Protein AF-A0A0Q5YNZ1-F1 (afdb_monomer)

Secondary structure (DSSP, 8-state):
-EEEEESSHHHHHHHHHHHHHHHHTT--EEEEE--S-HHHHHHHHHHHHHTT-EEEEHHHHHHHPPPPHHHHHHHHHTTTS---HHHHHHHHHHHHHHHHHHHHHHHTT--EEEES--STTS-HHHHHHHHHTT--EEE--SS---HHHHHHHHHHHHHTT--EEPPSSHHHHHHHHH-GGG-EEETTEEEESS-HHHHHHHHHTT---S-TTSTT-S--SEEEE--HHHHHHHHHTT--GGGEEE---HHHHHHHHHHHT-HHHHHHHHH---S-SSSEEEEE-PPPP-HHHHTTTSSSSSHHHHHHHHHHHHTGGGTEEEEE---TT--HHHHHHHHTSSSEE--S-HHHHGGGSSEEEESS-TTHHHHHHTT--EEEE-TT-----TTTT-TTEEEE-SHHHHHHHHHHHHH-HHHHHHHHHHHHHHHHHH---SS-HHHHHHHHHHHHHHHS--TTS----HHHHHS---SS--HHHHHHHHHHHHH-TT--EEEEET-TTSHHHHHHHHH-TTSEEEEEES-HHHHHHHHHTT--EEE-BTTB-TTPPTT-EEEEEEES-GGG-S--HHHHHHHHHHEEEEEEEEEEEEEESSS--B--EE--GGGTTSPPEE---BEEHHHHHHHHHT-TTEEEEEEEEP--SS-----SSTTS-EEEE-TTS-EEEE-SS-B--EEEEEEEEPP--

Sequence (693 aa):
MIVLAAYSLSQVKILEAAAKAMEKRGDETMIVSFNDQAVVNVAIRERAEADGLKFADFSAVVNDFILPTLELTNLHALTSWIPTEEELSYRAMLFRQLGAAGKLLDDVLARMLIVCEDGPGGCGPLIAAAKQRQLPVLDMPFGIGESRDYDNFVRDKAREGNLNIVPVSSVGTNLRRHAGHWIRTVDQGDITMMPAEFILARVAVGLDIDQPWVVHGGAADALLVESEAMKRIYLREGVPLTKLVMTGSLYADTVAAVLASDVALANSAATGGRVDAERFKVLIAPPPSYHNSHSHVAEFATYQESVERLVAAAKCDGRADVTVSLHPATTPQDREVWLKQEAVFSDQWVLELIPRHDVLVTAFSSTTRWAIACSKPVVNYDMYKFNLSTYEGVSGVVELRDMSAVERVLMAMASDDETYARLSARQRLRSREWGVLDGRSLERILSEVDRRLSRFPSKTASYKRTSIYTNRQPAQPKHMFIWLGDLVAGRHPRLASLLDVGAAAGEFLAYAGRRFPQAKMLGVELDASLVALANEHGVPVVQGDANHLTGIATSQFEAVLMTGTHSIFEDFRPSIAECLRVARAGGTVLVTGLFNPYPLDARIHWRYPAHWDAQWNPGYNMASMDSVRLFLSSQPRVESVEFLPFELPFDLLPQADPVRSWTELDDHGVRRLRNGIMHLPLHCLVIGLRDDN

Structure (mmCIF, N/CA/C/O backbone):
data_AF-A0A0Q5YNZ1-F1
#
_entry.id   AF-A0A0Q5YNZ1-F1
#
loop_
_atom_site.group_PDB
_atom_site.id
_atom_site.type_symbol
_atom_site.label_atom_id
_atom_site.label_alt_id
_atom_site.label_comp_id
_atom_site.label_asym_id
_atom_site.label_entity_id
_atom_site.label_seq_id
_atom_site.pdbx_PDB_ins_code
_atom_site.Cartn_x
_atom_site.Cartn_y
_atom_site.Cartn_z
_atom_site.occupancy
_atom_site.B_iso_or_equiv
_atom_site.auth_seq_id
_atom_site.auth_comp_id
_atom_site.auth_asym_id
_atom_site.auth_atom_id
_atom_site.pdbx_PDB_model_num
ATOM 1 N N . MET A 1 1 ? -10.172 11.557 2.641 1.00 93.94 1 MET A N 1
ATOM 2 C CA . MET A 1 1 ? -8.954 11.632 1.805 1.00 93.94 1 MET A CA 1
ATOM 3 C C . MET A 1 1 ? -8.409 10.235 1.508 1.00 93.94 1 MET A C 1
ATOM 5 O O . MET A 1 1 ? -8.534 9.370 2.370 1.00 93.94 1 MET A O 1
ATOM 9 N N . ILE A 1 2 ? -7.847 9.986 0.323 1.00 96.81 2 ILE A N 1
ATOM 10 C CA . ILE A 1 2 ? -7.032 8.798 0.012 1.00 96.81 2 ILE A CA 1
ATOM 11 C C . ILE A 1 2 ? -5.571 9.174 0.259 1.00 96.81 2 ILE A C 1
ATOM 13 O O . ILE A 1 2 ? -5.075 10.142 -0.314 1.00 96.81 2 ILE A O 1
ATOM 17 N N . VAL A 1 3 ? -4.895 8.434 1.132 1.00 98.06 3 VAL A N 1
ATOM 18 C CA . VAL A 1 3 ? -3.500 8.696 1.500 1.00 98.06 3 VAL A CA 1
ATOM 19 C C . VAL A 1 3 ? -2.597 7.772 0.690 1.00 98.06 3 VAL A C 1
ATOM 21 O O . VAL A 1 3 ? -2.800 6.562 0.725 1.00 98.06 3 VAL A O 1
ATOM 24 N N . LEU A 1 4 ? -1.611 8.314 -0.025 1.00 97.75 4 LEU A N 1
ATOM 25 C CA . LEU A 1 4 ? -0.616 7.535 -0.765 1.00 97.75 4 LEU A CA 1
ATOM 26 C C . LEU A 1 4 ? 0.764 7.714 -0.122 1.00 97.75 4 LEU A C 1
ATOM 28 O O . LEU A 1 4 ? 1.302 8.820 -0.092 1.00 97.75 4 LEU A O 1
ATOM 32 N N . ALA A 1 5 ? 1.334 6.636 0.410 1.00 97.12 5 ALA A N 1
ATOM 33 C CA . ALA A 1 5 ? 2.605 6.668 1.124 1.00 97.12 5 ALA A CA 1
ATOM 34 C C . ALA A 1 5 ? 3.783 6.352 0.194 1.00 97.12 5 ALA A C 1
ATOM 36 O O . ALA A 1 5 ? 3.785 5.329 -0.494 1.00 97.12 5 ALA A O 1
ATOM 37 N N . ALA A 1 6 ? 4.811 7.200 0.226 1.00 95.12 6 ALA A N 1
ATOM 38 C CA . ALA A 1 6 ? 6.022 7.066 -0.574 1.00 95.12 6 ALA A CA 1
ATOM 39 C C . ALA A 1 6 ? 7.286 7.152 0.293 1.00 95.12 6 ALA A C 1
ATOM 41 O O . ALA A 1 6 ? 7.391 7.981 1.191 1.00 95.12 6 ALA A O 1
ATOM 42 N N . TYR A 1 7 ? 8.274 6.318 -0.011 1.00 93.00 7 TYR A N 1
ATOM 43 C CA . TYR A 1 7 ? 9.617 6.361 0.564 1.00 93.00 7 TYR A CA 1
ATOM 44 C C . TYR A 1 7 ? 10.622 7.063 -0.353 1.00 93.00 7 TYR A C 1
ATOM 46 O O . TYR A 1 7 ? 11.608 7.613 0.120 1.00 93.00 7 TYR A O 1
ATOM 54 N N . SER A 1 8 ? 10.425 7.028 -1.675 1.00 88.94 8 SER A N 1
ATOM 55 C CA . SER A 1 8 ? 11.403 7.552 -2.639 1.00 88.94 8 SER A CA 1
ATOM 56 C C . SER A 1 8 ? 10.754 8.288 -3.805 1.00 88.94 8 SER A C 1
ATOM 58 O O . SER A 1 8 ? 9.601 8.039 -4.157 1.00 88.94 8 SER A O 1
ATOM 60 N N . LEU A 1 9 ? 11.533 9.145 -4.470 1.00 83.19 9 LEU A N 1
ATOM 61 C CA . LEU A 1 9 ? 11.088 9.907 -5.641 1.00 83.19 9 LEU A CA 1
ATOM 62 C C . LEU A 1 9 ? 10.589 9.005 -6.785 1.00 83.19 9 LEU A C 1
ATOM 64 O O . LEU A 1 9 ? 9.658 9.360 -7.506 1.00 83.19 9 LEU A O 1
ATOM 68 N N . SER A 1 10 ? 11.168 7.811 -6.932 1.00 80.19 10 SER A N 1
ATOM 69 C CA . SER A 1 10 ? 10.748 6.852 -7.956 1.00 80.19 10 SER A CA 1
ATOM 70 C C . SER A 1 10 ? 9.322 6.335 -7.725 1.00 80.19 10 SER A C 1
ATOM 72 O O . SER A 1 10 ? 8.584 6.142 -8.690 1.00 80.19 10 SER A O 1
ATOM 74 N N . GLN A 1 11 ? 8.919 6.146 -6.464 1.00 88.31 11 GLN A N 1
ATOM 75 C CA . GLN A 1 11 ? 7.558 5.736 -6.103 1.00 88.31 11 GLN A CA 1
ATOM 76 C C . GLN A 1 11 ? 6.552 6.864 -6.356 1.00 88.31 11 GLN A C 1
ATOM 78 O O . GLN A 1 11 ? 5.474 6.626 -6.900 1.00 88.31 11 GLN A O 1
ATOM 83 N N . VAL A 1 12 ? 6.932 8.103 -6.027 1.00 85.81 12 VAL A N 1
ATOM 84 C CA . VAL A 1 12 ? 6.075 9.293 -6.159 1.00 85.81 12 VAL A CA 1
ATOM 85 C C . VAL A 1 12 ? 5.559 9.460 -7.577 1.00 85.81 12 VAL A C 1
ATOM 87 O O . VAL A 1 12 ? 4.368 9.667 -7.755 1.00 85.81 12 VAL A O 1
ATOM 90 N N . LYS A 1 13 ? 6.401 9.265 -8.595 1.00 81.19 13 LYS A N 1
ATOM 91 C CA . LYS A 1 13 ? 6.001 9.453 -9.999 1.00 81.19 13 LYS A CA 1
ATOM 92 C C . LYS A 1 13 ? 4.774 8.620 -10.415 1.00 81.19 13 LYS A C 1
ATOM 94 O O . LYS A 1 13 ? 3.997 9.042 -11.267 1.00 81.19 13 LYS A O 1
ATOM 99 N N . ILE A 1 14 ? 4.588 7.435 -9.832 1.00 83.44 14 ILE A N 1
ATOM 100 C CA . ILE A 1 14 ? 3.429 6.564 -10.111 1.00 83.44 14 ILE A CA 1
ATOM 101 C C . ILE A 1 14 ? 2.237 6.982 -9.272 1.00 83.44 14 ILE A C 1
ATOM 103 O O . ILE A 1 14 ? 1.116 7.039 -9.775 1.00 83.44 14 ILE A O 1
ATOM 107 N N . LEU A 1 15 ? 2.489 7.273 -7.996 1.00 90.62 15 LEU A N 1
ATOM 108 C CA . LEU A 1 15 ? 1.459 7.716 -7.072 1.00 90.62 15 LEU A CA 1
ATOM 109 C C . LEU A 1 15 ? 0.860 9.053 -7.526 1.00 90.62 15 LEU A C 1
ATOM 111 O O . LEU A 1 15 ? -0.342 9.223 -7.403 1.00 90.62 15 LEU A O 1
ATOM 115 N N . GLU A 1 16 ? 1.636 9.940 -8.153 1.00 88.44 16 GLU A N 1
ATOM 116 C CA . GLU A 1 16 ? 1.163 11.167 -8.811 1.00 88.44 16 GLU A CA 1
ATOM 117 C C . GLU A 1 16 ? 0.174 10.868 -9.938 1.00 88.44 16 GLU A C 1
ATOM 119 O O . GLU A 1 16 ? -0.891 11.479 -10.021 1.00 88.44 16 GLU A O 1
ATOM 124 N N . ALA A 1 17 ? 0.500 9.908 -10.809 1.00 84.19 17 ALA A N 1
ATOM 125 C CA . ALA A 1 17 ? -0.387 9.514 -11.898 1.00 84.19 17 ALA A CA 1
ATOM 126 C C . ALA A 1 17 ? -1.704 8.925 -11.362 1.00 84.19 17 ALA A C 1
ATOM 128 O O . ALA A 1 17 ? -2.779 9.264 -11.865 1.00 84.19 17 ALA A O 1
ATOM 129 N N . ALA A 1 18 ? -1.628 8.098 -10.313 1.00 90.06 18 ALA A N 1
ATOM 130 C CA . ALA A 1 18 ? -2.799 7.571 -9.617 1.00 90.06 18 ALA A CA 1
ATOM 131 C C . ALA A 1 18 ? -3.621 8.694 -8.960 1.00 90.06 18 ALA A C 1
ATOM 133 O O . ALA A 1 18 ? -4.832 8.774 -9.165 1.00 90.06 18 ALA A O 1
ATOM 134 N N . ALA A 1 19 ? -2.959 9.587 -8.222 1.00 93.06 19 ALA A N 1
ATOM 135 C CA . ALA A 1 19 ? -3.570 10.682 -7.482 1.00 93.06 19 ALA A CA 1
ATOM 136 C C . ALA A 1 19 ? -4.315 11.644 -8.411 1.00 93.06 19 ALA A C 1
ATOM 138 O O . ALA A 1 19 ? -5.502 11.890 -8.219 1.00 93.06 19 ALA A O 1
ATOM 139 N N . LYS A 1 20 ? -3.681 12.084 -9.504 1.00 89.50 20 LYS A N 1
ATOM 140 C CA . LYS A 1 20 ? -4.323 12.940 -10.517 1.00 89.50 20 LYS A CA 1
ATOM 141 C C . LYS A 1 20 ? -5.562 12.294 -11.131 1.00 89.50 20 LYS A C 1
ATOM 143 O O . LYS A 1 20 ? -6.534 12.980 -11.442 1.00 89.50 20 LYS A O 1
ATOM 148 N N . ALA A 1 21 ? -5.531 10.983 -11.360 1.00 87.88 21 ALA A N 1
ATOM 149 C CA . ALA A 1 21 ? -6.685 10.268 -11.887 1.00 87.88 21 ALA A CA 1
ATOM 150 C C . ALA A 1 21 ? -7.834 10.180 -10.871 1.00 87.88 21 ALA A C 1
ATOM 152 O O . ALA A 1 21 ? -8.994 10.313 -11.257 1.00 87.88 21 ALA A O 1
ATOM 153 N N . MET A 1 22 ? -7.515 9.996 -9.589 1.00 91.31 22 MET A N 1
ATOM 154 C CA . MET A 1 22 ? -8.480 10.027 -8.486 1.00 91.31 22 MET A CA 1
ATOM 155 C C . MET A 1 22 ? -9.086 11.433 -8.316 1.00 91.31 22 MET A C 1
ATOM 157 O O . MET A 1 22 ? -10.305 11.579 -8.289 1.00 91.31 22 MET A O 1
ATOM 161 N N . GLU A 1 23 ? -8.273 12.490 -8.334 1.00 90.00 23 GLU A N 1
ATOM 162 C CA . GLU A 1 23 ? -8.753 13.876 -8.202 1.00 90.00 23 GLU A CA 1
ATOM 163 C C . GLU A 1 23 ? -9.660 14.310 -9.354 1.00 90.00 23 GLU A C 1
ATOM 165 O O . GLU A 1 23 ? -10.671 14.978 -9.133 1.00 90.00 23 GLU A O 1
ATOM 170 N N . LYS A 1 24 ? -9.392 13.850 -10.583 1.00 87.88 24 LYS A N 1
ATOM 171 C CA . LYS A 1 24 ? -10.301 14.054 -11.727 1.00 87.88 24 LYS A CA 1
ATOM 172 C C . LYS A 1 24 ? -11.691 13.443 -11.518 1.00 87.88 24 LYS A C 1
ATOM 174 O O . LYS A 1 24 ? -12.643 13.899 -12.148 1.00 87.88 24 LYS A O 1
ATOM 179 N N . ARG A 1 25 ? -11.818 12.425 -10.661 1.00 85.62 25 ARG A N 1
ATOM 180 C CA . ARG A 1 25 ? -13.099 11.808 -10.269 1.00 85.62 25 ARG A CA 1
ATOM 181 C C . ARG A 1 25 ? -13.749 12.496 -9.065 1.00 85.62 25 ARG A C 1
ATOM 183 O O . ARG A 1 25 ? -14.873 12.146 -8.716 1.00 85.62 25 ARG A O 1
ATOM 190 N N . GLY A 1 26 ? -13.073 13.474 -8.460 1.00 86.31 26 GLY A N 1
ATOM 191 C CA . GLY A 1 26 ? -13.522 14.188 -7.266 1.00 86.31 26 GLY A CA 1
ATOM 192 C C . GLY A 1 26 ? -13.037 13.587 -5.944 1.00 86.31 26 GLY A C 1
ATOM 193 O O . GLY A 1 26 ? -13.499 14.024 -4.891 1.00 86.31 26 GLY A O 1
ATOM 194 N N . ASP A 1 27 ? -12.130 12.605 -5.965 1.00 89.50 27 ASP A N 1
ATOM 195 C CA . ASP A 1 27 ? -11.503 12.096 -4.744 1.00 89.50 27 ASP A CA 1
ATOM 196 C C . ASP A 1 27 ? -10.439 13.079 -4.240 1.00 89.50 27 ASP A C 1
ATOM 198 O O . ASP A 1 27 ? -9.626 13.576 -5.009 1.00 89.50 27 ASP A O 1
ATOM 202 N N . GLU A 1 28 ? -10.384 13.331 -2.933 1.00 94.25 28 GLU A N 1
ATOM 203 C CA . GLU A 1 28 ? -9.266 14.079 -2.348 1.00 94.25 28 GLU A CA 1
ATOM 204 C C . GLU A 1 28 ? -8.084 13.158 -2.057 1.00 94.25 28 GLU A C 1
ATOM 206 O O . GLU A 1 28 ? -8.260 12.147 -1.365 1.00 94.25 28 GLU A O 1
ATOM 211 N N . THR A 1 29 ? -6.881 13.550 -2.480 1.00 96.31 29 THR A N 1
ATOM 212 C CA . THR A 1 29 ? -5.657 12.763 -2.281 1.00 96.31 29 THR A CA 1
ATOM 213 C C . THR A 1 29 ? -4.591 13.508 -1.477 1.00 96.31 29 THR A C 1
ATOM 215 O O . THR A 1 29 ? -4.614 14.735 -1.373 1.00 96.31 29 THR A O 1
ATOM 218 N N . MET A 1 30 ? -3.673 12.759 -0.861 1.00 96.75 30 MET A N 1
ATOM 219 C CA . MET A 1 30 ? -2.475 13.299 -0.214 1.00 96.75 30 MET A CA 1
ATOM 220 C C . MET A 1 30 ? -1.305 12.330 -0.344 1.00 96.75 30 MET A C 1
ATOM 222 O O . MET A 1 30 ? -1.442 11.147 -0.031 1.00 96.75 30 MET A O 1
ATOM 226 N N . ILE A 1 31 ? -0.149 12.856 -0.740 1.00 97.44 31 ILE A N 1
ATOM 227 C CA . ILE A 1 31 ? 1.131 12.151 -0.704 1.00 97.44 31 ILE A CA 1
ATOM 228 C C . ILE A 1 31 ? 1.733 12.290 0.697 1.00 97.44 31 ILE A C 1
ATOM 230 O O . ILE A 1 31 ? 1.879 13.398 1.212 1.00 97.44 31 ILE A O 1
ATOM 234 N N . VAL A 1 32 ? 2.121 11.175 1.308 1.00 97.62 32 VAL A N 1
ATOM 235 C CA . VAL A 1 32 ? 2.839 11.157 2.588 1.00 97.62 32 VAL A CA 1
ATOM 236 C C . VAL A 1 32 ? 4.225 10.577 2.362 1.00 97.62 32 VAL A C 1
ATOM 238 O O . VAL A 1 32 ? 4.350 9.405 2.005 1.00 97.62 32 VAL A O 1
ATOM 241 N N . SER A 1 33 ? 5.267 11.379 2.580 1.00 96.94 33 SER A N 1
ATOM 242 C CA . SER A 1 33 ? 6.633 10.855 2.593 1.00 96.94 33 SER A CA 1
ATOM 243 C C . SER A 1 33 ? 6.954 10.252 3.954 1.00 96.94 33 SER A C 1
ATOM 245 O O . SER A 1 33 ? 6.741 10.909 4.971 1.00 96.94 33 SER A O 1
ATOM 247 N N . PHE A 1 34 ? 7.497 9.037 3.980 1.00 95.50 34 PHE A N 1
ATOM 248 C CA . PHE A 1 34 ? 7.993 8.387 5.200 1.00 95.50 34 PHE A CA 1
ATOM 249 C C . PHE A 1 34 ? 9.505 8.129 5.175 1.00 95.50 34 PHE A C 1
ATOM 251 O O . PHE A 1 34 ? 10.002 7.263 5.893 1.00 95.50 34 PHE A O 1
ATOM 258 N N . ASN A 1 35 ? 10.241 8.876 4.347 1.00 93.81 35 ASN A N 1
ATOM 259 C CA . ASN A 1 35 ? 11.698 8.834 4.336 1.00 93.81 35 ASN A CA 1
ATOM 260 C C . ASN A 1 35 ? 12.282 9.546 5.573 1.00 93.81 35 ASN A C 1
ATOM 262 O O . ASN A 1 35 ? 11.738 10.536 6.079 1.00 93.81 35 ASN A O 1
ATOM 266 N N . ASP A 1 36 ? 13.406 9.034 6.059 1.00 87.50 36 ASP A N 1
ATOM 267 C CA . ASP A 1 36 ? 14.163 9.569 7.190 1.00 87.50 36 ASP A CA 1
ATOM 268 C C . ASP A 1 36 ? 15.121 10.702 6.780 1.00 87.50 36 ASP A C 1
ATOM 270 O O . ASP A 1 36 ? 15.535 11.511 7.612 1.00 87.50 36 ASP A O 1
ATOM 274 N N . GLN A 1 37 ? 15.441 10.819 5.490 1.00 89.38 37 GLN A N 1
ATOM 275 C CA . GLN A 1 37 ? 16.313 11.853 4.948 1.00 89.38 37 GLN A CA 1
ATOM 276 C C . GLN A 1 37 ? 15.523 13.090 4.509 1.00 89.38 37 GLN A C 1
ATOM 278 O O . GLN A 1 37 ? 14.776 13.073 3.527 1.00 89.38 37 GLN A O 1
ATOM 283 N N . ALA A 1 38 ? 15.785 14.220 5.171 1.00 88.81 38 ALA A N 1
ATOM 284 C CA . ALA A 1 38 ? 15.132 15.498 4.877 1.00 88.81 38 ALA A CA 1
ATOM 285 C C . ALA A 1 38 ? 15.265 15.931 3.403 1.00 88.81 38 ALA A C 1
ATOM 287 O O . ALA A 1 38 ? 14.313 16.449 2.826 1.00 88.81 38 ALA A O 1
ATOM 288 N N . VAL A 1 39 ? 16.417 15.677 2.768 1.00 88.88 39 VAL A N 1
ATOM 289 C CA . VAL A 1 39 ? 16.642 16.014 1.349 1.00 88.88 39 VAL A CA 1
ATOM 290 C C . VAL A 1 39 ? 15.690 15.261 0.414 1.00 88.88 39 VAL A C 1
ATOM 292 O O . VAL A 1 39 ? 15.195 15.836 -0.553 1.00 88.88 39 VAL A O 1
ATOM 295 N N . VAL A 1 40 ? 15.375 13.999 0.727 1.00 89.06 40 VAL A N 1
ATOM 296 C CA . VAL A 1 40 ? 14.422 13.199 -0.050 1.00 89.06 40 VAL A CA 1
ATOM 297 C C . VAL A 1 40 ? 13.008 13.728 0.170 1.00 89.06 40 VAL A C 1
ATOM 299 O O . VAL A 1 40 ? 12.283 13.928 -0.800 1.00 89.06 40 VAL A O 1
ATOM 302 N N . ASN A 1 41 ? 12.631 14.036 1.416 1.00 92.69 41 ASN A N 1
ATOM 303 C CA . ASN A 1 41 ? 11.311 14.594 1.732 1.00 92.69 41 ASN A CA 1
ATOM 304 C C . ASN A 1 41 ? 11.054 15.931 1.025 1.00 92.69 41 ASN A C 1
ATOM 306 O O . ASN A 1 41 ? 9.948 16.148 0.533 1.00 92.69 41 ASN A O 1
ATOM 310 N N . VAL A 1 42 ? 12.065 16.802 0.930 1.00 93.25 42 VAL A N 1
ATOM 311 C CA . VAL A 1 42 ? 11.978 18.062 0.173 1.00 93.25 42 VAL A CA 1
ATOM 312 C C . VAL A 1 42 ? 11.746 17.792 -1.313 1.00 93.25 42 VAL A C 1
ATOM 314 O O . VAL A 1 42 ? 10.806 18.338 -1.878 1.00 93.25 42 VAL A O 1
ATOM 317 N N . ALA A 1 43 ? 12.523 16.897 -1.930 1.00 90.75 43 ALA A N 1
ATOM 318 C CA . ALA A 1 43 ? 12.351 16.574 -3.346 1.00 90.75 43 ALA A CA 1
ATOM 319 C C . ALA A 1 43 ? 10.967 15.970 -3.650 1.00 90.75 43 ALA A C 1
ATOM 321 O O . ALA A 1 43 ? 10.357 16.285 -4.670 1.00 90.75 43 ALA A O 1
ATOM 322 N N . ILE A 1 44 ? 10.447 15.116 -2.760 1.00 92.12 44 ILE A N 1
ATOM 323 C CA . ILE A 1 44 ? 9.095 14.558 -2.893 1.00 92.12 44 ILE A CA 1
ATOM 324 C C . ILE A 1 44 ? 8.034 15.656 -2.743 1.00 92.12 44 ILE A C 1
ATOM 326 O O . ILE A 1 44 ? 7.088 15.688 -3.528 1.00 92.12 44 ILE A O 1
ATOM 330 N N . ARG A 1 45 ? 8.192 16.557 -1.766 1.00 94.25 45 ARG A N 1
ATOM 331 C CA . ARG A 1 45 ? 7.292 17.696 -1.550 1.00 94.25 45 ARG A CA 1
ATOM 332 C C . ARG A 1 45 ? 7.213 18.583 -2.784 1.00 94.25 45 ARG A C 1
ATOM 334 O O . ARG A 1 45 ? 6.118 18.812 -3.277 1.00 94.25 45 ARG A O 1
ATOM 341 N N . GLU A 1 46 ? 8.356 19.054 -3.282 1.00 93.50 46 GLU A N 1
ATOM 342 C CA . GLU A 1 46 ? 8.425 19.945 -4.449 1.00 93.50 46 GLU A CA 1
ATOM 343 C C . GLU A 1 46 ? 7.720 19.328 -5.659 1.00 93.50 46 GLU A C 1
ATOM 345 O O . GLU A 1 46 ? 7.025 20.010 -6.410 1.00 93.50 46 GLU A O 1
ATOM 350 N N . ARG A 1 47 ? 7.869 18.012 -5.821 1.00 89.06 47 ARG A N 1
ATOM 351 C CA . ARG A 1 47 ? 7.275 17.245 -6.909 1.00 89.06 47 ARG A CA 1
ATOM 352 C C . ARG A 1 47 ? 5.750 17.123 -6.756 1.00 89.06 47 ARG A C 1
ATOM 354 O O . ARG A 1 47 ? 5.027 17.486 -7.681 1.00 89.06 47 ARG A O 1
ATOM 361 N N . ALA A 1 48 ? 5.269 16.758 -5.567 1.00 90.31 48 ALA A N 1
ATOM 362 C CA . ALA A 1 48 ? 3.839 16.712 -5.261 1.00 90.31 48 ALA A CA 1
ATOM 363 C C . ALA A 1 48 ? 3.165 18.095 -5.385 1.00 90.31 48 ALA A C 1
ATOM 365 O O . ALA A 1 48 ? 2.101 18.214 -5.993 1.00 90.31 48 ALA A O 1
ATOM 366 N N . GLU A 1 49 ? 3.797 19.149 -4.860 1.00 91.25 49 GLU A N 1
ATOM 367 C CA . GLU A 1 49 ? 3.285 20.525 -4.897 1.00 91.25 49 GLU A CA 1
ATOM 368 C C . GLU A 1 49 ? 3.261 21.097 -6.324 1.00 91.25 49 GLU A C 1
ATOM 370 O O . GLU A 1 49 ? 2.300 21.777 -6.687 1.00 91.25 49 GLU A O 1
ATOM 375 N N . ALA A 1 50 ? 4.255 20.777 -7.166 1.00 89.81 50 ALA A N 1
ATOM 376 C CA . ALA A 1 50 ? 4.255 21.151 -8.586 1.00 89.81 50 ALA A CA 1
ATOM 377 C C . ALA A 1 50 ? 3.052 20.574 -9.352 1.00 89.81 50 ALA A C 1
ATOM 379 O O . ALA A 1 50 ? 2.584 21.168 -10.324 1.00 89.81 50 ALA A O 1
ATOM 380 N N . ASP A 1 51 ? 2.535 19.440 -8.885 1.00 85.06 51 ASP A N 1
ATOM 381 C CA . ASP A 1 51 ? 1.362 18.765 -9.426 1.00 85.06 51 ASP A CA 1
ATOM 382 C C . ASP A 1 51 ? 0.049 19.146 -8.716 1.00 85.06 51 ASP A C 1
ATOM 384 O O . ASP A 1 51 ? -1.010 18.629 -9.076 1.00 85.06 51 ASP A O 1
ATOM 388 N N . GLY A 1 52 ? 0.098 20.073 -7.752 1.00 89.12 52 GLY A N 1
ATOM 389 C CA . GLY A 1 52 ? -1.059 20.547 -6.988 1.00 89.12 52 GLY A CA 1
ATOM 390 C C . GLY A 1 52 ? -1.564 19.572 -5.920 1.00 89.12 52 GLY A C 1
ATOM 391 O O . GLY A 1 52 ? -2.646 19.784 -5.373 1.00 89.12 52 GLY A O 1
ATOM 392 N N . LEU A 1 53 ? -0.803 18.518 -5.613 1.00 91.31 53 LEU A N 1
ATOM 393 C CA . LEU A 1 53 ? -1.189 17.486 -4.655 1.00 91.31 53 LEU A CA 1
ATOM 394 C C . LEU A 1 53 ? -0.908 17.933 -3.216 1.00 91.31 53 LEU A C 1
ATOM 396 O O . LEU A 1 53 ? 0.102 18.578 -2.925 1.00 91.31 53 LEU A O 1
ATOM 400 N N . LYS A 1 54 ? -1.777 17.534 -2.278 1.00 95.25 54 LYS A N 1
ATOM 401 C CA . LYS A 1 54 ? -1.524 17.723 -0.840 1.00 95.25 54 LYS A CA 1
ATOM 402 C C . LYS A 1 54 ? -0.335 16.855 -0.409 1.00 95.25 54 LYS A C 1
ATOM 404 O O . LYS A 1 54 ? -0.208 15.715 -0.856 1.00 95.25 54 LYS A O 1
ATOM 409 N N . PHE A 1 55 ? 0.488 17.362 0.507 1.00 96.38 55 PHE A N 1
ATOM 410 C CA . PHE A 1 55 ? 1.696 16.679 0.977 1.00 96.38 55 PHE A CA 1
ATOM 411 C C . PHE A 1 55 ? 1.824 16.692 2.508 1.00 96.38 55 PHE A C 1
ATOM 413 O O . PHE A 1 55 ? 1.512 17.698 3.148 1.00 96.38 55 PHE A O 1
ATOM 420 N N . ALA A 1 56 ? 2.350 15.607 3.083 1.00 96.44 56 ALA A N 1
ATOM 421 C CA . ALA A 1 56 ? 2.825 15.565 4.465 1.00 96.44 56 ALA A CA 1
ATOM 422 C C . ALA A 1 56 ? 4.184 14.851 4.587 1.00 96.44 56 ALA A C 1
ATOM 424 O O . ALA A 1 56 ? 4.427 13.820 3.959 1.00 96.44 56 ALA A O 1
ATOM 425 N N . ASP A 1 57 ? 5.053 15.389 5.444 1.00 96.00 57 ASP A N 1
ATOM 426 C CA . ASP A 1 57 ? 6.302 14.750 5.867 1.00 96.00 57 ASP A CA 1
ATOM 427 C C . ASP A 1 57 ? 6.040 13.987 7.169 1.00 96.00 57 ASP A C 1
ATOM 429 O O . ASP A 1 57 ? 5.834 14.594 8.222 1.00 96.00 57 ASP A O 1
ATOM 433 N N . PHE A 1 58 ? 6.026 12.657 7.105 1.00 96.25 58 PHE A N 1
ATOM 434 C CA . PHE A 1 58 ? 5.725 11.828 8.264 1.00 96.25 58 PHE A CA 1
ATOM 435 C C . PHE A 1 58 ? 6.769 11.974 9.374 1.00 96.25 58 PHE A C 1
ATOM 437 O O . PHE A 1 58 ? 6.403 11.997 10.545 1.00 96.25 58 PHE A O 1
ATOM 444 N N . SER A 1 59 ? 8.047 12.148 9.035 1.00 92.44 59 SER A N 1
ATOM 445 C CA . SER A 1 59 ? 9.114 12.347 10.020 1.00 92.44 59 SER A CA 1
ATOM 446 C C . SER A 1 59 ? 8.903 13.645 10.807 1.00 92.44 59 SER A C 1
ATOM 448 O O . SER A 1 59 ? 9.078 13.664 12.026 1.00 92.44 59 SER A O 1
ATOM 450 N N . ALA A 1 60 ? 8.437 14.710 10.146 1.00 92.31 60 ALA A N 1
ATOM 451 C CA . ALA A 1 60 ? 8.040 15.946 10.825 1.00 92.31 60 ALA A CA 1
ATOM 452 C C . ALA A 1 60 ? 6.829 15.731 11.752 1.00 92.31 60 ALA A C 1
ATOM 454 O O . ALA A 1 60 ? 6.874 16.121 12.916 1.00 92.31 60 ALA A O 1
ATOM 455 N N . VAL A 1 61 ? 5.792 15.028 11.280 1.00 92.81 61 VAL A N 1
ATOM 456 C CA . VAL A 1 61 ? 4.603 14.708 12.095 1.00 92.81 61 VAL A CA 1
ATOM 457 C C . VAL A 1 61 ? 4.979 13.896 13.339 1.00 92.81 61 VAL A C 1
ATOM 459 O O . VAL A 1 61 ? 4.454 14.146 14.421 1.00 92.81 61 VAL A O 1
ATOM 462 N N . VAL A 1 62 ? 5.905 12.943 13.211 1.00 92.12 62 VAL A N 1
ATOM 463 C CA . VAL A 1 62 ? 6.419 12.155 14.340 1.00 92.12 62 VAL A CA 1
ATOM 464 C C . VAL A 1 62 ? 7.170 13.038 15.333 1.00 92.12 62 VAL A C 1
ATOM 466 O O . VAL A 1 62 ? 6.976 12.884 16.538 1.00 92.12 62 VAL A O 1
ATOM 469 N N . ASN A 1 63 ? 8.004 13.966 14.862 1.00 90.12 63 ASN A N 1
ATOM 470 C CA . ASN A 1 63 ? 8.757 14.870 15.734 1.00 90.12 63 ASN A CA 1
ATOM 471 C C . ASN A 1 63 ? 7.839 15.797 16.545 1.00 90.12 63 ASN A C 1
ATOM 473 O O . ASN A 1 63 ? 8.089 15.999 17.735 1.00 90.12 63 ASN A O 1
ATOM 477 N N . ASP A 1 64 ? 6.758 16.277 15.930 1.00 89.12 64 ASP A N 1
ATOM 478 C CA . ASP A 1 64 ? 5.769 17.155 16.565 1.00 89.12 64 ASP A CA 1
ATOM 479 C C . ASP A 1 64 ? 4.775 16.396 17.465 1.00 89.12 64 ASP A C 1
ATOM 481 O O . ASP A 1 64 ? 4.053 17.002 18.264 1.00 89.12 64 ASP A O 1
ATOM 485 N N . PHE A 1 65 ? 4.721 15.063 17.369 1.00 87.19 65 PHE A N 1
ATOM 486 C CA . PHE A 1 65 ? 3.798 14.252 18.155 1.00 87.19 65 PHE A CA 1
ATOM 487 C C . PHE A 1 65 ? 4.275 14.077 19.602 1.00 87.19 65 PHE A C 1
ATOM 489 O O . PHE A 1 65 ? 5.317 13.475 19.887 1.00 87.19 65 PHE A O 1
ATOM 496 N N . ILE A 1 66 ? 3.453 14.552 20.539 1.00 82.81 66 ILE A N 1
ATOM 497 C CA . ILE A 1 66 ? 3.675 14.404 21.977 1.00 82.81 66 ILE A CA 1
ATOM 498 C C . ILE A 1 66 ? 2.933 13.160 22.469 1.00 82.81 66 ILE A C 1
ATOM 500 O O . ILE A 1 66 ? 1.705 13.099 22.421 1.00 82.81 66 ILE A O 1
ATOM 504 N N . LEU A 1 67 ? 3.685 12.183 22.983 1.00 71.12 67 LEU A N 1
ATOM 505 C CA . LEU A 1 67 ? 3.123 10.983 23.605 1.00 71.12 67 LEU A CA 1
ATOM 506 C C . LEU A 1 67 ? 2.327 11.346 24.874 1.00 71.12 67 LEU A C 1
ATOM 508 O O . LEU A 1 67 ? 2.888 11.978 25.776 1.00 71.12 67 LEU A O 1
ATOM 512 N N . PRO A 1 68 ? 1.057 10.922 25.002 1.00 68.19 68 PRO A N 1
ATOM 513 C CA . PRO A 1 68 ? 0.299 11.086 26.237 1.00 68.19 68 PRO A CA 1
ATOM 514 C C . PRO A 1 68 ? 0.959 10.346 27.411 1.00 68.19 68 PRO A C 1
ATOM 516 O O . PRO A 1 68 ? 1.363 9.190 27.293 1.00 68.19 68 PRO A O 1
ATOM 519 N N . THR A 1 69 ? 1.009 10.975 28.590 1.00 55.44 69 THR A N 1
ATOM 520 C CA . THR A 1 69 ? 1.657 10.414 29.794 1.00 55.44 69 THR A CA 1
ATOM 521 C C . THR A 1 69 ? 1.076 9.059 30.227 1.00 55.44 69 THR A C 1
ATOM 523 O O . THR A 1 69 ? 1.807 8.215 30.738 1.00 55.44 69 THR A O 1
ATOM 526 N N . LEU A 1 70 ? -0.219 8.818 29.986 1.00 47.50 70 LEU A N 1
ATOM 527 C CA . LEU A 1 70 ? -0.897 7.560 30.328 1.00 47.50 70 LEU A CA 1
ATOM 528 C C . LEU A 1 70 ? -0.469 6.376 29.433 1.00 47.50 70 LEU A C 1
ATOM 530 O O . LEU A 1 70 ? -0.517 5.220 29.857 1.00 47.50 70 LEU A O 1
ATOM 534 N N . GLU A 1 71 ? -0.023 6.637 28.200 1.00 55.56 71 GLU A N 1
ATOM 535 C CA . GLU A 1 71 ? 0.449 5.580 27.292 1.00 55.56 71 GLU A CA 1
ATOM 536 C C . GLU A 1 71 ? 1.830 5.057 27.712 1.00 55.56 71 GLU A C 1
ATOM 538 O O . GLU A 1 71 ? 2.101 3.859 27.604 1.00 55.56 71 GLU A O 1
ATOM 543 N N . LEU A 1 72 ? 2.661 5.918 28.313 1.00 52.53 72 LEU A N 1
ATOM 544 C CA . LEU A 1 72 ? 3.960 5.550 28.887 1.00 52.53 72 LEU A CA 1
ATOM 545 C C . LEU A 1 72 ? 3.840 4.572 30.069 1.00 52.53 72 LEU A C 1
ATOM 547 O O . LEU A 1 72 ? 4.729 3.746 30.274 1.00 52.53 72 LEU A O 1
ATOM 551 N N . THR A 1 73 ? 2.747 4.598 30.836 1.00 48.34 73 THR A N 1
ATOM 552 C CA . THR A 1 73 ? 2.515 3.609 31.906 1.00 48.34 73 THR A CA 1
ATOM 553 C C . THR A 1 73 ? 2.082 2.241 31.370 1.00 48.34 73 THR A C 1
ATOM 555 O O . THR A 1 73 ? 2.514 1.222 31.905 1.00 48.34 73 THR A O 1
ATOM 558 N N . ASN A 1 74 ? 1.326 2.185 30.266 1.00 50.62 74 ASN A N 1
ATOM 559 C CA . ASN A 1 74 ? 0.984 0.919 29.595 1.00 50.62 74 ASN A CA 1
ATOM 560 C C . ASN A 1 74 ? 2.202 0.291 28.898 1.00 50.62 74 ASN A C 1
ATOM 562 O O . ASN A 1 74 ? 2.369 -0.928 28.893 1.00 50.62 74 ASN A O 1
ATOM 566 N N . LEU A 1 75 ? 3.105 1.134 28.398 1.00 54.44 75 LEU A N 1
ATOM 567 C CA . LEU A 1 75 ? 4.430 0.770 27.892 1.00 54.44 75 LEU A CA 1
ATOM 568 C C . LEU A 1 75 ? 5.276 -0.015 28.915 1.00 54.44 75 LEU A C 1
ATOM 570 O O . LEU A 1 75 ? 5.989 -0.950 28.540 1.00 54.44 75 LEU A O 1
ATOM 574 N N . HIS A 1 76 ? 5.157 0.310 30.208 1.00 53.19 76 HIS A N 1
ATOM 575 C CA . HIS A 1 76 ? 5.849 -0.400 31.288 1.00 53.19 76 HIS A CA 1
ATOM 576 C C . HIS A 1 76 ? 5.237 -1.775 31.607 1.00 53.19 76 HIS A C 1
ATOM 578 O O . HIS A 1 76 ? 5.955 -2.651 32.075 1.00 53.19 76 HIS A O 1
ATOM 584 N N . ALA A 1 77 ? 3.954 -2.033 31.328 1.00 47.88 77 ALA A N 1
ATOM 585 C CA . ALA A 1 77 ? 3.349 -3.354 31.561 1.00 47.88 77 ALA A CA 1
ATOM 586 C C . ALA A 1 77 ? 3.880 -4.437 30.591 1.00 47.88 77 ALA A C 1
ATOM 588 O O . ALA A 1 77 ? 3.845 -5.629 30.894 1.00 47.88 77 ALA A O 1
ATOM 589 N N . LEU A 1 78 ? 4.455 -4.023 29.454 1.00 53.97 78 LEU A N 1
ATOM 590 C CA . LEU A 1 78 ? 5.101 -4.881 28.449 1.00 53.97 78 LEU A CA 1
ATOM 591 C C . LEU A 1 78 ? 6.570 -5.233 28.793 1.00 53.97 78 LEU A C 1
ATOM 593 O O . LEU A 1 78 ? 7.290 -5.791 27.963 1.00 53.97 78 LEU A O 1
ATOM 597 N N . THR A 1 79 ? 7.069 -4.879 29.982 1.00 56.47 79 THR A N 1
ATOM 598 C CA . THR A 1 79 ? 8.480 -5.047 30.418 1.00 56.47 79 THR A CA 1
ATOM 599 C C . THR A 1 79 ? 8.917 -6.492 30.670 1.00 56.47 79 THR A C 1
ATOM 601 O O . THR A 1 79 ? 10.106 -6.750 30.829 1.00 56.47 79 THR A O 1
ATOM 604 N N . SER A 1 80 ? 8.004 -7.467 30.652 1.00 59.78 80 SER A N 1
ATOM 605 C CA . SER A 1 80 ? 8.362 -8.873 30.905 1.00 59.78 80 SER A CA 1
ATOM 606 C C . SER A 1 80 ? 9.165 -9.538 29.775 1.00 59.78 80 SER A C 1
ATOM 608 O O . SER A 1 80 ? 9.801 -10.565 30.011 1.00 59.78 80 SER A O 1
ATOM 610 N N . TRP A 1 81 ? 9.154 -8.979 28.557 1.00 61.47 81 TRP A N 1
ATOM 611 C CA . TRP A 1 81 ? 9.788 -9.594 27.377 1.00 61.47 81 TRP A CA 1
ATOM 612 C C . TRP A 1 81 ? 11.181 -9.046 27.060 1.00 61.47 81 TRP A C 1
ATOM 614 O O . TRP A 1 81 ? 11.928 -9.685 26.320 1.00 61.47 81 TRP A O 1
ATOM 624 N N . ILE A 1 82 ? 11.539 -7.863 27.564 1.00 62.94 82 ILE A N 1
ATOM 625 C CA . ILE A 1 82 ? 12.805 -7.218 27.201 1.00 62.94 82 ILE A CA 1
ATOM 626 C C . ILE A 1 82 ? 13.250 -6.260 28.330 1.00 62.94 82 ILE A C 1
ATOM 628 O O . ILE A 1 82 ? 12.495 -5.336 28.644 1.00 62.94 82 ILE A O 1
ATOM 632 N N . PRO A 1 83 ? 14.371 -6.543 29.030 1.00 58.44 83 PRO A N 1
ATOM 633 C CA . PRO A 1 83 ? 14.693 -5.921 30.316 1.00 58.44 83 PRO A CA 1
ATOM 634 C C . PRO A 1 83 ? 15.627 -4.691 30.266 1.00 58.44 83 PRO A C 1
ATOM 636 O O . PRO A 1 83 ? 16.033 -4.245 31.339 1.00 58.44 83 PRO A O 1
ATOM 639 N N . THR A 1 84 ? 16.019 -4.153 29.101 1.00 62.28 84 THR A N 1
ATOM 640 C CA . THR A 1 84 ? 17.061 -3.099 29.016 1.00 62.28 84 THR A CA 1
ATOM 641 C C . THR A 1 84 ? 16.529 -1.691 28.688 1.00 62.28 84 THR A C 1
ATOM 643 O O . THR A 1 84 ? 15.439 -1.519 28.144 1.00 62.28 84 THR A O 1
ATOM 646 N N . GLU A 1 85 ? 17.299 -0.645 29.029 1.00 63.12 85 GLU A N 1
ATOM 647 C CA . GLU A 1 85 ? 16.937 0.767 28.778 1.00 63.12 85 GLU A CA 1
ATOM 648 C C . GLU A 1 85 ? 16.925 1.145 27.284 1.00 63.12 85 GLU A C 1
ATOM 650 O O . GLU A 1 85 ? 16.108 1.961 26.856 1.00 63.12 85 GLU A O 1
ATOM 655 N N . GLU A 1 86 ? 17.786 0.532 26.468 1.00 60.41 86 GLU A N 1
ATOM 656 C CA . GLU A 1 86 ? 17.862 0.781 25.021 1.00 60.41 86 GLU A CA 1
ATOM 657 C C . GLU A 1 86 ? 16.568 0.334 24.308 1.00 60.41 86 GLU A C 1
ATOM 659 O O . GLU A 1 86 ? 16.062 1.008 23.410 1.00 60.41 86 GLU A O 1
ATOM 664 N N . GLU A 1 87 ? 15.926 -0.726 24.801 1.00 60.72 87 GLU A N 1
ATOM 665 C CA . GLU A 1 87 ? 14.641 -1.236 24.302 1.00 60.72 87 GLU A CA 1
ATOM 666 C C . GLU A 1 87 ? 13.450 -0.335 24.655 1.00 60.72 87 GLU A C 1
ATOM 668 O O . GLU A 1 87 ? 12.497 -0.226 23.874 1.00 60.72 87 GLU A O 1
ATOM 673 N N . LEU A 1 88 ? 13.500 0.359 25.800 1.00 62.62 88 LEU A N 1
ATOM 674 C CA . LEU A 1 88 ? 12.510 1.384 26.143 1.00 62.62 88 LEU A CA 1
ATOM 675 C C . LEU A 1 88 ? 12.545 2.536 25.127 1.00 62.62 88 LEU A C 1
ATOM 677 O O . LEU A 1 88 ? 11.490 3.082 24.794 1.00 62.62 88 LEU A O 1
ATOM 681 N N . SER A 1 89 ? 13.722 2.850 24.568 1.00 75.19 89 SER A N 1
ATOM 682 C CA . SER A 1 89 ? 13.872 3.883 23.538 1.00 75.19 89 SER A CA 1
ATOM 683 C C . SER A 1 89 ? 13.221 3.485 22.205 1.00 75.19 89 SER A C 1
ATOM 685 O O . SER A 1 89 ? 12.448 4.270 21.649 1.00 75.19 89 SER A O 1
ATOM 687 N N . TYR A 1 90 ? 13.417 2.241 21.738 1.00 84.88 90 TYR A N 1
ATOM 688 C CA . TYR A 1 90 ? 12.773 1.744 20.516 1.00 84.88 90 TYR A CA 1
ATOM 689 C C . TYR A 1 90 ? 11.258 1.683 20.651 1.00 84.88 90 TYR A C 1
ATOM 691 O O . TYR A 1 90 ? 10.538 2.077 19.735 1.00 84.88 90 TYR A O 1
ATOM 699 N N . ARG A 1 91 ? 10.754 1.234 21.803 1.00 77.12 91 ARG A N 1
ATOM 700 C CA . ARG A 1 91 ? 9.312 1.197 22.062 1.00 77.12 91 ARG A CA 1
ATOM 701 C C . ARG A 1 91 ? 8.707 2.592 22.062 1.00 77.12 91 ARG A C 1
ATOM 703 O O . ARG A 1 91 ? 7.710 2.804 21.382 1.00 77.12 91 ARG A O 1
ATOM 710 N N . ALA A 1 92 ? 9.310 3.540 22.780 1.00 80.12 92 ALA A N 1
ATOM 711 C CA . ALA A 1 92 ? 8.837 4.921 22.803 1.00 80.12 92 ALA A CA 1
ATOM 712 C C . ALA A 1 92 ? 8.844 5.541 21.397 1.00 80.12 92 ALA A C 1
ATOM 714 O O . ALA A 1 92 ? 7.883 6.205 21.014 1.00 80.12 92 ALA A O 1
ATOM 715 N N . MET A 1 93 ? 9.888 5.277 20.606 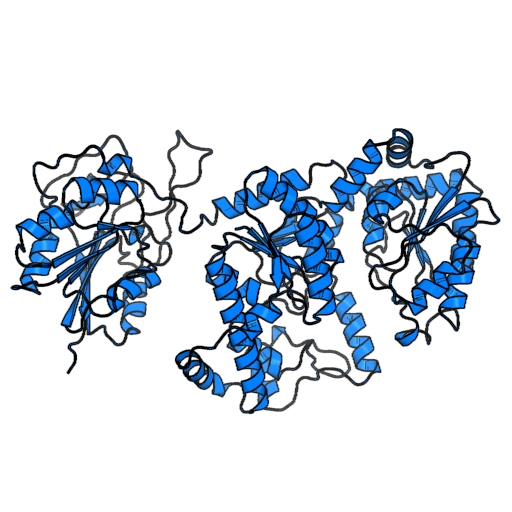1.00 88.06 93 MET A N 1
ATOM 716 C CA . MET A 1 93 ? 9.963 5.705 19.210 1.00 88.06 93 MET A CA 1
ATOM 717 C C . MET A 1 93 ? 8.832 5.100 18.365 1.00 88.06 93 MET A C 1
ATOM 719 O O . MET A 1 93 ? 8.113 5.838 17.698 1.00 88.06 93 MET A O 1
ATOM 723 N N . LEU A 1 94 ? 8.637 3.779 18.409 1.00 89.88 94 LEU A N 1
ATOM 724 C CA . LEU A 1 94 ? 7.628 3.081 17.605 1.00 89.88 94 LEU A CA 1
ATOM 725 C C . LEU A 1 94 ? 6.193 3.434 18.024 1.00 89.88 94 LEU A C 1
ATOM 727 O O . LEU A 1 94 ? 5.336 3.615 17.162 1.00 89.88 94 LEU A O 1
ATOM 731 N N . PHE A 1 95 ? 5.928 3.604 19.323 1.00 86.62 95 PHE A N 1
ATOM 732 C CA . PHE A 1 95 ? 4.644 4.119 19.810 1.00 86.62 95 PHE A CA 1
ATOM 733 C C . PHE A 1 95 ? 4.393 5.543 19.332 1.00 86.62 95 PHE A C 1
ATOM 735 O O . PHE A 1 95 ? 3.294 5.842 18.875 1.00 86.62 95 PHE A O 1
ATOM 742 N N . ARG A 1 96 ? 5.407 6.417 19.393 1.00 89.12 96 ARG A N 1
ATOM 743 C CA . ARG A 1 96 ? 5.292 7.781 18.865 1.00 89.12 96 ARG A CA 1
ATOM 744 C C . ARG A 1 96 ? 4.962 7.754 17.378 1.00 89.12 96 ARG A C 1
ATOM 746 O O . ARG A 1 96 ? 4.063 8.468 16.954 1.00 89.12 96 ARG A O 1
ATOM 753 N N . GLN A 1 97 ? 5.641 6.907 16.607 1.00 93.88 97 GLN A N 1
ATOM 754 C CA . GLN A 1 97 ? 5.359 6.722 15.184 1.00 93.88 97 GLN A CA 1
ATOM 755 C C . GLN A 1 97 ? 3.930 6.226 14.940 1.00 93.88 97 GLN A C 1
ATOM 757 O O . GLN A 1 97 ? 3.238 6.775 14.089 1.00 93.88 97 GLN A O 1
ATOM 762 N N . LEU A 1 98 ? 3.457 5.231 15.694 1.00 93.25 98 LEU A N 1
ATOM 763 C CA . LEU A 1 98 ? 2.093 4.712 15.570 1.00 93.25 98 LEU A CA 1
ATOM 764 C C . LEU A 1 98 ? 1.035 5.765 15.948 1.00 93.25 98 LEU A C 1
ATOM 766 O O . LEU A 1 98 ? 0.049 5.930 15.229 1.00 93.25 98 LEU A O 1
ATOM 770 N N . GLY A 1 99 ? 1.249 6.510 17.034 1.00 89.81 99 GLY A N 1
ATOM 771 C CA . GLY A 1 99 ? 0.369 7.599 17.464 1.00 89.81 99 GLY A CA 1
ATOM 772 C C . GLY A 1 99 ? 0.326 8.747 16.454 1.00 89.81 99 GLY A C 1
ATOM 773 O O . GLY A 1 99 ? -0.755 9.193 16.072 1.00 89.81 99 GLY A O 1
ATOM 774 N N . ALA A 1 100 ? 1.489 9.159 15.946 1.00 94.38 100 ALA A N 1
ATOM 775 C CA . ALA A 1 100 ? 1.624 10.157 14.888 1.00 94.38 100 ALA A CA 1
ATOM 776 C C . ALA A 1 100 ? 0.933 9.720 13.589 1.00 94.38 100 ALA A C 1
ATOM 778 O O . ALA A 1 100 ? 0.214 10.509 12.979 1.00 94.38 100 ALA A O 1
ATOM 779 N N . ALA A 1 101 ? 1.095 8.453 13.190 1.00 96.69 101 ALA A N 1
ATOM 780 C CA . ALA A 1 101 ? 0.401 7.871 12.045 1.00 96.69 101 ALA A CA 1
ATOM 781 C C . ALA A 1 101 ? -1.115 7.915 12.241 1.00 96.69 101 ALA A C 1
ATOM 783 O O . ALA A 1 101 ? -1.844 8.340 11.348 1.00 96.69 101 ALA A O 1
ATOM 784 N N . GLY A 1 102 ? -1.590 7.530 13.426 1.00 93.19 102 GLY A N 1
ATOM 785 C CA . GLY A 1 102 ? -3.001 7.606 13.768 1.00 93.19 102 GLY A CA 1
ATOM 786 C C . GLY A 1 102 ? -3.554 9.026 13.685 1.00 93.19 102 GLY A C 1
ATOM 787 O O . GLY A 1 102 ? -4.553 9.249 13.005 1.00 93.19 102 GLY A O 1
ATOM 788 N N . LYS A 1 103 ? -2.861 9.987 14.305 1.00 89.44 103 LYS A N 1
ATOM 789 C CA . LYS A 1 103 ? -3.225 11.405 14.258 1.00 89.44 103 LYS A CA 1
ATOM 790 C C . LYS A 1 103 ? -3.266 11.937 12.826 1.00 89.44 103 LYS A C 1
ATOM 792 O O . LYS A 1 103 ? -4.237 12.589 12.466 1.00 89.44 103 LYS A O 1
ATOM 797 N N . LEU A 1 104 ? -2.252 11.637 12.012 1.00 95.75 104 LEU A N 1
ATOM 798 C CA . LEU A 1 104 ? -2.212 12.058 10.612 1.00 95.75 104 LEU A CA 1
ATOM 799 C C . LEU A 1 104 ? -3.439 11.553 9.849 1.00 95.75 104 LEU A C 1
ATOM 801 O O . LEU A 1 104 ? -4.090 12.331 9.158 1.00 95.75 104 LEU A O 1
ATOM 805 N N . LEU A 1 105 ? -3.763 10.263 9.986 1.00 93.81 105 LEU A N 1
ATOM 806 C CA . LEU A 1 105 ? -4.914 9.658 9.315 1.00 93.81 105 LEU A CA 1
ATOM 807 C C . LEU A 1 105 ? -6.248 10.255 9.798 1.00 93.81 105 LEU A C 1
ATOM 809 O O . LEU A 1 105 ? -7.152 10.435 8.981 1.00 93.81 105 LEU A O 1
ATOM 813 N N . ASP A 1 106 ? -6.367 10.582 11.086 1.00 88.69 106 ASP A N 1
ATOM 814 C CA . ASP A 1 106 ? -7.570 11.195 11.661 1.00 88.69 106 ASP A CA 1
ATOM 815 C C . ASP A 1 106 ? -7.746 12.653 11.215 1.00 88.69 106 ASP A C 1
ATOM 817 O O . ASP A 1 106 ? -8.828 13.027 10.762 1.00 88.69 106 ASP A O 1
ATOM 821 N N . ASP A 1 107 ? -6.681 13.459 11.274 1.00 88.94 107 ASP A N 1
ATOM 822 C CA . ASP A 1 107 ? -6.700 14.884 10.916 1.00 88.94 107 ASP A CA 1
ATOM 823 C C . ASP A 1 107 ? -7.135 15.098 9.456 1.00 88.94 107 ASP A C 1
ATOM 825 O O . ASP A 1 107 ? -7.829 16.064 9.136 1.00 88.94 107 ASP A O 1
ATOM 829 N N . VAL A 1 108 ? -6.756 14.179 8.561 1.00 91.25 108 VAL A N 1
ATOM 830 C CA . VAL A 1 108 ? -7.101 14.245 7.131 1.00 91.25 108 VAL A CA 1
ATOM 831 C C . VAL A 1 108 ? -8.372 13.473 6.771 1.00 91.25 108 VAL A C 1
ATOM 833 O O . VAL A 1 108 ? -8.732 13.393 5.590 1.00 91.25 108 VAL A O 1
ATOM 836 N N . LEU A 1 109 ? -9.049 12.881 7.763 1.00 89.44 109 LEU A N 1
ATOM 837 C CA . LEU A 1 109 ? -10.218 12.019 7.577 1.00 89.44 109 LEU A CA 1
ATOM 838 C C . LEU A 1 109 ? -9.946 10.964 6.489 1.00 89.44 109 LEU A C 1
ATOM 840 O O . LEU A 1 109 ? -10.619 10.890 5.445 1.00 89.44 109 LEU A O 1
ATOM 844 N N . ALA A 1 110 ? -8.872 10.198 6.689 1.00 93.50 110 ALA A N 1
ATOM 845 C CA . ALA A 1 110 ? -8.430 9.180 5.751 1.00 93.50 110 ALA A CA 1
ATOM 846 C C . ALA A 1 110 ? -9.518 8.114 5.550 1.00 93.50 110 ALA A C 1
ATOM 848 O O . ALA A 1 110 ? -10.182 7.675 6.485 1.00 93.50 110 ALA A O 1
ATOM 849 N N . ARG A 1 111 ? -9.705 7.697 4.296 1.00 94.19 111 ARG A N 1
ATOM 850 C CA . ARG A 1 111 ? -10.668 6.658 3.890 1.00 94.19 111 ARG A CA 1
ATOM 851 C C . ARG A 1 111 ? -9.995 5.420 3.309 1.00 94.19 111 ARG A C 1
ATOM 853 O O . ARG A 1 111 ? -10.654 4.400 3.153 1.00 94.19 111 ARG A O 1
ATOM 860 N N . MET A 1 112 ? -8.721 5.528 2.949 1.00 96.12 112 MET A N 1
ATOM 861 C CA . MET A 1 112 ? -7.901 4.471 2.368 1.00 96.12 112 MET A CA 1
ATOM 862 C C . MET A 1 112 ? -6.432 4.865 2.487 1.00 96.12 112 MET A C 1
ATOM 864 O O . MET A 1 112 ? -6.108 6.054 2.403 1.00 96.12 112 MET A O 1
ATOM 868 N N . LEU A 1 113 ? -5.571 3.862 2.625 1.00 98.31 113 LEU A N 1
ATOM 869 C CA . LEU A 1 113 ? -4.127 3.987 2.482 1.00 98.31 113 LEU A CA 1
ATOM 870 C C . LEU A 1 113 ? -3.668 3.194 1.249 1.00 98.31 113 LEU A C 1
ATOM 872 O O . LEU A 1 113 ? -4.059 2.043 1.069 1.00 98.31 113 LEU A O 1
ATOM 876 N N . ILE A 1 114 ? -2.833 3.799 0.412 1.00 97.94 114 ILE A N 1
ATOM 877 C CA . ILE A 1 114 ? -2.131 3.138 -0.688 1.00 97.94 114 ILE A CA 1
ATOM 878 C C . ILE A 1 114 ? -0.637 3.187 -0.372 1.00 97.94 114 ILE A C 1
ATOM 880 O O . ILE A 1 114 ? -0.099 4.259 -0.103 1.00 97.94 114 ILE A O 1
ATOM 884 N N . VAL A 1 115 ? 0.027 2.038 -0.386 1.00 97.00 115 VAL A N 1
ATOM 885 C CA . VAL A 1 115 ? 1.473 1.890 -0.158 1.00 97.00 115 VAL A CA 1
ATOM 886 C C . VAL A 1 115 ? 2.122 1.239 -1.377 1.00 97.00 115 VAL A C 1
ATOM 888 O O . VAL A 1 115 ? 1.419 0.653 -2.192 1.00 97.00 115 VAL A O 1
ATOM 891 N N . CYS A 1 116 ? 3.445 1.330 -1.511 1.00 94.44 116 CYS A N 1
ATOM 892 C CA . CYS A 1 116 ? 4.186 0.642 -2.583 1.00 94.44 116 CYS A CA 1
ATOM 893 C C . CYS A 1 116 ? 4.822 -0.691 -2.154 1.00 94.44 116 CYS A C 1
ATOM 895 O O . CYS A 1 116 ? 5.389 -1.399 -2.989 1.00 94.44 116 CYS A O 1
ATOM 897 N N . GLU A 1 117 ? 4.810 -0.948 -0.848 1.00 93.38 117 GLU A N 1
ATOM 898 C CA . GLU A 1 117 ? 5.291 -2.150 -0.178 1.00 93.38 117 GLU A CA 1
ATOM 899 C C . GLU A 1 117 ? 4.647 -2.194 1.212 1.00 93.38 117 GLU A C 1
ATOM 901 O O . GLU A 1 117 ? 4.490 -1.147 1.856 1.00 93.38 117 GLU A O 1
ATOM 906 N N . ASP A 1 118 ? 4.296 -3.384 1.692 1.00 94.19 118 ASP A N 1
ATOM 907 C CA . ASP A 1 118 ? 3.735 -3.567 3.029 1.00 94.19 118 ASP A CA 1
ATOM 908 C C . ASP A 1 118 ? 4.519 -4.521 3.945 1.00 94.19 118 ASP A C 1
ATOM 910 O O . ASP A 1 118 ? 4.152 -4.677 5.109 1.00 94.19 118 ASP A O 1
ATOM 914 N N . GLY A 1 119 ? 5.608 -5.117 3.456 1.00 92.62 119 GLY A N 1
ATOM 915 C CA . GLY A 1 119 ? 6.559 -5.890 4.252 1.00 92.62 119 GLY A CA 1
ATOM 916 C C . GLY A 1 119 ? 7.603 -5.018 4.969 1.00 92.62 119 GLY A C 1
ATOM 917 O O . GLY A 1 119 ? 7.308 -3.887 5.368 1.00 92.62 119 GLY A O 1
ATOM 918 N N . PRO A 1 120 ? 8.830 -5.531 5.190 1.00 89.50 120 PRO A N 1
ATOM 919 C CA . PRO A 1 120 ? 9.852 -4.865 6.005 1.00 89.50 120 PRO A CA 1
ATOM 920 C C . PRO A 1 120 ? 10.267 -3.462 5.545 1.00 89.50 120 PRO A C 1
ATOM 922 O O . PRO A 1 120 ? 10.640 -2.652 6.395 1.00 89.50 120 PRO A O 1
ATOM 925 N N . GLY A 1 121 ? 10.221 -3.170 4.240 1.00 88.75 121 GLY A N 1
ATOM 926 C CA . GLY A 1 121 ? 10.518 -1.851 3.674 1.00 88.75 121 GLY A CA 1
ATOM 927 C C . GLY A 1 121 ? 9.321 -0.891 3.662 1.00 88.75 121 GLY A C 1
ATOM 928 O O . GLY A 1 121 ? 9.482 0.292 3.358 1.00 88.75 121 GLY A O 1
ATOM 929 N N . GLY A 1 122 ? 8.122 -1.369 4.009 1.00 92.25 122 GLY A N 1
ATOM 930 C CA . GLY A 1 122 ? 6.902 -0.570 4.074 1.00 92.25 122 GLY A CA 1
ATOM 931 C C . GLY A 1 122 ? 6.798 0.313 5.325 1.00 92.25 122 GLY A C 1
ATOM 932 O O . GLY A 1 122 ? 7.461 0.107 6.346 1.00 92.25 122 GLY A O 1
ATOM 933 N N . CYS A 1 123 ? 5.890 1.295 5.290 1.00 94.69 123 CYS A N 1
ATOM 934 C CA . CYS A 1 123 ? 5.606 2.144 6.449 1.00 94.69 123 CYS A CA 1
ATOM 935 C C . CYS A 1 123 ? 4.699 1.424 7.464 1.00 94.69 123 CYS A C 1
ATOM 937 O O . CYS A 1 123 ? 3.492 1.667 7.532 1.00 94.69 123 CYS A O 1
ATOM 939 N N . GLY A 1 124 ? 5.293 0.538 8.270 1.00 95.25 124 GLY A N 1
ATOM 940 C CA . GLY A 1 124 ? 4.589 -0.240 9.298 1.00 95.25 124 GLY A CA 1
ATOM 941 C C . GLY A 1 124 ? 3.634 0.582 10.185 1.00 95.25 124 GLY A C 1
ATOM 942 O O . GLY A 1 124 ? 2.478 0.182 10.320 1.00 95.25 124 GLY A O 1
ATOM 943 N N . PRO A 1 125 ? 4.048 1.742 10.742 1.00 96.25 125 PRO A N 1
ATOM 944 C CA . PRO A 1 125 ? 3.172 2.586 11.558 1.00 96.25 125 PRO A CA 1
ATOM 945 C C . PRO A 1 125 ? 1.911 3.079 10.837 1.00 96.25 125 PRO A C 1
ATOM 947 O O . PRO A 1 125 ? 0.823 2.990 11.404 1.00 96.25 125 PRO A O 1
ATOM 950 N N . LEU A 1 126 ? 2.022 3.553 9.587 1.00 97.44 126 LEU A N 1
ATOM 951 C CA . LEU A 1 126 ? 0.860 3.995 8.801 1.00 97.44 126 LEU A CA 1
ATOM 952 C C . LEU A 1 126 ? -0.071 2.831 8.470 1.00 97.44 126 LEU A C 1
ATOM 954 O O . LEU A 1 126 ? -1.286 2.962 8.619 1.00 97.44 126 LEU A O 1
ATOM 958 N N . ILE A 1 127 ? 0.492 1.689 8.067 1.00 97.75 127 ILE A N 1
ATOM 959 C CA . ILE A 1 127 ? -0.283 0.484 7.755 1.00 97.75 127 ILE A CA 1
ATOM 960 C C . ILE A 1 127 ? -1.051 0.034 8.999 1.00 97.75 127 ILE A C 1
ATOM 962 O O . ILE A 1 127 ? -2.273 -0.093 8.949 1.00 97.75 127 ILE A O 1
ATOM 966 N N . ALA A 1 128 ? -0.376 -0.131 10.136 1.00 95.06 128 ALA A N 1
ATOM 967 C CA . ALA A 1 128 ? -1.012 -0.555 11.378 1.00 95.06 128 ALA A CA 1
ATOM 968 C C . ALA A 1 128 ? -2.074 0.443 11.863 1.00 95.06 128 ALA A C 1
ATOM 970 O O . ALA A 1 128 ? -3.181 0.030 12.210 1.00 95.06 128 ALA A O 1
ATOM 971 N N . ALA A 1 129 ? -1.792 1.750 11.823 1.00 95.06 129 ALA A N 1
ATOM 972 C CA . ALA A 1 129 ? -2.760 2.785 12.185 1.00 95.06 129 ALA A CA 1
ATOM 973 C C . ALA A 1 129 ? -4.008 2.757 11.285 1.00 95.06 129 ALA A C 1
ATOM 975 O O . ALA A 1 129 ? -5.126 2.937 11.783 1.00 95.06 129 ALA A O 1
ATOM 976 N N . ALA A 1 130 ? -3.834 2.495 9.985 1.00 95.69 130 ALA A N 1
ATOM 977 C CA . ALA A 1 130 ? -4.927 2.310 9.039 1.00 95.69 130 ALA A CA 1
ATOM 978 C C . ALA A 1 130 ? -5.737 1.042 9.358 1.00 95.69 130 ALA A C 1
ATOM 980 O O . ALA A 1 130 ? -6.966 1.110 9.433 1.00 95.69 130 ALA A O 1
ATOM 981 N N . LYS A 1 131 ? -5.079 -0.092 9.645 1.00 91.44 131 LYS A N 1
ATOM 982 C CA . LYS A 1 131 ? -5.760 -1.342 10.035 1.00 91.44 131 LYS A CA 1
ATOM 983 C C . LYS A 1 131 ? -6.538 -1.203 11.345 1.00 91.44 131 LYS A C 1
ATOM 985 O O . LYS A 1 131 ? -7.677 -1.659 11.410 1.00 91.44 131 LYS A O 1
ATOM 990 N N . GLN A 1 132 ? -5.986 -0.524 12.353 1.00 85.06 132 GLN A N 1
ATOM 991 C CA . GLN A 1 132 ? -6.678 -0.230 13.619 1.00 85.06 132 GLN A CA 1
ATOM 992 C C . GLN A 1 132 ? -7.952 0.602 13.410 1.00 85.06 132 GLN A C 1
ATOM 994 O O . GLN A 1 132 ? -8.933 0.432 14.131 1.00 85.06 132 GLN A O 1
ATOM 999 N N . ARG A 1 133 ? -7.960 1.463 12.386 1.00 83.94 133 ARG A N 1
ATOM 1000 C CA . ARG A 1 133 ? -9.115 2.271 11.961 1.00 83.94 133 ARG A CA 1
ATOM 1001 C C . ARG A 1 133 ? -10.032 1.560 10.968 1.00 83.94 133 ARG A C 1
ATOM 1003 O O . ARG A 1 133 ? -10.990 2.166 10.500 1.00 83.94 133 ARG A O 1
ATOM 1010 N N . GLN A 1 134 ? -9.748 0.295 10.649 1.00 85.44 134 GLN A N 1
ATOM 1011 C CA . GLN A 1 134 ? -10.463 -0.489 9.638 1.00 85.44 134 GLN A CA 1
ATOM 1012 C C . GLN A 1 134 ? -10.476 0.188 8.258 1.00 85.44 134 GLN A C 1
ATOM 1014 O O . GLN A 1 134 ? -11.401 -0.004 7.470 1.00 85.44 134 GLN A O 1
ATOM 1019 N N . LEU A 1 135 ? -9.444 0.979 7.954 1.00 91.25 135 LEU A N 1
ATOM 1020 C CA . LEU A 1 135 ? -9.266 1.549 6.628 1.00 91.25 135 LEU A CA 1
ATOM 1021 C C . LEU A 1 135 ? -8.732 0.465 5.681 1.00 91.25 135 LEU A C 1
ATOM 1023 O O . LEU A 1 135 ? -7.862 -0.321 6.078 1.00 91.25 135 LEU A O 1
ATOM 1027 N N . PRO A 1 136 ? -9.214 0.422 4.428 1.00 95.56 136 PRO A N 1
ATOM 1028 C CA . PRO A 1 136 ? -8.619 -0.423 3.412 1.00 95.56 136 PRO A CA 1
ATOM 1029 C C . PRO A 1 136 ? -7.191 0.044 3.116 1.00 95.56 136 PRO A C 1
ATOM 1031 O O . PRO A 1 136 ? -6.934 1.241 2.953 1.00 95.56 136 PRO A O 1
ATOM 1034 N N . VAL A 1 137 ? -6.281 -0.919 3.012 1.00 97.81 137 VAL A N 1
ATOM 1035 C CA . VAL A 1 137 ? -4.885 -0.721 2.628 1.00 97.81 137 VAL A CA 1
ATOM 1036 C C . VAL A 1 137 ? -4.636 -1.455 1.313 1.00 97.81 137 VAL A C 1
ATOM 1038 O O . VAL A 1 137 ? -4.844 -2.666 1.231 1.00 97.81 137 VAL A O 1
ATOM 1041 N N . LEU A 1 138 ? -4.211 -0.728 0.283 1.00 97.69 138 LEU A N 1
ATOM 1042 C CA . LEU A 1 138 ? -3.814 -1.290 -1.007 1.00 97.69 138 LEU A CA 1
ATOM 1043 C C . LEU A 1 138 ? -2.301 -1.187 -1.177 1.00 97.69 138 LEU A C 1
ATOM 1045 O O . LEU A 1 138 ? -1.728 -0.126 -0.958 1.00 97.69 138 LEU A O 1
ATOM 1049 N N . ASP A 1 139 ? -1.677 -2.272 -1.611 1.00 96.19 139 ASP A N 1
ATOM 1050 C CA . ASP A 1 139 ? -0.278 -2.305 -2.017 1.00 96.19 139 ASP A CA 1
ATOM 1051 C C . ASP A 1 139 ? -0.200 -2.208 -3.550 1.00 96.19 139 ASP A C 1
ATOM 1053 O O . ASP A 1 139 ? -0.742 -3.056 -4.264 1.00 96.19 139 ASP A O 1
ATOM 1057 N N . MET A 1 140 ? 0.404 -1.129 -4.047 1.00 95.69 140 MET A N 1
ATOM 1058 C CA . MET A 1 140 ? 0.647 -0.823 -5.453 1.00 95.69 140 MET A CA 1
ATOM 1059 C C . MET A 1 140 ? 2.148 -0.969 -5.747 1.00 95.69 140 MET A C 1
ATOM 1061 O O . MET A 1 140 ? 2.896 -0.001 -5.584 1.00 95.69 140 MET A O 1
ATOM 1065 N N . PRO A 1 141 ? 2.607 -2.142 -6.211 1.00 92.31 141 PRO A N 1
ATOM 1066 C CA . PRO A 1 141 ? 4.029 -2.444 -6.263 1.00 92.31 141 PRO A CA 1
ATOM 1067 C C . PRO A 1 141 ? 4.823 -1.486 -7.146 1.00 92.31 141 PRO A C 1
ATOM 1069 O O . PRO A 1 141 ? 4.504 -1.231 -8.313 1.00 92.31 141 PRO A O 1
ATOM 1072 N N . PHE A 1 142 ? 5.924 -0.991 -6.590 1.00 86.00 142 PHE A N 1
ATOM 1073 C CA . PHE A 1 142 ? 6.902 -0.203 -7.335 1.00 86.00 142 PHE A CA 1
ATOM 1074 C C . PHE A 1 142 ? 7.924 -1.090 -8.068 1.00 86.00 142 PHE A C 1
ATOM 1076 O O . PHE A 1 142 ? 8.291 -0.793 -9.211 1.00 86.00 142 PHE A O 1
ATOM 1083 N N . GLY A 1 143 ? 8.369 -2.169 -7.414 1.00 85.94 143 GLY A N 1
ATOM 1084 C CA . GLY A 1 143 ? 9.396 -3.107 -7.879 1.00 85.94 143 GLY A CA 1
ATOM 1085 C C . GLY A 1 143 ? 8.904 -4.558 -7.926 1.00 85.94 143 GLY A C 1
ATOM 1086 O O . GLY A 1 143 ? 7.713 -4.816 -7.796 1.00 85.94 143 GLY A O 1
ATOM 1087 N N . ILE A 1 144 ? 9.825 -5.503 -8.152 1.00 82.81 144 ILE A N 1
ATOM 1088 C CA . ILE A 1 144 ? 9.497 -6.939 -8.250 1.00 82.81 144 ILE A CA 1
ATOM 1089 C C . ILE A 1 144 ? 9.418 -7.584 -6.862 1.00 82.81 144 ILE A C 1
ATOM 1091 O O . ILE A 1 144 ? 8.489 -8.343 -6.612 1.00 82.81 144 ILE A O 1
ATOM 1095 N N . GLY A 1 145 ? 10.356 -7.242 -5.974 1.00 76.75 145 GLY A N 1
ATOM 1096 C CA . GLY A 1 145 ? 10.340 -7.638 -4.569 1.00 76.75 145 GLY A CA 1
ATOM 1097 C C . GLY A 1 145 ? 10.493 -9.144 -4.337 1.00 76.75 145 GLY A C 1
ATOM 1098 O O . GLY A 1 145 ? 9.530 -9.796 -3.939 1.00 76.75 145 GLY A O 1
ATOM 1099 N N . GLU A 1 146 ? 11.692 -9.695 -4.559 1.00 85.88 146 GLU A N 1
ATOM 1100 C CA . GLU A 1 146 ? 11.981 -11.127 -4.361 1.00 85.88 146 GLU A CA 1
ATOM 1101 C C . GLU A 1 146 ? 12.803 -11.376 -3.088 1.00 85.88 146 GLU A C 1
ATOM 1103 O O . GLU A 1 146 ? 13.711 -10.617 -2.754 1.00 85.88 146 GLU A O 1
ATOM 1108 N N . SER A 1 147 ? 12.570 -12.500 -2.405 1.00 82.12 147 SER A N 1
ATOM 1109 C CA . SER A 1 147 ? 13.308 -12.903 -1.200 1.00 82.12 147 SER A CA 1
ATOM 1110 C C . SER A 1 147 ? 14.806 -13.081 -1.460 1.00 82.12 147 SER A C 1
ATOM 1112 O O . SER A 1 147 ? 15.621 -13.013 -0.541 1.00 82.12 147 SER A O 1
ATOM 1114 N N . ARG A 1 148 ? 15.192 -13.298 -2.720 1.00 82.75 148 ARG A N 1
ATOM 1115 C CA . ARG A 1 148 ? 16.591 -13.411 -3.137 1.00 82.75 148 ARG A CA 1
ATOM 1116 C C . ARG A 1 148 ? 17.363 -12.098 -2.982 1.00 82.75 148 ARG A C 1
ATOM 1118 O O . ARG A 1 148 ? 18.576 -12.139 -2.779 1.00 82.75 148 ARG A O 1
ATOM 1125 N N . ASP A 1 149 ? 16.678 -10.955 -3.000 1.00 80.94 149 ASP A N 1
ATOM 1126 C CA . ASP A 1 149 ? 17.286 -9.671 -2.640 1.00 80.94 149 ASP A CA 1
ATOM 1127 C C . ASP A 1 149 ? 17.719 -9.684 -1.167 1.00 80.94 149 ASP A C 1
ATOM 1129 O O . ASP A 1 149 ? 18.822 -9.242 -0.835 1.00 80.94 149 ASP A O 1
ATOM 1133 N N . TYR A 1 150 ? 16.923 -10.307 -0.290 1.00 86.69 150 TYR A N 1
ATOM 1134 C CA . TYR A 1 150 ? 17.314 -10.533 1.101 1.00 86.69 150 TYR A CA 1
ATOM 1135 C C . TYR A 1 150 ? 18.457 -11.543 1.230 1.00 86.69 150 TYR A C 1
ATOM 1137 O O . TYR A 1 150 ? 19.322 -11.353 2.078 1.00 86.69 150 TYR A O 1
ATOM 1145 N N . ASP A 1 151 ? 18.534 -12.572 0.381 1.00 86.75 151 ASP A N 1
ATOM 1146 C CA . ASP A 1 151 ? 19.683 -13.494 0.372 1.00 86.75 151 ASP A CA 1
ATOM 1147 C C . ASP A 1 151 ? 20.989 -12.776 0.014 1.00 86.75 151 ASP A C 1
ATOM 1149 O O . ASP A 1 151 ? 22.033 -13.035 0.615 1.00 86.75 151 ASP A O 1
ATOM 1153 N N . ASN A 1 152 ? 20.947 -11.868 -0.965 1.00 83.69 152 ASN A N 1
ATOM 1154 C CA . ASN A 1 152 ? 22.092 -11.032 -1.326 1.00 83.69 152 ASN A CA 1
ATOM 1155 C C . ASN A 1 152 ? 22.484 -10.119 -0.168 1.00 83.69 152 ASN A C 1
ATOM 1157 O O . ASN A 1 152 ? 23.643 -10.124 0.241 1.00 83.69 152 ASN A O 1
ATOM 1161 N N . PHE A 1 153 ? 21.506 -9.422 0.413 1.00 85.00 153 PHE A N 1
ATOM 1162 C CA . PHE A 1 153 ? 21.714 -8.576 1.584 1.00 85.00 153 PHE A CA 1
ATOM 1163 C C . PHE A 1 153 ? 22.349 -9.349 2.749 1.00 85.00 153 PHE A C 1
ATOM 1165 O O . PHE A 1 153 ? 23.330 -8.896 3.335 1.00 85.00 153 PHE A O 1
ATOM 1172 N N . VAL A 1 154 ? 21.845 -10.548 3.058 1.00 90.25 154 VAL A N 1
ATOM 1173 C CA . VAL A 1 154 ? 22.390 -11.413 4.112 1.00 90.25 154 VAL A CA 1
ATOM 1174 C C . VAL A 1 154 ? 23.824 -11.835 3.791 1.00 90.25 154 VAL A C 1
ATOM 1176 O O . VAL A 1 154 ? 24.681 -11.774 4.671 1.00 90.25 154 VAL A O 1
ATOM 1179 N N . ARG A 1 155 ? 24.128 -12.220 2.545 1.00 87.56 155 ARG A N 1
ATOM 1180 C CA . ARG A 1 155 ? 25.496 -12.590 2.140 1.00 87.56 155 ARG A CA 1
ATOM 1181 C C . ARG A 1 155 ? 26.475 -11.424 2.246 1.00 87.56 155 ARG A C 1
ATOM 1183 O O . ARG A 1 155 ? 27.582 -11.617 2.749 1.00 87.56 155 ARG A O 1
ATOM 1190 N N . ASP A 1 156 ? 26.066 -10.229 1.831 1.00 85.94 156 ASP A N 1
ATOM 1191 C CA . ASP A 1 156 ? 26.879 -9.019 1.955 1.00 85.94 156 ASP A CA 1
ATOM 1192 C C . ASP A 1 156 ? 27.154 -8.690 3.427 1.00 85.94 156 ASP A C 1
ATOM 1194 O O . ASP A 1 156 ? 28.312 -8.531 3.819 1.00 85.94 156 ASP A O 1
ATOM 1198 N N . LYS A 1 157 ? 26.119 -8.712 4.277 1.00 89.44 157 LYS A N 1
ATOM 1199 C CA . LYS A 1 157 ? 26.264 -8.519 5.727 1.00 89.44 157 LYS A CA 1
ATOM 1200 C C . LYS A 1 157 ? 27.142 -9.580 6.383 1.00 89.44 157 LYS A C 1
ATOM 1202 O O . LYS A 1 157 ? 27.928 -9.248 7.267 1.00 89.44 157 LYS A O 1
ATOM 1207 N N . ALA A 1 158 ? 27.054 -10.836 5.948 1.00 90.62 158 ALA A N 1
ATOM 1208 C CA . ALA A 1 158 ? 27.924 -11.909 6.424 1.00 90.62 158 ALA A CA 1
ATOM 1209 C C . ALA A 1 158 ? 29.395 -11.639 6.082 1.00 90.62 158 ALA A C 1
ATOM 1211 O O . ALA A 1 158 ? 30.255 -11.762 6.954 1.00 90.62 158 ALA A O 1
ATOM 1212 N N . ARG A 1 159 ? 29.685 -11.219 4.842 1.00 87.56 159 ARG A N 1
ATOM 1213 C CA . ARG A 1 159 ? 31.040 -10.856 4.391 1.00 87.56 159 ARG A CA 1
ATOM 1214 C C . ARG A 1 159 ? 31.606 -9.671 5.176 1.00 87.56 159 ARG A C 1
ATOM 1216 O O . ARG A 1 159 ? 32.794 -9.650 5.476 1.00 87.56 159 ARG A O 1
ATOM 1223 N N . GLU A 1 160 ? 30.757 -8.708 5.519 1.00 88.44 160 GLU A N 1
ATOM 1224 C CA . GLU A 1 160 ? 31.111 -7.530 6.321 1.00 88.44 160 GLU A CA 1
ATOM 1225 C C . GLU A 1 160 ? 31.213 -7.819 7.830 1.00 88.44 160 GLU A C 1
ATOM 1227 O O . GLU A 1 160 ? 31.615 -6.940 8.589 1.00 88.44 160 GLU A O 1
ATOM 1232 N N . GLY A 1 161 ? 30.843 -9.022 8.287 1.00 90.50 161 GLY A N 1
ATOM 1233 C CA . GLY A 1 161 ? 30.797 -9.360 9.713 1.00 90.50 161 GLY A CA 1
ATOM 1234 C C . GLY A 1 161 ? 29.708 -8.609 10.489 1.00 90.50 161 GLY A C 1
ATOM 1235 O O . GLY A 1 161 ? 29.852 -8.386 11.686 1.00 90.50 161 GLY A O 1
ATOM 1236 N N . ASN A 1 162 ? 28.630 -8.205 9.811 1.00 93.19 162 ASN A N 1
ATOM 1237 C CA . ASN A 1 162 ? 27.589 -7.308 10.318 1.00 93.19 162 ASN A CA 1
ATOM 1238 C C . ASN A 1 162 ? 26.181 -7.940 10.246 1.00 93.19 162 ASN A C 1
ATOM 1240 O O . ASN A 1 162 ? 25.197 -7.277 9.914 1.00 93.19 162 ASN A O 1
ATOM 1244 N N . LEU A 1 163 ? 26.082 -9.252 10.480 1.00 94.88 163 LEU A N 1
ATOM 1245 C CA . LEU A 1 163 ? 24.796 -9.945 10.600 1.00 94.88 163 LEU A CA 1
ATOM 1246 C C . LEU A 1 163 ? 24.141 -9.643 11.951 1.00 94.88 163 LEU A C 1
ATOM 1248 O O . LEU A 1 163 ? 24.807 -9.675 12.985 1.00 94.88 163 LEU A O 1
ATOM 1252 N N . ASN A 1 164 ? 22.817 -9.475 11.958 1.00 95.69 164 ASN A N 1
ATOM 1253 C CA . ASN A 1 164 ? 22.047 -9.474 13.202 1.00 95.69 164 ASN A CA 1
ATOM 1254 C C . ASN A 1 164 ? 21.857 -10.925 13.671 1.00 95.69 164 ASN A C 1
ATOM 1256 O O . ASN A 1 164 ? 20.872 -11.579 13.324 1.00 95.69 164 ASN A O 1
ATOM 1260 N N . ILE A 1 165 ? 22.835 -11.449 14.412 1.00 96.62 165 ILE A N 1
ATOM 1261 C CA . ILE A 1 165 ? 22.759 -12.781 15.022 1.00 96.62 165 ILE A CA 1
ATOM 1262 C C . ILE A 1 165 ? 21.747 -12.756 16.172 1.00 96.62 165 ILE A C 1
ATOM 1264 O O . ILE A 1 165 ? 21.793 -11.872 17.027 1.00 96.62 165 ILE A O 1
ATOM 1268 N N . VAL A 1 166 ? 20.862 -13.752 16.236 1.00 96.38 166 VAL A N 1
ATOM 1269 C CA . VAL A 1 166 ? 19.922 -13.896 17.352 1.00 96.38 166 VAL A CA 1
ATOM 1270 C C . VAL A 1 166 ? 20.704 -14.209 18.634 1.00 96.38 166 VAL A C 1
ATOM 1272 O O . VAL A 1 166 ? 21.370 -15.249 18.703 1.00 96.38 166 VAL A O 1
ATOM 1275 N N . PRO A 1 167 ? 20.608 -13.375 19.685 1.00 92.94 167 PRO A N 1
ATOM 1276 C CA . PRO A 1 167 ? 21.414 -13.561 20.883 1.00 92.94 167 PRO A CA 1
ATOM 1277 C C . PRO A 1 167 ? 20.995 -14.810 21.675 1.00 92.94 167 PRO A C 1
ATOM 1279 O O . PRO A 1 167 ? 19.860 -15.286 21.605 1.00 92.94 167 PRO A O 1
ATOM 1282 N N . VAL A 1 168 ? 21.910 -15.333 22.494 1.00 91.88 168 VAL A N 1
ATOM 1283 C CA . VAL A 1 168 ? 21.643 -16.444 23.437 1.00 91.88 168 VAL A CA 1
ATOM 1284 C C . VAL A 1 168 ? 21.071 -15.970 24.785 1.00 91.88 168 VAL A C 1
ATOM 1286 O O . VAL A 1 168 ? 20.938 -16.752 25.721 1.00 91.88 168 VAL A O 1
ATOM 1289 N N . SER A 1 169 ? 20.747 -14.680 24.901 1.00 89.75 169 SER A N 1
ATOM 1290 C CA . SER A 1 169 ? 20.206 -14.045 26.107 1.00 89.75 169 SER A CA 1
ATOM 1291 C C . SER A 1 169 ? 18.682 -14.226 26.240 1.00 89.75 169 SER A C 1
ATOM 1293 O O . SER A 1 169 ? 18.023 -14.893 25.432 1.00 89.75 169 SER A O 1
ATOM 1295 N N . SER A 1 170 ? 18.090 -13.589 27.256 1.00 85.81 170 SER A N 1
ATOM 1296 C CA . SER A 1 170 ? 16.632 -13.498 27.408 1.00 85.81 170 SER A CA 1
ATOM 1297 C C . SER A 1 170 ? 15.958 -12.837 26.201 1.00 85.81 170 SER A C 1
ATOM 1299 O O . SER A 1 170 ? 14.878 -13.276 25.816 1.00 85.81 170 SER A O 1
ATOM 1301 N N . VAL A 1 171 ? 16.612 -11.866 25.550 1.00 87.75 171 VAL A N 1
ATOM 1302 C CA . VAL A 1 171 ? 16.126 -11.218 24.317 1.00 87.75 171 VAL A CA 1
ATOM 1303 C C . VAL A 1 171 ? 15.891 -12.262 23.227 1.00 87.75 171 VAL A C 1
ATOM 1305 O O . VAL A 1 171 ? 14.785 -12.385 22.711 1.00 87.75 171 VAL A O 1
ATOM 1308 N N . GLY A 1 172 ? 16.886 -13.100 22.927 1.00 92.25 172 GLY A N 1
ATOM 1309 C CA . GLY A 1 172 ? 16.735 -14.135 21.902 1.00 92.25 172 GLY A CA 1
ATOM 1310 C C . GLY A 1 172 ? 15.791 -15.268 22.311 1.00 92.25 172 GLY A C 1
ATOM 1311 O O . GLY A 1 172 ? 15.167 -15.888 21.450 1.00 92.25 172 GLY A O 1
ATOM 1312 N N . THR A 1 173 ? 15.639 -15.528 23.613 1.00 91.62 173 THR A N 1
ATOM 1313 C CA . THR A 1 173 ? 14.613 -16.452 24.130 1.00 91.62 173 THR A CA 1
ATOM 1314 C C . THR A 1 173 ? 13.206 -15.906 23.871 1.00 91.62 173 THR A C 1
ATOM 1316 O O . THR A 1 173 ? 12.350 -16.627 23.358 1.00 91.62 173 THR A O 1
ATOM 1319 N N . ASN A 1 174 ? 12.966 -14.626 24.166 1.00 88.75 174 ASN A N 1
ATOM 1320 C CA . ASN A 1 174 ? 11.677 -13.979 23.932 1.00 88.75 174 ASN A CA 1
ATOM 1321 C C . ASN A 1 174 ? 11.393 -13.799 22.440 1.00 88.75 174 ASN A C 1
ATOM 1323 O O . ASN A 1 174 ? 10.260 -14.023 22.022 1.00 88.75 174 ASN A O 1
ATOM 1327 N N . LEU A 1 175 ? 12.409 -13.501 21.623 1.00 92.56 175 LEU A N 1
ATOM 1328 C CA . LEU A 1 175 ? 12.276 -13.452 20.167 1.00 92.56 175 LEU A CA 1
ATOM 1329 C C . LEU A 1 175 ? 11.785 -14.797 19.621 1.00 92.56 175 LEU A C 1
ATOM 1331 O O . LEU A 1 175 ? 10.769 -14.839 18.939 1.00 92.56 175 LEU A O 1
ATOM 1335 N N . ARG A 1 176 ? 12.426 -15.913 19.997 1.00 94.56 176 ARG A N 1
ATOM 1336 C CA . ARG A 1 176 ? 11.982 -17.262 19.593 1.00 94.56 176 ARG A CA 1
ATOM 1337 C C . ARG A 1 176 ? 10.557 -17.582 20.047 1.00 94.56 176 ARG A C 1
ATOM 1339 O O . ARG A 1 176 ? 9.845 -18.300 19.354 1.00 94.56 176 ARG A O 1
ATOM 1346 N N . ARG A 1 177 ? 10.142 -17.062 21.204 1.00 91.56 177 ARG A N 1
ATOM 1347 C CA . ARG A 1 177 ? 8.822 -17.323 21.789 1.00 91.56 177 ARG A CA 1
ATOM 1348 C C . ARG A 1 177 ? 7.698 -16.496 21.164 1.00 91.56 177 ARG A C 1
ATOM 1350 O O . ARG A 1 177 ? 6.598 -17.016 21.009 1.00 91.56 177 ARG A O 1
ATOM 1357 N N . HIS A 1 178 ? 7.956 -15.225 20.871 1.00 88.25 178 HIS A N 1
ATOM 1358 C CA . HIS A 1 178 ? 6.924 -14.243 20.520 1.00 88.25 178 HIS A CA 1
ATOM 1359 C C . HIS A 1 178 ? 7.001 -13.754 19.071 1.00 88.25 178 HIS A C 1
ATOM 1361 O O . HIS A 1 178 ? 6.011 -13.244 18.566 1.00 88.25 178 HIS A O 1
ATOM 1367 N N . ALA A 1 179 ? 8.149 -13.911 18.413 1.00 93.19 179 ALA A N 1
ATOM 1368 C CA . ALA A 1 179 ? 8.426 -13.391 17.076 1.00 93.19 179 ALA A CA 1
ATOM 1369 C C . ALA A 1 179 ? 9.303 -14.369 16.266 1.00 93.19 179 ALA A C 1
ATOM 1371 O O . ALA A 1 179 ? 10.182 -13.964 15.507 1.00 93.19 179 ALA A O 1
ATOM 1372 N N . GLY A 1 180 ? 9.112 -15.679 16.466 1.00 96.19 180 GLY A N 1
ATOM 1373 C CA . GLY A 1 180 ? 9.970 -16.714 15.879 1.00 96.19 180 GLY A CA 1
ATOM 1374 C C . GLY A 1 180 ? 9.965 -16.729 14.347 1.00 96.19 180 GLY A C 1
ATOM 1375 O O . GLY A 1 180 ? 10.956 -17.123 13.743 1.00 96.19 180 GLY A O 1
ATOM 1376 N N . HIS A 1 181 ? 8.898 -16.237 13.712 1.00 94.81 181 HIS A N 1
ATOM 1377 C CA . HIS A 1 181 ? 8.778 -16.090 12.256 1.00 94.81 181 HIS A CA 1
ATOM 1378 C C . HIS A 1 181 ? 9.741 -15.055 11.654 1.00 94.81 181 HIS A C 1
ATOM 1380 O O . HIS A 1 181 ? 9.994 -15.081 10.452 1.00 94.81 181 HIS A O 1
ATOM 1386 N N . TRP A 1 182 ? 10.323 -14.179 12.476 1.00 96.12 182 TRP A N 1
ATOM 1387 C CA . TRP A 1 182 ? 11.393 -13.271 12.059 1.00 96.12 182 TRP A CA 1
ATOM 1388 C C . TRP A 1 182 ? 12.755 -13.951 11.937 1.00 96.12 182 TRP A C 1
ATOM 1390 O O . TRP A 1 182 ? 13.655 -13.400 11.301 1.00 96.12 182 TRP A O 1
ATOM 1400 N N . ILE A 1 183 ? 12.923 -15.132 12.531 1.00 97.06 183 ILE A N 1
ATOM 1401 C CA . ILE A 1 183 ? 14.205 -15.827 12.586 1.00 97.06 183 ILE A CA 1
ATOM 1402 C C . ILE A 1 183 ? 14.393 -16.657 11.321 1.00 97.06 183 ILE A C 1
ATOM 1404 O O . ILE A 1 183 ? 13.536 -17.455 10.943 1.00 97.06 183 ILE A O 1
ATOM 1408 N N . ARG A 1 184 ? 15.560 -16.508 10.697 1.00 95.25 184 ARG A N 1
ATOM 1409 C CA . ARG A 1 184 ? 16.017 -17.356 9.598 1.00 95.25 184 ARG A CA 1
ATOM 1410 C C . ARG A 1 184 ? 17.351 -17.985 9.963 1.00 95.25 184 ARG A C 1
ATOM 1412 O O . ARG A 1 184 ? 18.253 -17.288 10.409 1.00 95.25 184 ARG A O 1
ATOM 1419 N N . THR A 1 185 ? 17.496 -19.286 9.754 1.00 95.19 185 THR A N 1
ATOM 1420 C CA . THR A 1 185 ? 18.763 -19.984 10.001 1.00 95.19 185 THR A CA 1
ATOM 1421 C C . THR A 1 185 ? 19.629 -19.962 8.742 1.00 95.19 185 THR A C 1
ATOM 1423 O O . THR A 1 185 ? 19.163 -20.302 7.652 1.00 95.19 185 THR A O 1
ATOM 1426 N N . VAL A 1 186 ? 20.889 -19.561 8.902 1.00 92.75 186 VAL A N 1
ATOM 1427 C CA . VAL A 1 186 ? 21.945 -19.575 7.877 1.00 92.75 186 VAL A CA 1
ATOM 1428 C C . VAL A 1 186 ? 23.208 -20.236 8.443 1.00 92.75 186 VAL A C 1
ATOM 1430 O O . VAL A 1 186 ? 23.237 -20.612 9.614 1.00 92.75 186 VAL A O 1
ATOM 1433 N N . ASP A 1 187 ? 24.270 -20.362 7.645 1.00 91.06 187 ASP A N 1
ATOM 1434 C CA . ASP A 1 187 ? 25.515 -21.038 8.055 1.00 91.06 187 ASP A CA 1
ATOM 1435 C C . ASP A 1 187 ? 26.160 -20.426 9.314 1.00 91.06 187 ASP A C 1
ATOM 1437 O O . ASP A 1 187 ? 26.768 -21.132 10.116 1.00 91.06 187 ASP A O 1
ATOM 1441 N N . GLN A 1 188 ? 26.016 -19.112 9.510 1.00 92.81 188 GLN A N 1
ATOM 1442 C CA . GLN A 1 188 ? 26.536 -18.380 10.669 1.00 92.81 188 GLN A CA 1
ATOM 1443 C C . GLN A 1 188 ? 25.649 -18.504 11.924 1.00 92.81 188 GLN A C 1
ATOM 1445 O O . GLN A 1 188 ? 26.051 -18.043 12.992 1.00 92.81 188 GLN A O 1
ATOM 1450 N N . GLY A 1 189 ? 24.463 -19.114 11.815 1.00 94.06 189 GLY A N 1
ATOM 1451 C CA . GLY A 1 189 ? 23.501 -19.298 12.903 1.00 94.06 189 GLY A CA 1
ATOM 1452 C C . GLY A 1 189 ? 22.112 -18.729 12.603 1.00 94.06 189 GLY A C 1
ATOM 1453 O O . GLY A 1 189 ? 21.753 -18.458 11.457 1.00 94.06 189 GLY A O 1
ATOM 1454 N N . ASP A 1 190 ? 21.316 -18.556 13.657 1.00 97.44 190 ASP A N 1
ATOM 1455 C CA . ASP A 1 190 ? 20.010 -17.897 13.586 1.00 97.44 190 ASP A CA 1
ATOM 1456 C C . ASP A 1 190 ? 20.194 -16.384 13.427 1.00 97.44 190 ASP A C 1
ATOM 1458 O O . ASP A 1 190 ? 20.890 -15.756 14.229 1.00 97.44 190 ASP A O 1
ATOM 1462 N N . ILE A 1 191 ? 19.545 -15.792 12.426 1.00 97.19 191 ILE A N 1
ATOM 1463 C CA . ILE A 1 191 ? 19.635 -14.364 12.109 1.00 97.19 191 ILE A CA 1
ATOM 1464 C C . ILE A 1 191 ? 18.265 -13.707 11.957 1.00 97.19 191 ILE A C 1
ATOM 1466 O O . ILE A 1 191 ? 17.250 -14.367 11.727 1.00 97.19 191 ILE A O 1
ATOM 1470 N N . THR A 1 192 ? 18.264 -12.379 12.017 1.00 95.94 192 THR A N 1
ATOM 1471 C CA . THR A 1 192 ? 17.118 -11.517 11.712 1.00 95.94 192 THR A CA 1
ATOM 1472 C C . THR A 1 192 ? 17.504 -10.397 10.743 1.00 95.94 192 THR A C 1
ATOM 1474 O O . THR A 1 192 ? 18.673 -10.048 10.583 1.00 95.94 192 THR A O 1
ATOM 1477 N N . MET A 1 193 ? 16.518 -9.791 10.077 1.00 92.00 193 MET A N 1
ATOM 1478 C CA . MET A 1 193 ? 16.764 -8.655 9.173 1.00 92.00 193 MET A CA 1
ATOM 1479 C C . MET A 1 193 ? 17.084 -7.353 9.925 1.00 92.00 193 MET A C 1
ATOM 1481 O O . MET A 1 193 ? 17.815 -6.500 9.429 1.00 92.00 193 MET A O 1
ATOM 1485 N N . MET A 1 194 ? 16.566 -7.228 11.145 1.00 93.19 194 MET A N 1
ATOM 1486 C CA . MET A 1 194 ? 16.746 -6.095 12.054 1.00 93.19 194 MET A CA 1
ATOM 1487 C C . MET A 1 194 ? 17.231 -6.607 13.421 1.00 93.19 194 MET A C 1
ATOM 1489 O O . MET A 1 194 ? 17.053 -7.796 13.696 1.00 93.19 194 MET A O 1
ATOM 1493 N N . PRO A 1 195 ? 17.802 -5.760 14.295 1.00 92.88 195 PRO A N 1
ATOM 1494 C CA . PRO A 1 195 ? 18.165 -6.160 15.656 1.00 92.88 195 PRO A CA 1
ATOM 1495 C C . PRO A 1 195 ? 16.992 -6.800 16.420 1.00 92.88 195 PRO A C 1
ATOM 1497 O O . PRO A 1 195 ? 15.836 -6.394 16.259 1.00 92.88 195 PRO A O 1
ATOM 1500 N N . ALA A 1 196 ? 17.276 -7.811 17.244 1.00 92.06 196 ALA A N 1
ATOM 1501 C CA . ALA A 1 196 ? 16.258 -8.612 17.932 1.00 92.06 196 ALA A CA 1
ATOM 1502 C C . ALA A 1 196 ? 15.403 -7.769 18.896 1.00 92.06 196 ALA A C 1
ATOM 1504 O O . ALA A 1 196 ? 14.187 -7.945 18.991 1.00 92.06 196 ALA A O 1
ATOM 1505 N N . GLU A 1 197 ? 16.045 -6.817 19.564 1.00 88.69 197 GLU A N 1
ATOM 1506 C CA . GLU A 1 197 ? 15.469 -5.828 20.471 1.00 88.69 197 GLU A CA 1
ATOM 1507 C C . GLU A 1 197 ? 14.434 -4.962 19.744 1.00 88.69 197 GLU A C 1
ATOM 1509 O O . GLU A 1 197 ? 13.319 -4.755 20.232 1.00 88.69 197 GLU A O 1
ATOM 1514 N N . PHE A 1 198 ? 14.779 -4.512 18.533 1.00 91.19 198 PHE A N 1
ATOM 1515 C CA . PHE A 1 198 ? 13.896 -3.709 17.696 1.00 91.19 198 PHE A CA 1
ATOM 1516 C C . PHE A 1 198 ? 12.677 -4.512 17.237 1.00 91.19 198 PHE A C 1
ATOM 1518 O O . PHE A 1 198 ? 11.555 -4.016 17.311 1.00 91.19 198 PHE A O 1
ATOM 1525 N N . ILE A 1 199 ? 12.863 -5.769 16.823 1.00 93.19 199 ILE A N 1
ATOM 1526 C CA . ILE A 1 199 ? 11.755 -6.648 16.417 1.00 93.19 199 ILE A CA 1
ATOM 1527 C C . ILE A 1 199 ? 10.795 -6.881 17.583 1.00 93.19 199 ILE A C 1
ATOM 1529 O O . ILE A 1 199 ? 9.592 -6.677 17.438 1.00 93.19 199 ILE A O 1
ATOM 1533 N N . LEU A 1 200 ? 11.306 -7.243 18.761 1.00 89.06 200 LEU A N 1
ATOM 1534 C CA . LEU A 1 200 ? 10.465 -7.435 19.942 1.00 89.06 200 LEU A CA 1
ATOM 1535 C C . LEU A 1 200 ? 9.719 -6.156 20.337 1.00 89.06 200 LEU A C 1
ATOM 1537 O O . LEU A 1 200 ? 8.553 -6.230 20.728 1.00 89.06 200 LEU A O 1
ATOM 1541 N N . ALA A 1 201 ? 10.355 -4.987 20.212 1.00 87.88 201 ALA A N 1
ATOM 1542 C CA . ALA A 1 201 ? 9.682 -3.708 20.403 1.00 87.88 201 ALA A CA 1
ATOM 1543 C C . ALA A 1 201 ? 8.542 -3.520 19.389 1.00 87.88 201 ALA A C 1
ATOM 1545 O O . ALA A 1 201 ? 7.433 -3.193 19.801 1.00 87.88 201 ALA A O 1
ATOM 1546 N N . ARG A 1 202 ? 8.762 -3.797 18.096 1.00 91.06 202 ARG A N 1
ATOM 1547 C CA . ARG A 1 202 ? 7.715 -3.735 17.058 1.00 91.06 202 ARG A CA 1
ATOM 1548 C C . ARG A 1 202 ? 6.528 -4.636 17.373 1.00 91.06 202 ARG A C 1
ATOM 1550 O O . ARG A 1 202 ? 5.394 -4.165 17.339 1.00 91.06 202 ARG A O 1
ATOM 1557 N N . VAL A 1 203 ? 6.776 -5.897 17.724 1.00 88.38 203 VAL A N 1
ATOM 1558 C CA . VAL A 1 203 ? 5.708 -6.844 18.079 1.00 88.38 203 VAL A CA 1
ATOM 1559 C C . VAL A 1 203 ? 4.930 -6.349 19.298 1.00 88.38 203 VAL A C 1
ATOM 1561 O O . VAL A 1 203 ? 3.701 -6.325 19.278 1.00 88.38 203 VAL A O 1
ATOM 1564 N N . ALA A 1 204 ? 5.626 -5.869 20.333 1.00 82.44 204 ALA A N 1
ATOM 1565 C CA . ALA A 1 204 ? 4.999 -5.377 21.558 1.00 82.44 204 ALA A CA 1
ATOM 1566 C C . ALA A 1 204 ? 4.076 -4.164 21.335 1.00 82.44 204 ALA A C 1
ATOM 1568 O O . ALA A 1 204 ? 3.114 -3.993 22.082 1.00 82.44 204 ALA A O 1
ATOM 1569 N N . VAL A 1 205 ? 4.346 -3.335 20.320 1.00 81.31 205 VAL A N 1
ATOM 1570 C CA . VAL A 1 205 ? 3.516 -2.166 19.982 1.00 81.31 205 VAL A CA 1
ATOM 1571 C C . VAL A 1 205 ? 2.446 -2.454 18.916 1.00 81.31 205 VAL A C 1
ATOM 1573 O O . VAL A 1 205 ? 1.750 -1.539 18.482 1.00 81.31 205 VAL A O 1
ATOM 1576 N N . GLY A 1 206 ? 2.309 -3.709 18.472 1.00 85.94 206 GLY A N 1
ATOM 1577 C CA . GLY A 1 206 ? 1.345 -4.105 17.439 1.00 85.94 206 GLY A CA 1
ATOM 1578 C C . GLY A 1 206 ? 1.772 -3.771 16.004 1.00 85.94 206 GLY A C 1
ATOM 1579 O O . GLY A 1 206 ? 0.914 -3.607 15.140 1.00 85.94 206 GLY A O 1
ATOM 1580 N N . LEU A 1 207 ? 3.080 -3.659 15.748 1.00 91.19 207 LEU A N 1
ATOM 1581 C CA . LEU A 1 207 ? 3.690 -3.427 14.427 1.00 91.19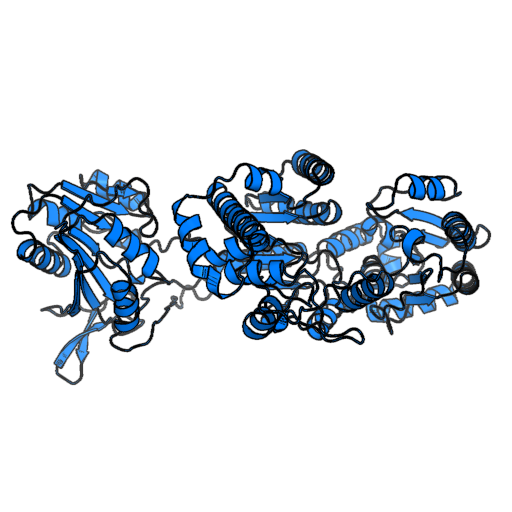 207 LEU A CA 1
ATOM 1582 C C . LEU A 1 207 ? 4.372 -4.688 13.862 1.00 91.19 207 LEU A C 1
ATOM 1584 O O . LEU A 1 207 ? 5.358 -4.590 13.118 1.00 91.19 207 LEU A O 1
ATOM 1588 N N . ASP A 1 208 ? 3.892 -5.866 14.264 1.00 91.81 208 ASP A N 1
ATOM 1589 C CA . ASP A 1 208 ? 4.370 -7.143 13.736 1.00 91.81 208 ASP A CA 1
ATOM 1590 C C . ASP A 1 208 ? 4.046 -7.283 12.237 1.00 91.81 208 ASP A C 1
ATOM 1592 O O . ASP A 1 208 ? 3.115 -6.659 11.722 1.00 91.81 208 ASP A O 1
ATOM 1596 N N . ILE A 1 209 ? 4.840 -8.088 11.537 1.00 92.62 209 ILE A N 1
ATOM 1597 C CA . ILE A 1 209 ? 4.662 -8.437 10.126 1.00 92.62 209 ILE A CA 1
ATOM 1598 C C . ILE A 1 209 ? 4.590 -9.958 10.052 1.00 92.62 209 ILE A C 1
ATOM 1600 O O . ILE A 1 209 ? 5.507 -10.633 10.512 1.00 92.62 209 ILE A O 1
ATOM 1604 N N . ASP A 1 210 ? 3.528 -10.489 9.448 1.00 87.88 210 ASP A N 1
ATOM 1605 C CA . ASP A 1 210 ? 3.279 -11.934 9.387 1.00 87.88 210 ASP A CA 1
ATOM 1606 C C . ASP A 1 210 ? 4.382 -12.683 8.623 1.00 87.88 210 ASP A C 1
ATOM 1608 O O . ASP A 1 210 ? 4.810 -13.764 9.030 1.00 87.88 210 ASP A O 1
ATOM 1612 N N . GLN A 1 211 ? 4.855 -12.109 7.511 1.00 91.81 211 GLN A N 1
ATOM 1613 C CA . GLN A 1 211 ? 5.898 -12.697 6.667 1.00 91.81 211 GLN A CA 1
ATOM 1614 C C . GLN A 1 211 ? 7.075 -11.725 6.473 1.00 91.81 211 GLN A C 1
ATOM 1616 O O . GLN A 1 211 ? 7.202 -11.094 5.425 1.00 91.81 211 GLN A O 1
ATOM 1621 N N . PRO A 1 212 ? 7.976 -11.595 7.463 1.00 92.75 212 PRO A N 1
ATOM 1622 C CA . PRO A 1 212 ? 9.026 -10.577 7.475 1.00 92.75 212 PRO A CA 1
ATOM 1623 C C . PRO A 1 212 ? 10.169 -10.846 6.492 1.00 92.75 212 PRO A C 1
ATOM 1625 O O . PRO A 1 212 ? 11.048 -10.011 6.347 1.00 92.75 212 PRO A O 1
ATOM 1628 N N . TRP A 1 213 ? 10.178 -11.993 5.813 1.00 93.19 213 TRP A N 1
ATOM 1629 C CA . TRP A 1 213 ? 11.133 -12.317 4.745 1.00 93.19 213 TRP A CA 1
ATOM 1630 C C . TRP A 1 213 ? 10.503 -12.234 3.349 1.00 93.19 213 TRP A C 1
ATOM 1632 O O . TRP A 1 213 ? 11.095 -12.697 2.375 1.00 93.19 213 TRP A O 1
ATOM 1642 N N . VAL A 1 214 ? 9.312 -11.636 3.252 1.00 92.31 214 VAL A N 1
ATOM 1643 C CA . VAL A 1 214 ? 8.564 -11.432 2.010 1.00 92.31 214 VAL A CA 1
ATOM 1644 C C . VAL A 1 214 ? 8.301 -9.939 1.847 1.00 92.31 214 VAL A C 1
ATOM 1646 O O . VAL A 1 214 ? 7.727 -9.305 2.731 1.00 92.31 214 VAL A O 1
ATOM 1649 N N . VAL A 1 215 ? 8.697 -9.377 0.702 1.00 92.25 215 VAL A N 1
ATOM 1650 C CA . VAL A 1 215 ? 8.601 -7.931 0.417 1.00 92.25 215 VAL A CA 1
ATOM 1651 C C . VAL A 1 215 ? 7.162 -7.425 0.551 1.00 92.25 215 VAL A C 1
ATOM 1653 O O . VAL A 1 215 ? 6.911 -6.410 1.185 1.00 92.25 215 VAL A O 1
ATOM 1656 N N . HIS A 1 216 ? 6.193 -8.189 0.046 1.00 94.50 216 HIS A N 1
ATOM 1657 C CA . HIS A 1 216 ? 4.759 -7.898 0.173 1.00 94.50 216 HIS A CA 1
ATOM 1658 C C . HIS A 1 216 ? 4.084 -8.783 1.238 1.00 94.50 216 HIS A C 1
ATOM 1660 O O . HIS A 1 216 ? 2.963 -9.274 1.060 1.00 94.50 216 HIS A O 1
ATOM 1666 N N . GLY A 1 217 ? 4.811 -9.071 2.322 1.00 92.31 217 GLY A N 1
ATOM 1667 C CA . GLY A 1 217 ? 4.419 -9.983 3.399 1.00 92.31 217 GLY A CA 1
ATOM 1668 C C . GLY A 1 217 ? 3.555 -9.371 4.505 1.00 92.31 217 GLY A C 1
ATOM 1669 O O . GLY A 1 217 ? 3.306 -10.040 5.508 1.00 92.31 217 GLY A O 1
ATOM 1670 N N . GLY A 1 218 ? 3.133 -8.112 4.357 1.00 93.69 218 GLY A N 1
ATOM 1671 C CA . GLY A 1 218 ? 2.381 -7.386 5.378 1.00 93.69 218 GLY A CA 1
ATOM 1672 C C . GLY A 1 218 ? 0.862 -7.514 5.299 1.00 93.69 218 GLY A C 1
ATOM 1673 O O . GLY A 1 218 ? 0.300 -8.367 4.604 1.00 93.69 218 GLY A O 1
ATOM 1674 N N . ALA A 1 219 ? 0.203 -6.606 6.024 1.00 93.44 219 ALA A N 1
ATOM 1675 C CA . ALA A 1 219 ? -1.230 -6.623 6.317 1.00 93.44 219 ALA A CA 1
ATOM 1676 C C . ALA A 1 219 ? -2.121 -5.846 5.320 1.00 93.44 219 ALA A C 1
ATOM 1678 O O . ALA A 1 219 ? -3.273 -5.534 5.650 1.00 93.44 219 ALA A O 1
ATOM 1679 N N . ALA A 1 220 ? -1.629 -5.496 4.126 1.00 95.94 220 ALA A N 1
ATOM 1680 C CA . ALA A 1 220 ? -2.457 -4.871 3.096 1.00 95.94 220 ALA A CA 1
ATOM 1681 C C . ALA A 1 220 ? -3.586 -5.810 2.632 1.00 95.94 220 ALA A C 1
ATOM 1683 O O . ALA A 1 220 ? -3.408 -7.020 2.488 1.00 95.94 220 ALA A O 1
ATOM 1684 N N . ASP A 1 221 ? -4.763 -5.240 2.358 1.00 95.19 221 ASP A N 1
ATOM 1685 C CA . ASP A 1 221 ? -5.976 -5.975 1.974 1.00 95.19 221 ASP A CA 1
ATOM 1686 C C . ASP A 1 221 ? -5.953 -6.468 0.521 1.00 95.19 221 ASP A C 1
ATOM 1688 O O . ASP A 1 221 ? -6.753 -7.332 0.134 1.00 95.19 221 ASP A O 1
ATOM 1692 N N . ALA A 1 222 ? -5.102 -5.859 -0.305 1.00 96.56 222 ALA A N 1
ATOM 1693 C CA . ALA A 1 222 ? -4.856 -6.269 -1.676 1.00 96.56 222 ALA A CA 1
ATOM 1694 C C . ALA A 1 222 ? -3.460 -5.849 -2.142 1.00 96.56 222 ALA A C 1
ATOM 1696 O O . ALA A 1 222 ? -3.002 -4.761 -1.806 1.00 96.56 222 ALA A O 1
ATOM 1697 N N . LEU A 1 223 ? -2.859 -6.683 -2.983 1.00 97.44 223 LEU A N 1
ATOM 1698 C CA . LEU A 1 223 ? -1.708 -6.390 -3.823 1.00 97.44 223 LEU A CA 1
ATOM 1699 C C . LEU A 1 223 ? -2.204 -6.223 -5.263 1.00 97.44 223 LEU A C 1
ATOM 1701 O O . LEU A 1 223 ? -2.831 -7.137 -5.811 1.00 97.44 223 LEU A O 1
ATOM 1705 N N . LEU A 1 224 ? -1.953 -5.060 -5.858 1.00 97.38 224 LEU A N 1
ATOM 1706 C CA . LEU A 1 224 ? -2.365 -4.708 -7.217 1.00 97.38 224 LEU A CA 1
ATOM 1707 C C . LEU A 1 224 ? -1.380 -5.310 -8.226 1.00 97.38 224 LEU A C 1
ATOM 1709 O O . LEU A 1 224 ? -0.355 -4.721 -8.555 1.00 97.38 224 LEU A O 1
ATOM 1713 N N . VAL A 1 225 ? -1.681 -6.525 -8.681 1.00 96.75 225 VAL A N 1
ATOM 1714 C CA . VAL A 1 225 ? -0.781 -7.344 -9.494 1.00 96.75 225 VAL A CA 1
ATOM 1715 C C . VAL A 1 225 ? -0.743 -6.859 -10.940 1.00 96.75 225 VAL A C 1
ATOM 1717 O O . VAL A 1 225 ? -1.773 -6.709 -11.607 1.00 96.75 225 VAL A O 1
ATOM 1720 N N . GLU A 1 226 ? 0.472 -6.670 -11.444 1.00 95.44 226 GLU A N 1
ATOM 1721 C CA . GLU A 1 226 ? 0.737 -6.009 -12.718 1.00 95.44 226 GLU A CA 1
ATOM 1722 C C . GLU A 1 226 ? 0.641 -6.945 -13.925 1.00 95.44 226 GLU A C 1
ATOM 1724 O O . GLU A 1 226 ? 0.376 -6.490 -15.041 1.00 95.44 226 GLU A O 1
ATOM 1729 N N . SER A 1 227 ? 0.902 -8.240 -13.733 1.00 95.31 227 SER A N 1
ATOM 1730 C CA . SER A 1 227 ? 0.889 -9.242 -14.801 1.00 95.31 227 SER A CA 1
ATOM 1731 C C . SER A 1 227 ? 0.866 -10.677 -14.263 1.00 95.31 227 SER A C 1
ATOM 1733 O O . SER A 1 227 ? 1.107 -10.925 -13.080 1.00 95.31 227 SER A O 1
ATOM 1735 N N . GLU A 1 228 ? 0.597 -11.654 -15.133 1.00 95.31 228 GLU A N 1
ATOM 1736 C CA . GLU A 1 228 ? 0.614 -13.077 -14.760 1.00 95.31 228 GLU A CA 1
ATOM 1737 C C . GLU A 1 228 ? 2.013 -13.561 -14.344 1.00 95.31 228 GLU A C 1
ATOM 1739 O O . GLU A 1 228 ? 2.131 -14.415 -13.463 1.00 95.31 228 GLU A O 1
ATOM 1744 N N . ALA A 1 229 ? 3.081 -12.998 -14.920 1.00 94.62 229 ALA A N 1
ATOM 1745 C CA . ALA A 1 229 ? 4.446 -13.252 -14.464 1.00 94.62 229 ALA A CA 1
ATOM 1746 C C . ALA A 1 229 ? 4.639 -12.797 -13.014 1.00 94.62 229 ALA A C 1
ATOM 1748 O O . ALA A 1 229 ? 5.076 -13.595 -12.182 1.00 94.62 229 ALA A O 1
ATOM 1749 N N . MET A 1 230 ? 4.235 -11.561 -12.703 1.00 94.88 230 MET A N 1
ATOM 1750 C CA . MET A 1 230 ? 4.322 -11.013 -11.348 1.00 94.88 230 MET A CA 1
ATOM 1751 C C . MET A 1 230 ? 3.472 -11.811 -10.361 1.00 94.88 230 MET A C 1
ATOM 1753 O O . MET A 1 230 ? 3.949 -12.165 -9.289 1.00 94.88 230 MET A O 1
ATOM 1757 N N . LYS A 1 231 ? 2.259 -12.218 -10.752 1.00 95.69 231 LYS A N 1
ATOM 1758 C CA . LYS A 1 231 ? 1.404 -13.090 -9.934 1.00 95.69 231 LYS A CA 1
ATOM 1759 C C . LYS A 1 231 ? 2.117 -14.373 -9.509 1.00 95.69 231 LYS A C 1
ATOM 1761 O O . LYS A 1 231 ? 2.025 -14.770 -8.351 1.00 95.69 231 LYS A O 1
ATOM 1766 N N . ARG A 1 232 ? 2.811 -15.041 -10.436 1.00 94.38 232 ARG A N 1
ATOM 1767 C CA . ARG A 1 232 ? 3.548 -16.274 -10.123 1.00 94.38 232 ARG A CA 1
ATOM 1768 C C . ARG A 1 232 ? 4.760 -16.022 -9.243 1.00 94.38 232 ARG A C 1
ATOM 1770 O O . ARG A 1 232 ? 5.029 -16.857 -8.387 1.00 94.38 232 ARG A O 1
ATOM 1777 N N . ILE A 1 233 ? 5.459 -14.906 -9.452 1.00 93.38 233 ILE A N 1
ATOM 1778 C CA . ILE A 1 233 ? 6.548 -14.477 -8.570 1.00 93.38 233 ILE A CA 1
ATOM 1779 C C . ILE A 1 233 ? 5.987 -14.295 -7.159 1.00 93.38 233 ILE A C 1
ATOM 1781 O O . ILE A 1 233 ? 6.391 -15.028 -6.270 1.00 93.38 233 ILE A O 1
ATOM 1785 N N . TYR A 1 234 ? 4.959 -13.468 -6.967 1.00 94.88 234 TYR A N 1
ATOM 1786 C CA . TYR A 1 234 ? 4.365 -13.235 -5.647 1.00 94.88 234 TYR A CA 1
ATOM 1787 C C . TYR A 1 234 ? 3.878 -14.516 -4.955 1.00 94.88 234 TYR A C 1
ATOM 1789 O O . TYR A 1 234 ? 4.116 -14.691 -3.763 1.00 94.88 234 TYR A O 1
ATOM 1797 N N . LEU A 1 235 ? 3.256 -15.445 -5.690 1.00 94.00 235 LEU A N 1
ATOM 1798 C CA . LEU A 1 235 ? 2.865 -16.748 -5.135 1.00 94.00 235 LEU A CA 1
ATOM 1799 C C . LEU A 1 235 ? 4.070 -17.597 -4.711 1.00 94.00 235 LEU A C 1
ATOM 1801 O O . LEU A 1 235 ? 4.010 -18.258 -3.677 1.00 94.00 235 LEU A O 1
ATOM 1805 N N . ARG A 1 236 ? 5.153 -17.589 -5.495 1.00 93.38 236 ARG A N 1
ATOM 1806 C CA . ARG A 1 236 ? 6.404 -18.284 -5.161 1.00 93.38 236 ARG A CA 1
ATOM 1807 C C . ARG A 1 236 ? 7.077 -17.665 -3.934 1.00 93.38 236 ARG A C 1
ATOM 1809 O O . ARG A 1 236 ? 7.595 -18.411 -3.113 1.00 93.38 236 ARG A O 1
ATOM 1816 N N . GLU A 1 237 ? 7.018 -16.342 -3.797 1.00 91.75 237 GLU A N 1
ATOM 1817 C CA . GLU A 1 237 ? 7.537 -15.610 -2.635 1.00 91.75 237 GLU A CA 1
ATOM 1818 C C . GLU A 1 237 ? 6.674 -15.787 -1.370 1.00 91.75 237 GLU A C 1
ATOM 1820 O O . GLU A 1 237 ? 7.067 -15.331 -0.306 1.00 91.75 237 GLU A O 1
ATOM 1825 N N . GLY A 1 238 ? 5.509 -16.444 -1.447 1.00 91.62 238 GLY A N 1
ATOM 1826 C CA . GLY A 1 238 ? 4.654 -16.718 -0.283 1.00 91.62 238 GLY A CA 1
ATOM 1827 C C . GLY A 1 238 ? 3.535 -15.699 -0.042 1.00 91.62 238 GLY A C 1
ATOM 1828 O O . GLY A 1 238 ? 2.813 -15.797 0.955 1.00 91.62 238 GLY A O 1
ATOM 1829 N N . VAL A 1 239 ? 3.317 -14.750 -0.959 1.00 93.69 239 VAL A N 1
ATOM 1830 C CA . VAL A 1 239 ? 2.184 -13.819 -0.865 1.00 93.69 239 VAL A CA 1
ATOM 1831 C C . VAL A 1 239 ? 0.866 -14.598 -1.029 1.00 93.69 239 VAL A C 1
ATOM 1833 O O . VAL A 1 239 ? 0.688 -15.302 -2.029 1.00 93.69 239 VAL A O 1
ATOM 1836 N N . PRO A 1 240 ? -0.098 -14.480 -0.093 1.00 90.25 240 PRO A N 1
ATOM 1837 C CA . PRO A 1 240 ? -1.343 -15.240 -0.156 1.00 90.25 240 PRO A CA 1
ATOM 1838 C C . PRO A 1 240 ? -2.161 -14.931 -1.413 1.00 90.25 240 PRO A C 1
ATOM 1840 O O . PRO A 1 240 ? -2.397 -13.769 -1.740 1.00 90.25 240 PRO A O 1
ATOM 1843 N N . LEU A 1 241 ? -2.701 -15.967 -2.068 1.00 90.25 241 LEU A N 1
ATOM 1844 C CA . LEU A 1 241 ? -3.546 -15.808 -3.262 1.00 90.25 241 LEU A CA 1
ATOM 1845 C C . LEU A 1 241 ? -4.738 -14.865 -3.026 1.00 90.25 241 LEU A C 1
ATOM 1847 O O . LEU A 1 241 ? -5.133 -14.136 -3.930 1.00 90.25 241 LEU A O 1
ATOM 1851 N N . THR A 1 242 ? -5.295 -14.856 -1.813 1.00 89.31 242 THR A N 1
ATOM 1852 C CA . THR A 1 242 ? -6.417 -13.992 -1.410 1.00 89.31 242 THR A CA 1
ATOM 1853 C C . THR A 1 242 ? -6.076 -12.501 -1.408 1.00 89.31 242 THR A C 1
ATOM 1855 O O . THR A 1 242 ? -6.988 -11.679 -1.502 1.00 89.31 242 THR A O 1
ATOM 1858 N N . LYS A 1 243 ? -4.788 -12.150 -1.324 1.00 94.50 243 LYS A N 1
ATOM 1859 C CA . LYS A 1 243 ? -4.287 -10.774 -1.392 1.00 94.50 243 LYS A CA 1
ATOM 1860 C C . LYS A 1 243 ? -4.091 -10.312 -2.839 1.00 94.50 243 LYS A C 1
ATOM 1862 O O . LYS A 1 243 ? -4.155 -9.121 -3.107 1.00 94.50 243 LYS A O 1
ATOM 1867 N N . LEU A 1 244 ? -3.891 -11.224 -3.790 1.00 96.81 244 LEU A N 1
ATOM 1868 C CA . LEU A 1 244 ? -3.533 -10.889 -5.171 1.00 96.81 244 LEU A CA 1
ATOM 1869 C C . LEU A 1 244 ? -4.753 -10.463 -6.004 1.00 96.81 244 LEU A C 1
ATOM 1871 O O . LEU A 1 244 ? -5.665 -11.258 -6.234 1.00 96.81 244 LEU A O 1
ATOM 1875 N N . VAL A 1 245 ? -4.740 -9.236 -6.535 1.00 97.25 245 VAL A N 1
ATOM 1876 C CA . VAL A 1 245 ? -5.777 -8.716 -7.440 1.00 97.25 245 VAL A CA 1
ATOM 1877 C C . VAL A 1 245 ? -5.140 -8.289 -8.755 1.00 97.25 245 VAL A C 1
ATOM 1879 O O . VAL A 1 245 ? -4.323 -7.380 -8.781 1.00 97.25 245 VAL A O 1
ATOM 1882 N N . MET A 1 246 ? -5.516 -8.931 -9.862 1.00 96.88 246 MET A N 1
ATOM 1883 C CA . MET A 1 246 ? -4.975 -8.593 -11.182 1.00 96.88 246 MET A CA 1
ATOM 1884 C C . MET A 1 246 ? -5.535 -7.256 -11.674 1.00 96.88 246 MET A C 1
ATOM 1886 O O . MET A 1 246 ? -6.722 -7.162 -11.989 1.00 96.88 246 MET A O 1
ATOM 1890 N N . THR A 1 247 ? -4.681 -6.240 -11.781 1.00 96.56 247 THR A N 1
ATOM 1891 C CA . THR A 1 247 ? -5.073 -4.894 -12.227 1.00 96.56 247 THR A CA 1
ATOM 1892 C C . THR A 1 247 ? -4.271 -4.380 -13.412 1.00 96.56 247 THR A C 1
ATOM 1894 O O . THR A 1 247 ? -4.710 -3.441 -14.071 1.00 96.56 247 THR A O 1
ATOM 1897 N N . GLY A 1 248 ? -3.119 -4.969 -13.727 1.00 95.06 248 GLY A N 1
ATOM 1898 C CA . GLY A 1 248 ? -2.142 -4.277 -14.568 1.00 95.06 248 GLY A CA 1
ATOM 1899 C C . GLY A 1 248 ? -1.419 -3.183 -13.775 1.00 95.06 248 GLY A C 1
ATOM 1900 O O . GLY A 1 248 ? -1.576 -3.086 -12.558 1.00 95.06 248 GLY A O 1
ATOM 1901 N N . SER A 1 249 ? -0.628 -2.352 -14.456 1.00 93.12 249 SER A N 1
ATOM 1902 C CA . SER A 1 249 ? 0.124 -1.263 -13.816 1.00 93.12 249 SER A CA 1
ATOM 1903 C C . SER A 1 249 ? 0.017 0.043 -14.589 1.00 93.12 249 SER A C 1
ATOM 1905 O O . SER A 1 249 ? -0.057 0.042 -15.816 1.00 93.12 249 SER A O 1
ATOM 1907 N N . LEU A 1 250 ? 0.102 1.170 -13.883 1.00 91.00 250 LEU A N 1
ATOM 1908 C CA . LEU A 1 250 ? 0.169 2.493 -14.519 1.00 91.00 250 LEU A CA 1
ATOM 1909 C C . LEU A 1 250 ? 1.405 2.639 -15.417 1.00 91.00 250 LEU A C 1
ATOM 1911 O O . LEU A 1 250 ? 1.377 3.346 -16.417 1.00 91.00 250 LEU A O 1
ATOM 1915 N N . TYR A 1 251 ? 2.473 1.906 -15.108 1.00 91.56 251 TYR A N 1
ATOM 1916 C CA . TYR A 1 251 ? 3.638 1.799 -15.974 1.00 91.56 251 TYR A CA 1
ATOM 1917 C C . TYR A 1 251 ? 3.305 1.196 -17.345 1.00 91.56 251 TYR A C 1
ATOM 1919 O O . TYR A 1 251 ? 3.785 1.678 -18.369 1.00 91.56 251 TYR A O 1
ATOM 1927 N N . ALA A 1 252 ? 2.476 0.149 -17.370 1.00 92.69 252 ALA A N 1
ATOM 1928 C CA . ALA A 1 252 ? 2.029 -0.491 -18.601 1.00 92.69 252 ALA A CA 1
ATOM 1929 C C . ALA A 1 252 ? 1.129 0.438 -19.430 1.00 92.69 252 ALA A C 1
ATOM 1931 O O . ALA A 1 252 ? 1.249 0.457 -20.653 1.00 92.69 252 ALA A O 1
ATOM 1932 N N . ASP A 1 253 ? 0.298 1.254 -18.777 1.00 93.75 253 ASP A N 1
ATOM 1933 C CA . ASP A 1 253 ? -0.520 2.263 -19.457 1.00 93.75 253 ASP A CA 1
ATOM 1934 C C . ASP A 1 253 ? 0.353 3.353 -20.107 1.00 93.75 253 ASP A C 1
ATOM 1936 O O . ASP A 1 253 ? 0.121 3.701 -21.265 1.00 93.75 253 ASP A O 1
ATOM 1940 N N . THR A 1 254 ? 1.412 3.825 -19.432 1.00 92.06 254 THR A N 1
ATOM 1941 C CA . THR A 1 254 ? 2.399 4.755 -20.023 1.00 92.06 254 THR A CA 1
ATOM 1942 C C . THR A 1 254 ? 3.035 4.170 -21.281 1.00 92.06 254 THR A C 1
ATOM 1944 O O . THR A 1 254 ? 3.093 4.822 -22.323 1.00 92.06 254 THR A O 1
ATOM 1947 N N . VAL A 1 255 ? 3.491 2.919 -21.208 1.00 94.50 255 VAL A N 1
ATOM 1948 C CA . VAL A 1 255 ? 4.104 2.227 -22.347 1.00 94.50 255 VAL A CA 1
ATOM 1949 C C . VAL A 1 255 ? 3.105 2.064 -23.497 1.00 94.50 255 VAL A C 1
ATOM 1951 O O . VAL A 1 255 ? 3.441 2.346 -24.649 1.00 94.50 255 VAL A O 1
ATOM 1954 N N . ALA A 1 256 ? 1.869 1.656 -23.196 1.00 95.06 256 ALA A N 1
ATOM 1955 C CA . ALA A 1 256 ? 0.805 1.510 -24.186 1.00 95.06 256 ALA A CA 1
ATOM 1956 C C . ALA A 1 256 ? 0.488 2.841 -24.885 1.00 95.06 256 ALA A C 1
ATOM 1958 O O . ALA A 1 256 ? 0.342 2.869 -26.107 1.00 95.06 256 ALA A O 1
ATOM 1959 N N . ALA A 1 257 ? 0.454 3.950 -24.140 1.00 94.94 257 ALA A N 1
ATOM 1960 C CA . ALA A 1 257 ? 0.236 5.282 -24.697 1.00 94.94 257 ALA A CA 1
ATOM 1961 C C . ALA A 1 257 ? 1.353 5.693 -25.670 1.00 94.94 257 ALA A C 1
ATOM 1963 O O . ALA A 1 257 ? 1.070 6.233 -26.740 1.00 94.94 257 ALA A O 1
ATOM 1964 N N . VAL A 1 258 ? 2.617 5.393 -25.350 1.00 95.94 258 VAL A N 1
ATOM 1965 C CA . VAL A 1 258 ? 3.739 5.694 -26.253 1.00 95.94 258 VAL A CA 1
ATOM 1966 C C . VAL A 1 258 ? 3.698 4.827 -27.507 1.00 95.94 258 VAL A C 1
ATOM 1968 O O . VAL A 1 258 ? 3.869 5.355 -28.603 1.00 95.94 258 VAL A O 1
ATOM 1971 N N . LEU A 1 259 ? 3.407 3.530 -27.384 1.00 94.81 259 LEU A N 1
ATOM 1972 C CA . LEU A 1 259 ? 3.222 2.661 -28.551 1.00 94.81 259 LEU A CA 1
ATOM 1973 C C . LEU A 1 259 ? 2.076 3.143 -29.449 1.00 94.81 259 LEU A C 1
ATOM 1975 O O . LEU A 1 259 ? 2.208 3.111 -30.666 1.00 94.81 259 LEU A O 1
ATOM 1979 N N . ALA A 1 260 ? 0.977 3.625 -28.865 1.00 95.06 260 ALA A N 1
ATOM 1980 C CA . ALA A 1 260 ? -0.164 4.153 -29.611 1.00 95.06 260 ALA A CA 1
ATOM 1981 C C . ALA A 1 260 ? 0.107 5.519 -30.271 1.00 95.06 260 ALA A C 1
ATOM 1983 O O . ALA A 1 260 ? -0.626 5.907 -31.180 1.00 95.06 260 ALA A O 1
ATOM 1984 N N . SER A 1 261 ? 1.138 6.250 -29.830 1.00 95.88 261 SER A N 1
ATOM 1985 C CA . SER A 1 261 ? 1.457 7.589 -30.347 1.00 95.88 261 SER A CA 1
ATOM 1986 C C . SER A 1 261 ? 2.076 7.587 -31.749 1.00 95.88 261 SER A C 1
ATOM 1988 O O . SER A 1 261 ? 2.074 8.621 -32.412 1.00 95.88 261 SER A O 1
ATOM 1990 N N . ASP A 1 262 ? 2.595 6.444 -32.207 1.00 94.44 262 ASP A N 1
ATOM 1991 C CA . ASP A 1 262 ? 3.304 6.318 -33.478 1.00 94.44 262 ASP A CA 1
ATOM 1992 C C . ASP A 1 262 ? 3.089 4.920 -34.080 1.00 94.44 262 ASP A C 1
ATOM 1994 O O . ASP A 1 262 ? 3.369 3.890 -33.460 1.00 94.44 262 ASP A O 1
ATOM 1998 N N . VAL A 1 263 ? 2.605 4.886 -35.324 1.00 92.00 263 VAL A N 1
ATOM 1999 C CA . VAL A 1 263 ? 2.311 3.654 -36.069 1.00 92.00 263 VAL A CA 1
ATOM 2000 C C . VAL A 1 263 ? 3.557 2.779 -36.236 1.00 92.00 263 VAL A C 1
ATOM 2002 O O . VAL A 1 263 ? 3.438 1.555 -36.194 1.00 92.00 263 VAL A O 1
ATOM 2005 N N . ALA A 1 264 ? 4.751 3.362 -36.381 1.00 91.06 264 ALA A N 1
ATOM 2006 C CA . ALA A 1 264 ? 5.995 2.599 -36.472 1.00 91.06 264 ALA A CA 1
ATOM 2007 C C . ALA A 1 264 ? 6.302 1.862 -35.158 1.00 91.06 264 ALA A C 1
ATOM 2009 O O . ALA A 1 264 ? 6.671 0.686 -35.178 1.00 91.06 264 ALA A O 1
ATOM 2010 N N . LEU A 1 265 ? 6.063 2.508 -34.010 1.00 93.88 265 LEU A N 1
ATOM 2011 C CA . LEU A 1 265 ? 6.251 1.901 -32.688 1.00 93.88 265 LEU A CA 1
ATOM 2012 C C . LEU A 1 265 ? 5.247 0.773 -32.443 1.00 93.88 265 LEU A C 1
ATOM 2014 O O . LEU A 1 265 ? 5.638 -0.329 -32.045 1.00 93.88 265 LEU A O 1
ATOM 2018 N N . ALA A 1 266 ? 3.969 1.019 -32.742 1.00 91.44 266 ALA A N 1
ATOM 2019 C CA . ALA A 1 266 ? 2.926 0.002 -32.669 1.00 91.44 266 ALA A CA 1
ATOM 2020 C C . ALA A 1 266 ? 3.255 -1.209 -33.563 1.00 91.44 266 ALA A C 1
ATOM 2022 O O . ALA A 1 266 ? 3.159 -2.355 -33.118 1.00 91.44 266 ALA A O 1
ATOM 2023 N N . ASN A 1 267 ? 3.702 -0.968 -34.800 1.00 89.38 267 ASN A N 1
ATOM 2024 C CA . ASN A 1 267 ? 4.079 -2.019 -35.744 1.00 89.38 267 ASN A CA 1
ATOM 2025 C C . ASN A 1 267 ? 5.311 -2.803 -35.285 1.00 89.38 267 ASN A C 1
ATOM 2027 O O . ASN A 1 267 ? 5.310 -4.031 -35.386 1.00 89.38 267 ASN A O 1
ATOM 2031 N N . SER A 1 268 ? 6.333 -2.134 -34.748 1.00 89.25 268 SER A N 1
ATOM 2032 C CA . SER A 1 268 ? 7.517 -2.787 -34.181 1.00 89.25 268 SER A CA 1
ATOM 2033 C C . SER A 1 268 ? 7.127 -3.733 -33.042 1.00 89.25 268 SER A C 1
ATOM 2035 O O . SER A 1 268 ? 7.481 -4.909 -33.075 1.00 89.25 268 SER A O 1
ATOM 2037 N N . ALA A 1 269 ? 6.305 -3.280 -32.089 1.00 86.44 269 ALA A N 1
ATOM 2038 C CA . ALA A 1 269 ? 5.843 -4.126 -30.987 1.00 86.44 269 ALA A CA 1
ATOM 2039 C C . ALA A 1 269 ? 4.932 -5.280 -31.457 1.00 86.44 269 ALA A C 1
ATOM 2041 O O . ALA A 1 269 ? 4.981 -6.385 -30.910 1.00 86.44 269 ALA A O 1
ATOM 2042 N N . ALA A 1 270 ? 4.101 -5.047 -32.479 1.00 85.88 270 ALA A N 1
ATOM 2043 C CA . ALA A 1 270 ? 3.166 -6.043 -32.995 1.00 85.88 270 ALA A CA 1
ATOM 2044 C C . ALA A 1 270 ? 3.838 -7.119 -33.858 1.00 85.88 270 ALA A C 1
ATOM 2046 O O . ALA A 1 270 ? 3.423 -8.280 -33.794 1.00 85.88 270 ALA A O 1
ATOM 2047 N N . THR A 1 271 ? 4.839 -6.748 -34.660 1.00 83.06 271 THR A N 1
ATOM 2048 C CA . THR A 1 271 ? 5.515 -7.639 -35.622 1.00 83.06 271 THR A CA 1
ATOM 2049 C C . THR A 1 271 ? 6.851 -8.179 -35.115 1.00 83.06 271 THR A C 1
ATOM 2051 O O . THR A 1 271 ? 7.307 -9.205 -35.610 1.00 83.06 271 THR A O 1
ATOM 2054 N N . GLY A 1 272 ? 7.451 -7.538 -34.108 1.00 76.31 272 GLY A N 1
ATOM 2055 C CA . GLY A 1 272 ? 8.818 -7.811 -33.662 1.00 76.31 272 GLY A CA 1
ATOM 2056 C C . GLY A 1 272 ? 9.895 -7.242 -34.595 1.00 76.31 272 GLY A C 1
ATOM 2057 O O . GLY A 1 272 ? 11.037 -7.695 -34.577 1.00 76.31 272 GLY A O 1
ATOM 2058 N N . GLY A 1 273 ? 9.522 -6.291 -35.457 1.00 84.69 273 GLY A N 1
ATOM 2059 C CA . GLY A 1 273 ? 10.450 -5.552 -36.311 1.00 84.69 273 GLY A CA 1
ATOM 2060 C C . GLY A 1 273 ? 11.156 -4.419 -35.567 1.00 84.69 273 GLY A C 1
ATOM 2061 O O . GLY A 1 273 ? 10.751 -4.037 -34.466 1.00 84.69 273 GLY A O 1
ATOM 2062 N N . ARG A 1 274 ? 12.201 -3.857 -36.182 1.00 91.38 274 ARG A N 1
ATOM 2063 C CA . ARG A 1 274 ? 12.879 -2.662 -35.661 1.00 91.38 274 ARG A CA 1
ATOM 2064 C C . ARG A 1 274 ? 11.927 -1.464 -35.635 1.00 91.38 274 ARG A C 1
ATOM 2066 O O . ARG A 1 274 ? 10.973 -1.395 -36.410 1.00 91.38 274 ARG A O 1
ATOM 2073 N N . VAL A 1 275 ? 12.191 -0.524 -34.738 1.00 90.00 275 VAL A N 1
ATOM 2074 C CA . VAL A 1 275 ? 11.537 0.790 -34.681 1.00 90.00 275 VAL A CA 1
ATOM 2075 C C . VAL A 1 275 ? 11.873 1.604 -35.924 1.00 90.00 275 VAL A C 1
ATOM 2077 O O . VAL A 1 275 ? 11.028 2.326 -36.445 1.00 90.00 275 VAL A O 1
ATOM 2080 N N . ASP A 1 276 ? 13.111 1.476 -36.385 1.00 86.94 276 ASP A N 1
ATOM 2081 C CA . ASP A 1 276 ? 13.667 2.188 -37.520 1.00 86.94 276 ASP A CA 1
ATOM 2082 C C . ASP A 1 276 ? 14.406 1.181 -38.405 1.00 86.94 276 ASP A C 1
ATOM 2084 O O . ASP A 1 276 ? 15.243 0.411 -37.932 1.00 86.94 276 ASP A O 1
ATOM 2088 N N . ALA A 1 277 ? 14.043 1.132 -39.684 1.00 81.56 277 ALA A N 1
ATOM 2089 C CA . ALA A 1 277 ? 14.617 0.169 -40.616 1.00 81.56 277 ALA A CA 1
ATOM 2090 C C . ALA A 1 277 ? 16.076 0.502 -40.975 1.00 81.56 277 ALA A C 1
ATOM 2092 O O . ALA A 1 277 ? 16.820 -0.391 -41.371 1.00 81.56 277 ALA A O 1
ATOM 2093 N N . GLU A 1 278 ? 16.493 1.765 -40.839 1.00 84.69 278 GLU A N 1
ATOM 2094 C CA . GLU A 1 278 ? 17.809 2.236 -41.286 1.00 84.69 278 GLU A CA 1
ATOM 2095 C C . GLU A 1 278 ? 18.837 2.296 -40.152 1.00 84.69 278 GLU A C 1
ATOM 2097 O O . GLU A 1 278 ? 20.040 2.154 -40.390 1.00 84.69 278 GLU A O 1
ATOM 2102 N N . ARG A 1 279 ? 18.383 2.503 -38.910 1.00 91.06 279 ARG A N 1
ATOM 2103 C CA . ARG A 1 279 ? 19.250 2.699 -37.740 1.00 91.06 279 ARG A CA 1
ATOM 2104 C C . ARG A 1 279 ? 18.845 1.795 -36.587 1.00 91.06 279 ARG A C 1
ATOM 2106 O O . ARG A 1 279 ? 17.699 1.816 -36.155 1.00 91.06 279 ARG A O 1
ATOM 2113 N N . PHE A 1 280 ? 19.805 1.042 -36.048 1.00 96.19 280 PHE A N 1
ATOM 2114 C CA . PHE A 1 280 ? 19.581 0.234 -34.849 1.00 96.19 280 PHE A CA 1
ATOM 2115 C C . PHE A 1 280 ? 19.610 1.125 -33.601 1.00 96.19 280 PHE A C 1
ATOM 2117 O O . PHE A 1 280 ? 20.542 1.902 -33.421 1.00 96.19 280 PHE A O 1
ATOM 2124 N N . LYS A 1 281 ? 18.608 1.038 -32.727 1.00 97.25 281 LYS A N 1
ATOM 2125 C CA . LYS A 1 281 ? 18.478 1.921 -31.555 1.00 97.25 281 LYS A CA 1
ATOM 2126 C C . LYS A 1 281 ? 18.688 1.145 -30.263 1.00 97.25 281 LYS A C 1
ATOM 2128 O O . LYS A 1 281 ? 17.895 0.268 -29.919 1.00 97.25 281 LYS A O 1
ATOM 2133 N N . VAL A 1 282 ? 19.727 1.503 -29.515 1.00 98.31 282 VAL A N 1
ATOM 2134 C CA . VAL A 1 282 ? 20.107 0.853 -28.255 1.00 98.31 282 VAL A CA 1
ATOM 2135 C C . VAL A 1 282 ? 19.784 1.772 -27.084 1.00 98.31 282 VAL A C 1
ATOM 2137 O O . VAL A 1 282 ? 20.260 2.905 -27.029 1.00 98.31 282 VAL A O 1
ATOM 2140 N N . LEU A 1 283 ? 18.997 1.276 -26.128 1.00 98.44 283 LEU A N 1
ATOM 2141 C CA . LEU A 1 283 ? 18.776 1.947 -24.849 1.00 98.44 283 LEU A CA 1
ATOM 2142 C C . LEU A 1 283 ? 19.627 1.288 -23.768 1.00 98.44 283 LEU A C 1
ATOM 2144 O O . LEU A 1 283 ? 19.432 0.112 -23.474 1.00 98.44 283 LEU A O 1
ATOM 2148 N N . ILE A 1 284 ? 20.514 2.046 -23.131 1.00 98.19 284 ILE A N 1
ATOM 2149 C CA . ILE A 1 284 ? 21.245 1.611 -21.939 1.00 98.19 284 ILE A CA 1
ATOM 2150 C C . ILE A 1 284 ? 20.559 2.209 -20.707 1.00 98.19 284 ILE A C 1
ATOM 2152 O O . ILE A 1 284 ? 20.496 3.430 -20.558 1.00 98.19 284 ILE A O 1
ATOM 2156 N N . ALA A 1 285 ? 20.056 1.353 -19.818 1.00 96.56 285 ALA A N 1
ATOM 2157 C CA . ALA A 1 285 ? 19.436 1.759 -18.556 1.00 96.56 285 ALA A CA 1
ATOM 2158 C C . ALA A 1 285 ? 20.030 0.954 -17.386 1.00 96.56 285 ALA A C 1
ATOM 2160 O O . ALA A 1 285 ? 19.453 -0.056 -16.970 1.00 96.56 285 ALA A O 1
ATOM 2161 N N . PRO A 1 286 ? 21.214 1.337 -16.883 1.00 93.00 286 PRO A N 1
ATOM 2162 C CA . PRO A 1 286 ? 21.916 0.595 -15.846 1.00 93.00 286 PRO A CA 1
ATOM 2163 C C . PRO A 1 286 ? 21.372 0.943 -14.446 1.00 93.00 286 PRO A C 1
ATOM 2165 O O . PRO A 1 286 ? 20.866 2.052 -14.236 1.00 93.00 286 PRO A O 1
ATOM 2168 N N . PRO A 1 287 ? 21.503 0.040 -13.460 1.00 90.62 287 PRO A N 1
ATOM 2169 C CA . PRO A 1 287 ? 21.314 0.399 -12.057 1.00 90.62 287 PRO A CA 1
ATOM 2170 C C . PRO A 1 287 ? 22.450 1.334 -11.574 1.00 90.62 287 PRO A C 1
ATOM 2172 O O . PRO A 1 287 ? 23.412 1.573 -12.316 1.00 90.62 287 PRO A O 1
ATOM 2175 N N . PRO A 1 288 ? 22.380 1.874 -10.339 1.00 90.69 288 PRO A N 1
ATOM 2176 C CA . PRO A 1 288 ? 23.513 2.563 -9.721 1.00 90.69 288 PRO A CA 1
ATOM 2177 C C . PRO A 1 288 ? 24.773 1.686 -9.677 1.00 90.69 288 PRO A C 1
ATOM 2179 O O . PRO A 1 288 ? 24.698 0.459 -9.753 1.00 90.69 288 PRO A O 1
ATOM 2182 N N . SER A 1 289 ? 25.942 2.315 -9.545 1.00 92.75 289 SER A N 1
ATOM 2183 C CA . SER A 1 289 ? 27.208 1.587 -9.449 1.00 92.75 289 SER A CA 1
ATOM 2184 C C . SER A 1 289 ? 27.280 0.775 -8.156 1.00 92.75 289 SER A C 1
ATOM 2186 O O . SER A 1 289 ? 27.097 1.310 -7.064 1.00 92.75 289 SER A O 1
ATOM 2188 N N . TYR A 1 290 ? 27.631 -0.505 -8.277 1.00 90.50 290 TYR A N 1
ATOM 2189 C CA . TYR A 1 290 ? 27.977 -1.373 -7.147 1.00 90.50 290 TYR A CA 1
ATOM 2190 C C . TYR A 1 290 ? 29.489 -1.618 -7.058 1.00 90.50 290 TYR A C 1
ATOM 2192 O O . TYR A 1 290 ? 29.927 -2.472 -6.293 1.00 90.50 290 TYR A O 1
ATOM 2200 N N . HIS A 1 291 ? 30.322 -0.871 -7.799 1.00 92.56 291 HIS A N 1
ATOM 2201 C CA . HIS A 1 291 ? 31.778 -1.091 -7.805 1.00 92.56 291 HIS A CA 1
ATOM 2202 C C . HIS A 1 291 ? 32.409 -0.980 -6.412 1.00 92.56 291 HIS A C 1
ATOM 2204 O O . HIS A 1 291 ? 33.335 -1.726 -6.104 1.00 92.56 291 HIS A O 1
ATOM 2210 N N . ASN A 1 292 ? 31.887 -0.107 -5.548 1.00 87.94 292 ASN A N 1
ATOM 2211 C CA . ASN A 1 292 ? 32.416 0.053 -4.192 1.00 87.94 292 ASN A CA 1
ATOM 2212 C C . ASN A 1 292 ? 32.303 -1.231 -3.356 1.00 87.94 292 ASN A C 1
ATOM 2214 O O . ASN A 1 292 ? 33.201 -1.521 -2.573 1.00 87.94 292 ASN A O 1
ATOM 2218 N N . SER A 1 293 ? 31.236 -2.014 -3.536 1.00 84.69 293 SER A N 1
ATOM 2219 C CA . SER A 1 293 ? 31.012 -3.264 -2.798 1.00 84.69 293 SER A CA 1
ATOM 2220 C C . SER A 1 293 ? 31.380 -4.520 -3.597 1.00 84.69 293 SER A C 1
ATOM 2222 O O . SER A 1 293 ? 31.703 -5.548 -3.007 1.00 84.69 293 SER A O 1
ATOM 2224 N N . HIS A 1 294 ? 31.386 -4.447 -4.931 1.00 88.94 294 HIS A N 1
ATOM 2225 C CA . HIS A 1 294 ? 31.470 -5.608 -5.827 1.00 88.94 294 HIS A CA 1
ATOM 2226 C C . HIS A 1 294 ? 32.608 -5.540 -6.860 1.00 88.94 294 HIS A C 1
ATOM 2228 O O . HIS A 1 294 ? 32.671 -6.382 -7.752 1.00 88.94 294 HIS A O 1
ATOM 2234 N N . SER A 1 295 ? 33.560 -4.608 -6.734 1.00 90.81 295 SER A N 1
ATOM 2235 C CA . SER A 1 295 ? 34.748 -4.556 -7.614 1.00 90.81 295 SER A CA 1
ATOM 2236 C C . SER A 1 295 ? 35.550 -5.863 -7.642 1.00 90.81 295 SER A C 1
ATOM 2238 O O . SER A 1 295 ? 36.117 -6.210 -8.668 1.00 90.81 295 SER A O 1
ATOM 2240 N N . HIS A 1 296 ? 35.551 -6.628 -6.547 1.00 88.50 296 HIS A N 1
ATOM 2241 C CA . HIS A 1 296 ? 36.250 -7.914 -6.431 1.00 88.50 296 HIS A CA 1
ATOM 2242 C C . HIS A 1 296 ? 35.705 -9.032 -7.343 1.00 88.50 296 HIS A C 1
ATOM 2244 O O . HIS A 1 296 ? 36.392 -10.032 -7.542 1.00 88.50 296 HIS A O 1
ATOM 2250 N N . VAL A 1 297 ? 34.487 -8.885 -7.875 1.00 89.81 297 VAL A N 1
ATOM 2251 C CA . VAL A 1 297 ? 33.857 -9.828 -8.823 1.00 89.81 297 VAL A CA 1
ATOM 2252 C C . VAL A 1 297 ? 33.543 -9.196 -10.181 1.00 89.81 297 VAL A C 1
ATOM 2254 O O . VAL A 1 297 ? 33.107 -9.902 -11.093 1.00 89.81 297 VAL A O 1
ATOM 2257 N N . ALA A 1 298 ? 33.751 -7.885 -10.322 1.00 92.19 298 ALA A N 1
ATOM 2258 C CA . ALA A 1 298 ? 33.531 -7.169 -11.569 1.00 92.19 298 ALA A CA 1
ATOM 2259 C C . ALA A 1 298 ? 34.564 -7.577 -12.633 1.00 92.19 298 ALA A C 1
ATOM 2261 O O . ALA A 1 298 ? 35.709 -7.897 -12.317 1.00 92.19 298 ALA A O 1
ATOM 2262 N N . GLU A 1 299 ? 34.163 -7.562 -13.908 1.00 93.25 299 GLU A N 1
ATOM 2263 C CA . GLU A 1 299 ? 35.067 -7.882 -15.028 1.00 93.25 299 GLU A CA 1
ATOM 2264 C C . GLU A 1 299 ? 36.188 -6.845 -15.189 1.00 93.25 299 GLU A C 1
ATOM 2266 O O . GLU A 1 299 ? 37.309 -7.191 -15.559 1.00 93.25 299 GLU A O 1
ATOM 2271 N N . PHE A 1 300 ? 35.892 -5.581 -14.880 1.00 95.25 300 PHE A N 1
ATOM 2272 C CA . PHE A 1 300 ? 36.818 -4.463 -15.023 1.00 95.25 300 PHE A CA 1
ATOM 2273 C C . PHE A 1 300 ? 37.186 -3.879 -13.663 1.00 95.25 300 PHE A C 1
ATOM 2275 O O . PHE A 1 300 ? 36.398 -3.904 -12.720 1.00 95.25 300 PHE A O 1
ATOM 2282 N N . ALA A 1 301 ? 38.390 -3.311 -13.571 1.00 93.75 301 ALA A N 1
ATOM 2283 C CA . ALA A 1 301 ? 38.910 -2.792 -12.308 1.00 93.75 301 ALA A CA 1
ATOM 2284 C C . ALA A 1 301 ? 38.175 -1.527 -11.839 1.00 93.75 301 ALA A C 1
ATOM 2286 O O . ALA A 1 301 ? 38.163 -1.216 -10.647 1.00 93.75 301 ALA A O 1
ATOM 2287 N N . THR A 1 302 ? 37.586 -0.774 -12.772 1.00 95.38 302 THR A N 1
ATOM 2288 C CA . THR A 1 302 ? 36.906 0.488 -12.475 1.00 95.38 302 THR A CA 1
ATOM 2289 C C . THR A 1 302 ? 35.526 0.558 -13.116 1.00 95.38 302 THR A C 1
ATOM 2291 O O . THR A 1 302 ? 35.270 0.006 -14.192 1.00 95.38 302 THR A O 1
ATOM 2294 N N . TYR A 1 303 ? 34.640 1.328 -12.477 1.00 95.56 303 TYR A N 1
ATOM 2295 C CA . TYR A 1 303 ? 33.330 1.624 -13.048 1.00 95.56 303 TYR A CA 1
ATOM 2296 C C . TYR A 1 303 ? 33.447 2.388 -14.367 1.00 95.56 303 TYR A C 1
ATOM 2298 O O . TYR A 1 303 ? 32.714 2.096 -15.305 1.00 95.56 303 TYR A O 1
ATOM 2306 N N . GLN A 1 304 ? 34.416 3.301 -14.466 1.00 96.31 304 GLN A N 1
ATOM 2307 C CA . GLN A 1 304 ? 34.688 4.040 -15.694 1.00 96.31 304 GLN A CA 1
ATOM 2308 C C . GLN A 1 304 ? 35.013 3.117 -16.868 1.00 96.31 304 GLN A C 1
ATOM 2310 O O . GLN A 1 304 ? 34.371 3.231 -17.908 1.00 96.31 304 GLN A O 1
ATOM 2315 N N . GLU A 1 305 ? 35.926 2.164 -16.685 1.00 96.38 305 GLU A N 1
ATOM 2316 C CA . GLU A 1 305 ? 36.254 1.197 -17.734 1.00 96.38 305 GLU A CA 1
ATOM 2317 C C . GLU A 1 305 ? 35.024 0.366 -18.135 1.00 96.38 305 GLU A C 1
ATOM 2319 O O . GLU A 1 305 ? 34.763 0.176 -19.320 1.00 96.38 305 GLU A O 1
ATOM 2324 N N . SER A 1 306 ? 34.212 -0.061 -17.162 1.00 95.69 306 SER A N 1
ATOM 2325 C CA . SER A 1 306 ? 32.971 -0.800 -17.439 1.00 95.69 306 SER A CA 1
ATOM 2326 C C . SER A 1 306 ? 32.003 -0.006 -18.322 1.00 95.69 306 SER A C 1
ATOM 2328 O O . SER A 1 306 ? 31.428 -0.549 -19.266 1.00 95.69 306 SER A O 1
ATOM 2330 N N . VAL A 1 307 ? 31.832 1.286 -18.028 1.00 96.62 307 VAL A N 1
ATOM 2331 C CA . VAL A 1 307 ? 30.962 2.197 -18.783 1.00 96.62 307 VAL A CA 1
ATOM 2332 C C . VAL A 1 307 ? 31.508 2.445 -20.191 1.00 96.62 307 VAL A C 1
ATOM 2334 O O . VAL A 1 307 ? 30.757 2.334 -21.160 1.00 96.62 307 VAL A O 1
ATOM 2337 N N . GLU A 1 308 ? 32.806 2.722 -20.319 1.00 97.06 308 GLU A N 1
ATOM 2338 C CA . GLU A 1 308 ? 33.476 2.948 -21.607 1.00 97.06 308 GLU A CA 1
ATOM 2339 C C . GLU A 1 308 ? 33.324 1.738 -22.538 1.00 97.06 308 GLU A C 1
ATOM 2341 O O . GLU A 1 308 ? 32.930 1.881 -23.699 1.00 97.06 308 GLU A O 1
ATOM 2346 N N . ARG A 1 309 ? 33.567 0.527 -22.020 1.00 97.12 309 ARG A N 1
ATOM 2347 C CA . ARG A 1 309 ? 33.431 -0.723 -22.782 1.00 97.12 309 ARG A CA 1
ATOM 2348 C C . ARG A 1 309 ? 31.990 -0.991 -23.199 1.00 97.12 309 ARG A C 1
ATOM 2350 O O . ARG A 1 309 ? 31.751 -1.381 -24.341 1.00 97.12 309 ARG A O 1
ATOM 2357 N N . LEU A 1 310 ? 31.034 -0.743 -22.306 1.00 97.62 310 LEU A N 1
ATOM 2358 C CA . LEU A 1 310 ? 29.619 -0.958 -22.587 1.00 97.62 310 LEU A CA 1
ATOM 2359 C C . LEU A 1 310 ? 29.094 -0.002 -23.665 1.00 97.62 310 LEU A C 1
ATOM 2361 O O . LEU A 1 310 ? 28.412 -0.445 -24.588 1.00 97.62 310 LEU A O 1
ATOM 2365 N N . VAL A 1 311 ? 29.424 1.292 -23.583 1.00 97.69 311 VAL A N 1
ATOM 2366 C CA . VAL A 1 311 ? 29.007 2.273 -24.598 1.00 97.69 311 VAL A CA 1
ATOM 2367 C C . VAL A 1 311 ? 29.675 1.984 -25.942 1.00 97.69 311 VAL A C 1
ATOM 2369 O O . VAL A 1 311 ? 29.008 2.051 -26.974 1.00 97.69 311 VAL A O 1
ATOM 2372 N N . ALA A 1 312 ? 30.959 1.611 -25.951 1.00 97.56 312 ALA A N 1
ATOM 2373 C CA . ALA A 1 312 ? 31.650 1.208 -27.174 1.00 97.56 312 ALA A CA 1
ATOM 2374 C C . ALA A 1 312 ? 30.973 -0.004 -27.841 1.00 97.56 312 ALA A C 1
ATOM 2376 O O . ALA A 1 312 ? 30.659 0.055 -29.029 1.00 97.56 312 ALA A O 1
ATOM 2377 N N . ALA A 1 313 ? 30.662 -1.053 -27.071 1.00 97.81 313 ALA A N 1
ATOM 2378 C CA . ALA A 1 313 ? 29.943 -2.226 -27.569 1.00 97.81 313 ALA A CA 1
ATOM 2379 C C . ALA A 1 313 ? 28.540 -1.868 -28.098 1.00 97.81 313 ALA A C 1
ATOM 2381 O O . ALA A 1 313 ? 28.126 -2.351 -29.151 1.00 97.81 313 ALA A O 1
ATOM 2382 N N . ALA A 1 314 ? 27.819 -0.980 -27.406 1.00 97.88 314 ALA A N 1
ATOM 2383 C CA . ALA A 1 314 ? 26.478 -0.546 -27.795 1.00 97.88 314 ALA A CA 1
ATOM 2384 C C . ALA A 1 314 ? 26.431 0.205 -29.130 1.00 97.88 314 ALA A C 1
ATOM 2386 O O . ALA A 1 314 ? 25.419 0.125 -29.823 1.00 97.88 314 ALA A O 1
ATOM 2387 N N . LYS A 1 315 ? 27.514 0.879 -29.536 1.00 97.38 315 LYS A N 1
ATOM 2388 C CA . LYS A 1 315 ? 27.586 1.573 -30.833 1.00 97.38 315 LYS A CA 1
ATOM 2389 C C . LYS A 1 315 ? 27.600 0.638 -32.036 1.00 97.38 315 LYS A C 1
ATOM 2391 O O . LYS A 1 315 ? 27.302 1.101 -33.139 1.00 97.38 315 LYS A O 1
ATOM 2396 N N . CYS A 1 316 ? 27.942 -0.639 -31.848 1.00 96.00 316 CYS A N 1
ATOM 2397 C CA . CYS A 1 316 ? 27.977 -1.648 -32.911 1.00 96.00 316 CYS A CA 1
ATOM 2398 C C . CYS A 1 316 ? 28.744 -1.154 -34.158 1.00 96.00 316 CYS A C 1
ATOM 2400 O O . CYS A 1 316 ? 28.186 -1.101 -35.255 1.00 96.00 316 CYS A O 1
ATOM 2402 N N . ASP A 1 317 ? 29.983 -0.685 -33.976 1.00 93.75 317 ASP A N 1
ATOM 2403 C CA . ASP A 1 317 ? 30.817 -0.079 -35.030 1.00 93.75 317 ASP A CA 1
ATOM 2404 C C . ASP A 1 317 ? 30.146 1.091 -35.785 1.00 93.75 317 ASP A C 1
ATOM 2406 O O . ASP A 1 317 ? 30.294 1.251 -36.997 1.00 93.75 317 ASP A O 1
ATOM 2410 N N . GLY A 1 318 ? 29.364 1.912 -35.074 1.00 94.12 318 GLY A N 1
ATOM 2411 C CA . GLY A 1 318 ? 28.669 3.085 -35.625 1.00 94.12 318 GLY A CA 1
ATOM 2412 C C . GLY A 1 318 ? 27.330 2.779 -36.311 1.00 94.12 318 GLY A C 1
ATOM 2413 O O . GLY A 1 318 ? 26.697 3.686 -36.864 1.00 94.12 318 GLY A O 1
ATOM 2414 N N . ARG A 1 319 ? 26.875 1.519 -36.267 1.00 94.12 319 ARG A N 1
ATOM 2415 C CA . ARG A 1 319 ? 25.577 1.079 -36.812 1.00 94.12 319 ARG A CA 1
ATOM 2416 C C . ARG A 1 319 ? 24.398 1.398 -35.897 1.00 94.12 319 ARG A C 1
ATOM 2418 O O . ARG A 1 319 ? 23.255 1.280 -36.340 1.00 94.12 319 ARG A O 1
ATOM 2425 N N . ALA A 1 320 ? 24.671 1.761 -34.645 1.00 96.31 320 ALA A N 1
ATOM 2426 C CA . ALA A 1 320 ? 23.648 1.990 -33.645 1.00 96.31 320 ALA A CA 1
ATOM 2427 C C . ALA A 1 320 ? 23.646 3.418 -33.092 1.00 96.31 320 ALA A C 1
ATOM 2429 O O . ALA A 1 320 ? 24.699 4.006 -32.842 1.00 96.31 320 ALA A O 1
ATOM 2430 N N . ASP A 1 321 ? 22.444 3.931 -32.842 1.00 96.31 321 ASP A N 1
ATOM 2431 C CA . ASP A 1 321 ? 22.214 5.121 -32.031 1.00 96.31 321 ASP A CA 1
ATOM 2432 C C . ASP A 1 321 ? 22.042 4.697 -30.571 1.00 96.31 321 ASP A C 1
ATOM 2434 O O . ASP A 1 321 ? 21.200 3.853 -30.252 1.00 96.31 321 ASP A O 1
ATOM 2438 N N . VAL A 1 322 ? 22.858 5.268 -29.683 1.00 98.00 322 VAL A N 1
ATOM 2439 C CA . VAL A 1 322 ? 22.903 4.891 -28.265 1.00 98.00 322 VAL A CA 1
ATOM 2440 C C . VAL A 1 322 ? 22.280 5.989 -27.414 1.00 98.00 322 VAL A C 1
ATOM 2442 O O . VAL A 1 322 ? 22.808 7.101 -27.342 1.00 98.00 322 VAL A O 1
ATOM 2445 N N . THR A 1 323 ? 21.200 5.643 -26.718 1.00 98.31 323 THR A N 1
ATOM 2446 C CA . THR A 1 323 ? 20.579 6.481 -25.688 1.00 98.31 323 THR A CA 1
ATOM 2447 C C . THR A 1 323 ? 20.879 5.906 -24.310 1.00 98.31 323 THR A C 1
ATOM 2449 O O . THR A 1 323 ? 20.742 4.703 -24.093 1.00 98.31 323 THR A O 1
ATOM 2452 N N . VAL A 1 324 ? 21.234 6.760 -23.355 1.00 97.94 324 VAL A N 1
ATOM 2453 C CA . VAL A 1 324 ? 21.461 6.385 -21.957 1.00 97.94 324 VAL A CA 1
ATOM 2454 C C . VAL A 1 324 ? 20.415 7.049 -21.065 1.00 97.94 324 VAL A C 1
ATOM 2456 O O . VAL A 1 324 ? 20.230 8.267 -21.110 1.00 97.94 324 VAL A O 1
ATOM 2459 N N . SER A 1 325 ? 19.757 6.247 -20.226 1.00 96.31 325 SER A N 1
ATOM 2460 C CA . SER A 1 325 ? 18.839 6.706 -19.178 1.00 96.31 325 SER A CA 1
ATOM 2461 C C . SER A 1 325 ? 19.344 6.212 -17.824 1.00 96.31 325 SER A C 1
ATOM 2463 O O . SER A 1 325 ? 19.322 5.016 -17.537 1.00 96.31 325 SER A O 1
ATOM 2465 N N . LEU A 1 326 ? 19.863 7.128 -17.007 1.00 92.94 326 LEU A N 1
ATOM 2466 C CA . LEU A 1 326 ? 20.485 6.786 -15.727 1.00 92.94 326 LEU A CA 1
ATOM 2467 C C . LEU A 1 326 ? 19.445 6.622 -14.620 1.00 92.94 326 LEU A C 1
ATOM 2469 O O . LEU A 1 326 ? 18.446 7.342 -14.568 1.00 92.94 326 LEU A O 1
ATOM 2473 N N . HIS A 1 327 ? 19.715 5.703 -13.693 1.00 88.94 327 HIS A N 1
ATOM 2474 C CA . HIS A 1 327 ? 18.880 5.527 -12.515 1.00 88.94 327 HIS A CA 1
ATOM 2475 C C . HIS A 1 327 ? 18.872 6.811 -11.653 1.00 88.94 327 HIS A C 1
ATOM 2477 O O . HIS A 1 327 ? 19.918 7.440 -11.480 1.00 88.94 327 HIS A O 1
ATOM 2483 N N . PRO A 1 328 ? 17.737 7.203 -11.040 1.00 82.88 328 PRO A N 1
ATOM 2484 C CA . PRO A 1 328 ? 17.675 8.403 -10.196 1.00 82.88 328 PRO A CA 1
ATOM 2485 C C . PRO A 1 328 ? 18.661 8.397 -9.019 1.00 82.88 328 PRO A C 1
ATOM 2487 O O . PRO A 1 328 ? 19.121 9.449 -8.594 1.00 82.88 328 PRO A O 1
ATOM 2490 N N . ALA A 1 329 ? 19.004 7.209 -8.514 1.00 83.88 329 ALA A N 1
ATOM 2491 C CA . ALA A 1 329 ? 19.971 7.023 -7.427 1.00 83.88 329 ALA A CA 1
ATOM 2492 C C . ALA A 1 329 ? 21.445 6.961 -7.887 1.00 83.88 329 ALA A C 1
ATOM 2494 O O . ALA A 1 329 ? 22.321 6.669 -7.077 1.00 83.88 329 ALA A O 1
ATOM 2495 N N . THR A 1 330 ? 21.744 7.190 -9.171 1.00 89.12 330 THR A N 1
ATOM 2496 C CA . THR A 1 330 ? 23.132 7.298 -9.645 1.00 89.12 330 THR A CA 1
ATOM 2497 C C . THR A 1 330 ? 23.804 8.518 -9.013 1.00 89.12 330 THR A C 1
ATOM 2499 O O . THR A 1 330 ? 23.274 9.629 -9.078 1.00 89.12 330 THR A O 1
ATOM 2502 N N . THR A 1 331 ? 24.981 8.318 -8.413 1.00 90.31 331 THR A N 1
ATOM 2503 C CA . THR A 1 331 ? 25.717 9.391 -7.730 1.00 90.31 331 THR A CA 1
ATOM 2504 C C . THR A 1 331 ? 26.185 10.472 -8.718 1.00 90.31 331 THR A C 1
ATOM 2506 O O . THR A 1 331 ? 26.373 10.177 -9.902 1.00 90.31 331 THR A O 1
ATOM 2509 N N . PRO A 1 332 ? 26.424 11.723 -8.274 1.00 92.31 332 PRO A N 1
ATOM 2510 C CA . PRO A 1 332 ? 26.982 12.762 -9.143 1.00 92.31 332 PRO A CA 1
ATOM 2511 C C . PRO A 1 332 ? 28.311 12.349 -9.795 1.00 92.31 332 PRO A C 1
ATOM 2513 O O . PRO A 1 332 ? 28.496 12.550 -10.991 1.00 92.31 332 PRO A O 1
ATOM 2516 N N . GLN A 1 333 ? 29.193 11.691 -9.034 1.00 93.19 333 GLN A N 1
ATOM 2517 C CA . GLN A 1 333 ? 30.480 11.196 -9.525 1.00 93.19 333 GLN A CA 1
ATOM 2518 C C . GLN A 1 333 ? 30.307 10.136 -10.623 1.00 93.19 333 GLN A C 1
ATOM 2520 O O . GLN A 1 333 ? 30.945 10.211 -11.671 1.00 93.19 333 GLN A O 1
ATOM 2525 N N . ASP A 1 334 ? 29.415 9.166 -10.416 1.00 94.06 334 ASP A N 1
ATOM 2526 C CA . ASP A 1 334 ? 29.120 8.147 -11.426 1.00 94.06 334 ASP A CA 1
ATOM 2527 C C . ASP A 1 334 ? 28.445 8.760 -12.658 1.00 94.06 334 ASP A C 1
ATOM 2529 O O . ASP A 1 334 ? 28.720 8.360 -13.787 1.00 94.06 334 ASP A O 1
ATOM 2533 N N . ARG A 1 335 ? 27.589 9.771 -12.478 1.00 94.31 335 ARG A N 1
ATOM 2534 C CA . ARG A 1 335 ? 26.967 10.498 -13.592 1.00 94.31 335 ARG A CA 1
ATOM 2535 C C . ARG A 1 335 ? 28.014 11.191 -14.468 1.00 94.31 335 ARG A C 1
ATOM 2537 O O . ARG A 1 335 ? 27.879 11.158 -15.687 1.00 94.31 335 ARG A O 1
ATOM 2544 N N . GLU A 1 336 ? 29.068 11.768 -13.893 1.00 94.94 336 GLU A N 1
ATOM 2545 C CA . GLU A 1 336 ? 30.168 12.359 -14.673 1.00 94.94 336 GLU A CA 1
ATOM 2546 C C . GLU A 1 336 ? 30.910 11.331 -15.537 1.00 94.94 336 GLU A C 1
ATOM 2548 O O . GLU A 1 336 ? 31.336 11.658 -16.645 1.00 94.94 336 GLU A O 1
ATOM 2553 N N . VAL A 1 337 ? 31.058 10.090 -15.059 1.00 95.44 337 VAL A N 1
ATOM 2554 C CA . VAL A 1 337 ? 31.651 8.990 -15.841 1.00 95.44 337 VAL A CA 1
ATOM 2555 C C . VAL A 1 337 ? 30.835 8.727 -17.105 1.00 95.44 337 VAL A C 1
ATOM 2557 O O . VAL A 1 337 ? 31.399 8.579 -18.192 1.00 95.44 337 VAL A O 1
ATOM 2560 N N . TRP A 1 338 ? 29.510 8.718 -16.966 1.00 95.38 338 TRP A N 1
ATOM 2561 C CA . TRP A 1 338 ? 28.589 8.568 -18.083 1.00 95.38 338 TRP A CA 1
ATOM 2562 C C . TRP A 1 338 ? 28.647 9.762 -19.035 1.00 95.38 338 TRP A C 1
ATOM 2564 O O . TRP A 1 338 ? 28.855 9.562 -20.223 1.00 95.38 338 TRP A O 1
ATOM 2574 N N . LEU A 1 339 ? 28.561 10.999 -18.538 1.00 93.50 339 LEU A N 1
ATOM 2575 C CA . LEU A 1 339 ? 28.524 12.211 -19.376 1.00 93.50 339 LEU A CA 1
ATOM 2576 C C . LEU A 1 339 ? 29.765 12.415 -20.265 1.00 93.50 339 LEU A C 1
ATOM 2578 O O . LEU A 1 339 ? 29.704 13.170 -21.232 1.00 93.50 339 LEU A O 1
ATOM 2582 N N . LYS A 1 340 ? 30.888 11.753 -19.959 1.00 94.56 340 LYS A N 1
ATOM 2583 C CA . LYS A 1 340 ? 32.103 11.756 -20.795 1.00 94.56 340 LYS A CA 1
ATOM 2584 C C . LYS A 1 340 ? 32.004 10.850 -22.023 1.00 94.56 340 LYS A C 1
ATOM 2586 O O . LYS A 1 340 ? 32.852 10.939 -22.908 1.00 94.56 340 LYS A O 1
ATOM 2591 N N . GLN A 1 341 ? 31.009 9.970 -22.073 1.00 95.25 341 GLN A N 1
ATOM 2592 C CA . GLN A 1 341 ? 30.829 9.034 -23.170 1.00 95.25 341 GLN A CA 1
ATOM 2593 C C . GLN A 1 341 ? 30.085 9.689 -24.332 1.00 95.25 341 GLN A C 1
ATOM 2595 O O . GLN A 1 341 ? 29.158 10.474 -24.148 1.00 95.25 341 GLN A O 1
ATOM 2600 N N . GLU A 1 342 ? 30.447 9.309 -25.552 1.00 92.62 342 GLU A N 1
ATOM 2601 C CA . GLU A 1 342 ? 29.731 9.734 -26.755 1.00 92.62 342 GLU A CA 1
ATOM 2602 C C . GLU A 1 342 ? 28.451 8.888 -26.912 1.00 92.62 342 GLU A C 1
ATOM 2604 O O . GLU A 1 342 ? 28.438 7.874 -27.610 1.00 92.62 342 GLU A O 1
ATOM 2609 N N . ALA A 1 343 ? 27.395 9.293 -26.203 1.00 92.62 343 ALA A N 1
ATOM 2610 C CA . ALA A 1 343 ? 26.037 8.755 -26.262 1.00 92.62 343 ALA A CA 1
ATOM 2611 C C . ALA A 1 343 ? 25.010 9.872 -25.988 1.00 92.62 343 ALA A C 1
ATOM 2613 O O . ALA A 1 343 ? 25.351 10.922 -25.441 1.00 92.62 343 ALA A O 1
ATOM 2614 N N . VAL A 1 344 ? 23.745 9.654 -26.354 1.00 96.06 344 VAL A N 1
ATOM 2615 C CA . VAL A 1 344 ? 22.664 10.611 -26.082 1.00 96.06 344 VAL A CA 1
ATOM 2616 C C . VAL A 1 344 ? 22.122 10.383 -24.674 1.00 96.06 344 VAL A C 1
ATOM 2618 O O . VAL A 1 344 ? 21.526 9.347 -24.390 1.00 96.06 344 VAL A O 1
ATOM 2621 N N . PHE A 1 345 ? 22.290 11.360 -23.787 1.00 95.31 345 PHE A N 1
ATOM 2622 C CA . PHE A 1 345 ? 21.720 11.317 -22.439 1.00 95.31 345 PHE A CA 1
ATOM 2623 C C . PHE A 1 345 ? 20.285 11.828 -22.446 1.00 95.31 345 PHE A C 1
ATOM 2625 O O . PHE A 1 345 ? 20.008 12.901 -22.981 1.00 95.31 345 PHE A O 1
ATOM 2632 N N . SER A 1 346 ? 19.377 11.061 -21.845 1.00 93.94 346 SER A N 1
ATOM 2633 C CA . SER A 1 346 ? 17.969 11.429 -21.746 1.00 93.94 346 SER A CA 1
ATOM 2634 C C . SER A 1 346 ? 17.489 11.403 -20.302 1.00 93.94 346 SER A C 1
ATOM 2636 O O . SER A 1 346 ? 17.561 10.374 -19.629 1.00 93.94 346 SER A O 1
ATOM 2638 N N . ASP A 1 347 ? 16.928 12.529 -19.866 1.00 88.19 347 ASP A N 1
ATOM 2639 C CA . ASP A 1 347 ? 16.201 12.651 -18.599 1.00 88.19 347 ASP A CA 1
ATOM 2640 C C . ASP A 1 347 ? 14.712 12.267 -18.743 1.00 88.19 347 ASP A C 1
ATOM 2642 O O . ASP A 1 347 ? 13.937 12.364 -17.786 1.00 88.19 347 ASP A O 1
ATOM 2646 N N . GLN A 1 348 ? 14.284 11.819 -19.934 1.00 90.38 348 GLN A N 1
ATOM 2647 C CA . GLN A 1 348 ? 12.941 11.267 -20.122 1.00 90.38 348 GLN A CA 1
ATOM 2648 C C . GLN A 1 348 ? 12.754 10.000 -19.291 1.00 90.38 348 GLN A C 1
ATOM 2650 O O . GLN A 1 348 ? 13.700 9.290 -18.939 1.00 90.38 348 GLN A O 1
ATOM 2655 N N . TRP A 1 349 ? 11.496 9.677 -18.998 1.00 88.44 349 TRP A N 1
ATOM 2656 C CA . TRP A 1 349 ? 11.205 8.451 -18.279 1.00 88.44 349 TRP A CA 1
ATOM 2657 C C . TRP A 1 349 ? 11.629 7.235 -19.101 1.00 88.44 349 TRP A C 1
ATOM 2659 O O . TRP A 1 349 ? 11.231 7.099 -20.254 1.00 88.44 349 TRP A O 1
ATOM 2669 N N . VAL A 1 350 ? 12.354 6.298 -18.489 1.00 92.50 350 VAL A N 1
ATOM 2670 C CA . VAL A 1 350 ? 12.772 5.056 -19.158 1.00 92.50 350 VAL A CA 1
ATOM 2671 C C . VAL A 1 350 ? 11.607 4.305 -19.824 1.00 92.50 350 VAL A C 1
ATOM 2673 O O . VAL A 1 350 ? 11.784 3.726 -20.890 1.00 92.50 350 VAL A O 1
ATOM 2676 N N . LEU A 1 351 ? 10.391 4.382 -19.272 1.00 92.00 351 LEU A N 1
ATOM 2677 C CA . LEU A 1 351 ? 9.190 3.770 -19.857 1.00 92.00 351 LEU A CA 1
ATOM 2678 C C . LEU A 1 351 ? 8.754 4.394 -21.183 1.00 92.00 351 LEU A C 1
ATOM 2680 O O . LEU A 1 351 ? 8.151 3.712 -22.005 1.00 92.00 351 LEU A O 1
ATOM 2684 N N . GLU A 1 352 ? 9.065 5.670 -21.398 1.00 94.44 352 GLU A N 1
ATOM 2685 C CA . GLU A 1 352 ? 8.818 6.360 -22.664 1.00 94.44 352 GLU A CA 1
ATOM 2686 C C . GLU A 1 352 ? 9.909 6.057 -23.694 1.00 94.44 352 GLU A C 1
ATOM 2688 O O . GLU A 1 352 ? 9.664 6.116 -24.900 1.00 94.44 352 GLU A O 1
ATOM 2693 N N . LEU A 1 353 ? 11.105 5.697 -23.221 1.00 96.38 353 LEU A N 1
ATOM 2694 C CA . LEU A 1 353 ? 12.254 5.367 -24.056 1.00 96.38 353 LEU A CA 1
ATOM 2695 C C . LEU A 1 353 ? 12.212 3.918 -24.544 1.00 96.38 353 LEU A C 1
ATOM 2697 O O . LEU A 1 353 ? 12.436 3.692 -25.727 1.00 96.38 353 LEU A O 1
ATOM 2701 N N . ILE A 1 354 ? 11.892 2.942 -23.687 1.00 96.31 354 ILE A N 1
ATOM 2702 C CA . ILE A 1 354 ? 11.845 1.508 -24.041 1.00 96.31 354 ILE A CA 1
ATOM 2703 C C . ILE A 1 354 ? 11.115 1.231 -25.373 1.00 96.31 354 ILE A C 1
ATOM 2705 O O . ILE A 1 354 ? 11.713 0.599 -26.244 1.00 96.31 354 ILE A O 1
ATOM 2709 N N . PRO A 1 355 ? 9.867 1.691 -25.598 1.00 95.69 355 PRO A N 1
ATOM 2710 C CA . PRO A 1 355 ? 9.158 1.408 -26.848 1.00 95.69 355 PRO A CA 1
ATOM 2711 C C . PRO A 1 355 ? 9.822 2.028 -28.089 1.00 95.69 355 PRO A C 1
ATOM 2713 O O . PRO A 1 355 ? 9.632 1.507 -29.186 1.00 95.69 355 PRO A O 1
ATOM 2716 N N . ARG A 1 356 ? 10.622 3.094 -27.920 1.00 96.38 356 ARG A N 1
ATOM 2717 C CA . ARG A 1 356 ? 11.316 3.843 -28.987 1.00 96.38 356 ARG A CA 1
ATOM 2718 C C . ARG A 1 356 ? 12.668 3.253 -29.393 1.00 96.38 356 ARG A C 1
ATOM 2720 O O . ARG A 1 356 ? 13.294 3.774 -30.312 1.00 96.38 356 ARG A O 1
ATOM 2727 N N . HIS A 1 357 ? 13.113 2.198 -28.719 1.00 97.00 357 HIS A N 1
ATOM 2728 C CA . HIS A 1 357 ? 14.384 1.534 -28.992 1.00 97.00 357 HIS A CA 1
ATOM 2729 C C . HIS A 1 357 ? 14.159 0.079 -29.417 1.00 97.00 357 HIS A C 1
ATOM 2731 O O . HIS A 1 357 ? 13.082 -0.497 -29.220 1.00 97.00 357 HIS A O 1
ATOM 2737 N N . ASP A 1 358 ? 15.175 -0.509 -30.039 1.00 96.75 358 ASP A N 1
ATOM 2738 C CA . ASP A 1 358 ? 15.132 -1.876 -30.554 1.00 96.75 358 ASP A CA 1
ATOM 2739 C C . ASP A 1 358 ? 15.541 -2.898 -29.502 1.00 96.75 358 ASP A C 1
ATOM 2741 O O . ASP A 1 358 ? 14.973 -3.990 -29.470 1.00 96.75 358 ASP A O 1
ATOM 2745 N N . VAL A 1 359 ? 16.499 -2.539 -28.645 1.00 97.25 359 VAL A N 1
ATOM 2746 C CA . VAL A 1 359 ? 17.037 -3.385 -27.577 1.00 97.25 359 VAL A CA 1
ATOM 2747 C C . VAL A 1 359 ? 17.245 -2.574 -26.300 1.00 97.25 359 VAL A C 1
ATOM 2749 O O . VAL A 1 359 ? 17.692 -1.424 -26.338 1.00 97.25 359 VAL A O 1
ATOM 2752 N N . LEU A 1 360 ? 16.934 -3.195 -25.162 1.00 98.06 360 LEU A N 1
ATOM 2753 C CA . LEU A 1 360 ? 17.295 -2.691 -23.840 1.00 98.06 360 LEU A CA 1
ATOM 2754 C C . LEU A 1 360 ? 18.573 -3.384 -23.360 1.00 98.06 360 LEU A C 1
ATOM 2756 O O . LEU A 1 360 ? 18.635 -4.610 -23.321 1.00 98.06 360 LEU A O 1
ATOM 2760 N N . VAL A 1 361 ? 19.560 -2.603 -22.936 1.00 98.06 361 VAL A N 1
ATOM 2761 C CA . VAL A 1 361 ? 20.768 -3.068 -22.256 1.00 98.06 361 VAL A CA 1
ATOM 2762 C C . VAL A 1 361 ? 20.701 -2.615 -20.803 1.00 98.06 361 VAL A C 1
ATOM 2764 O O . VAL A 1 361 ? 20.597 -1.422 -20.512 1.00 98.06 361 VAL A O 1
ATOM 2767 N N . THR A 1 362 ? 20.724 -3.563 -19.876 1.00 95.12 362 THR A N 1
ATOM 2768 C CA . THR A 1 362 ? 20.593 -3.284 -18.440 1.00 95.12 362 THR A CA 1
ATOM 2769 C C . THR A 1 362 ? 21.324 -4.341 -17.613 1.00 95.12 362 THR A C 1
ATOM 2771 O O . THR A 1 362 ? 21.912 -5.267 -18.166 1.00 95.12 362 THR A O 1
ATOM 2774 N N . ALA A 1 363 ? 21.297 -4.186 -16.292 1.00 89.19 363 ALA A N 1
ATOM 2775 C CA . ALA A 1 363 ? 21.743 -5.179 -15.328 1.00 89.19 363 ALA A CA 1
ATOM 2776 C C . ALA A 1 363 ? 20.678 -5.284 -14.226 1.00 89.19 363 ALA A C 1
ATOM 2778 O O . ALA A 1 363 ? 20.450 -4.313 -13.508 1.00 89.19 363 ALA A O 1
ATOM 2779 N N . PHE A 1 364 ? 20.006 -6.434 -14.121 1.00 79.38 364 PHE A N 1
ATOM 2780 C CA . PHE A 1 364 ? 19.057 -6.770 -13.042 1.00 79.38 364 PHE A CA 1
ATOM 2781 C C . PHE A 1 364 ? 18.060 -5.674 -12.689 1.00 79.38 364 PHE A C 1
ATOM 2783 O O . PHE A 1 364 ? 17.935 -5.242 -11.545 1.00 79.38 364 PHE A O 1
ATOM 2790 N N . SER A 1 365 ? 17.336 -5.208 -13.695 1.00 85.44 365 SER A N 1
ATOM 2791 C CA . SER A 1 365 ? 16.398 -4.114 -13.518 1.00 85.44 365 SER A CA 1
ATOM 2792 C C . SER A 1 365 ? 14.960 -4.598 -13.621 1.00 85.44 365 SER A C 1
ATOM 2794 O O . SER A 1 365 ? 14.620 -5.450 -14.448 1.00 85.44 365 SER A O 1
ATOM 2796 N N . SER A 1 366 ? 14.071 -3.978 -12.844 1.00 86.94 366 SER A N 1
ATOM 2797 C CA . SER A 1 366 ? 12.629 -4.079 -13.078 1.00 86.94 366 SER A CA 1
ATOM 2798 C C . SER A 1 366 ? 12.244 -3.543 -14.461 1.00 86.94 366 SER A C 1
ATOM 2800 O O . SER A 1 366 ? 11.199 -3.924 -14.980 1.00 86.94 366 SER A O 1
ATOM 2802 N N . THR A 1 367 ? 13.103 -2.736 -15.106 1.00 91.12 367 THR A N 1
ATOM 2803 C CA . THR A 1 367 ? 12.861 -2.209 -16.459 1.00 91.12 367 THR A CA 1
ATOM 2804 C C . THR A 1 367 ? 12.722 -3.283 -17.535 1.00 91.12 367 THR A C 1
ATOM 2806 O O . THR A 1 367 ? 11.949 -3.111 -18.483 1.00 91.12 367 THR A O 1
ATOM 2809 N N . THR A 1 368 ? 13.374 -4.431 -17.337 1.00 94.31 368 THR A N 1
ATOM 2810 C CA . THR A 1 368 ? 13.310 -5.594 -18.226 1.00 94.31 368 THR A CA 1
ATOM 2811 C C . THR A 1 368 ? 11.872 -6.069 -18.458 1.00 94.31 368 THR A C 1
ATOM 2813 O O . THR A 1 368 ? 11.530 -6.394 -19.593 1.00 94.31 368 THR A O 1
ATOM 2816 N N . ARG A 1 369 ? 10.974 -6.025 -17.458 1.00 93.31 369 ARG A N 1
ATOM 2817 C CA . ARG A 1 369 ? 9.575 -6.481 -17.626 1.00 93.31 369 ARG A CA 1
ATOM 2818 C C . ARG A 1 369 ? 8.795 -5.693 -18.677 1.00 93.31 369 ARG A C 1
ATOM 2820 O O . ARG A 1 369 ? 7.994 -6.272 -19.409 1.00 93.31 369 ARG A O 1
ATOM 2827 N N . TRP A 1 370 ? 9.053 -4.391 -18.798 1.00 92.94 370 TRP A N 1
ATOM 2828 C CA . TRP A 1 370 ? 8.385 -3.556 -19.798 1.00 92.94 370 TRP A CA 1
ATOM 2829 C C . TRP A 1 370 ? 9.008 -3.715 -21.182 1.00 92.94 370 TRP A C 1
ATOM 2831 O O . TRP A 1 370 ? 8.276 -3.700 -22.167 1.00 92.94 370 TRP A O 1
ATOM 2841 N N . ALA A 1 371 ? 10.318 -3.961 -21.277 1.00 95.12 371 ALA A N 1
ATOM 2842 C CA . ALA A 1 371 ? 10.937 -4.348 -22.546 1.00 95.12 371 ALA A CA 1
ATOM 2843 C C . ALA A 1 371 ? 10.379 -5.688 -23.057 1.00 95.12 371 ALA A C 1
ATOM 2845 O O . ALA A 1 371 ? 9.972 -5.776 -24.218 1.00 95.12 371 ALA A O 1
ATOM 2846 N N . ILE A 1 372 ? 10.232 -6.682 -22.168 1.00 95.06 372 ILE A N 1
ATOM 2847 C CA . ILE A 1 372 ? 9.558 -7.951 -22.477 1.00 95.06 372 ILE A CA 1
ATOM 2848 C C . ILE A 1 372 ? 8.129 -7.690 -22.972 1.00 95.06 372 ILE A C 1
ATOM 2850 O O . ILE A 1 372 ? 7.744 -8.206 -24.022 1.00 95.06 372 ILE A O 1
ATOM 2854 N N . ALA A 1 373 ? 7.348 -6.875 -22.253 1.00 93.38 373 ALA A N 1
ATOM 2855 C CA . ALA A 1 373 ? 5.975 -6.535 -22.631 1.00 93.38 373 ALA A CA 1
ATOM 2856 C C . ALA A 1 373 ? 5.890 -5.848 -24.010 1.00 93.38 373 ALA A C 1
ATOM 2858 O O . ALA A 1 373 ? 4.964 -6.112 -24.775 1.00 93.38 373 ALA A O 1
ATOM 2859 N N . CYS A 1 374 ? 6.887 -5.035 -24.369 1.00 92.38 374 CYS A N 1
ATOM 2860 C CA . CYS A 1 374 ? 7.019 -4.405 -25.687 1.00 92.38 374 CYS A CA 1
ATOM 2861 C C . CYS A 1 374 ? 7.553 -5.338 -26.787 1.00 92.38 374 CYS A C 1
ATOM 2863 O O . CYS A 1 374 ? 7.750 -4.889 -27.915 1.00 92.38 374 CYS A O 1
ATOM 2865 N N . SER A 1 375 ? 7.813 -6.615 -26.489 1.00 93.00 375 SER A N 1
ATOM 2866 C CA . SER A 1 375 ? 8.480 -7.565 -27.395 1.00 93.00 375 SER A CA 1
ATOM 2867 C C . SER A 1 375 ? 9.892 -7.127 -27.826 1.00 93.00 375 SER A C 1
ATOM 2869 O O . SER A 1 375 ? 10.376 -7.528 -28.887 1.00 93.00 375 SER A O 1
ATOM 2871 N N . LYS A 1 376 ? 10.569 -6.313 -27.008 1.00 94.00 376 LYS A N 1
ATOM 2872 C CA . LYS A 1 376 ? 11.935 -5.842 -27.262 1.00 94.00 376 LYS A CA 1
ATOM 2873 C C . LYS A 1 376 ? 12.941 -6.811 -26.649 1.00 94.00 376 LYS A C 1
ATOM 2875 O O . LYS A 1 376 ? 12.832 -7.076 -25.450 1.00 94.00 376 LYS A O 1
ATOM 2880 N N . PRO A 1 377 ? 13.906 -7.334 -27.426 1.00 96.12 377 PRO A N 1
ATOM 2881 C CA . PRO A 1 377 ? 15.020 -8.088 -26.870 1.00 96.12 377 PRO A CA 1
ATOM 2882 C C . PRO A 1 377 ? 15.714 -7.323 -25.741 1.00 96.12 377 PRO A C 1
ATOM 2884 O O . PRO A 1 377 ? 15.811 -6.091 -25.770 1.00 96.12 377 PRO A O 1
ATOM 2887 N N . VAL A 1 378 ? 16.223 -8.067 -24.764 1.00 97.25 378 VAL A N 1
ATOM 2888 C CA . VAL A 1 378 ? 16.965 -7.505 -23.635 1.00 97.25 378 VAL A CA 1
ATOM 2889 C C . VAL A 1 378 ? 18.336 -8.149 -23.572 1.00 97.25 378 VAL A C 1
ATOM 2891 O O . VAL A 1 378 ? 18.453 -9.370 -23.615 1.00 97.25 378 VAL A O 1
ATOM 2894 N N . VAL A 1 379 ? 19.372 -7.332 -23.438 1.00 97.44 379 VAL A N 1
ATOM 2895 C CA . VAL A 1 379 ? 20.710 -7.775 -23.055 1.00 97.44 379 VAL A CA 1
ATOM 2896 C C . VAL A 1 379 ? 20.879 -7.462 -21.575 1.00 97.44 379 VAL A C 1
ATOM 2898 O O . VAL A 1 379 ? 21.042 -6.301 -21.195 1.00 97.44 379 VAL A O 1
ATOM 2901 N N . ASN A 1 380 ? 20.792 -8.497 -20.741 1.00 95.56 380 ASN A N 1
ATOM 2902 C CA . ASN A 1 380 ? 21.013 -8.376 -19.306 1.00 95.56 380 ASN A CA 1
ATOM 2903 C C . ASN A 1 380 ? 22.483 -8.695 -19.016 1.00 95.56 380 ASN A C 1
ATOM 2905 O O . ASN A 1 380 ? 22.895 -9.855 -19.044 1.00 95.56 380 ASN A O 1
ATOM 2909 N N . TYR A 1 381 ? 23.287 -7.654 -18.814 1.00 95.50 381 TYR A N 1
ATOM 2910 C CA . TYR A 1 381 ? 24.715 -7.774 -18.553 1.00 95.50 381 TYR A CA 1
ATOM 2911 C C . TYR A 1 381 ? 24.981 -7.798 -17.045 1.00 95.50 381 TYR A C 1
ATOM 2913 O O . TYR A 1 381 ? 25.021 -6.763 -16.379 1.00 95.50 381 TYR A O 1
ATOM 2921 N N . ASP A 1 382 ? 25.192 -8.998 -16.509 1.00 91.69 382 ASP A N 1
ATOM 2922 C CA . ASP A 1 382 ? 25.544 -9.251 -15.115 1.00 91.69 382 ASP A CA 1
ATOM 2923 C C . ASP A 1 382 ? 27.008 -8.882 -14.828 1.00 91.69 382 ASP A C 1
ATOM 2925 O O . ASP A 1 382 ? 27.870 -9.745 -14.626 1.00 91.69 382 ASP A O 1
ATOM 2929 N N . MET A 1 383 ? 27.294 -7.578 -14.812 1.00 90.81 383 MET A N 1
ATOM 2930 C CA . MET A 1 383 ? 28.648 -7.068 -14.580 1.00 90.81 383 MET A CA 1
ATOM 2931 C C . MET A 1 383 ? 29.185 -7.388 -13.173 1.00 90.81 383 MET A C 1
ATOM 2933 O O . MET A 1 383 ? 30.395 -7.370 -12.976 1.00 90.81 383 MET A O 1
ATOM 2937 N N . TYR A 1 384 ? 28.306 -7.685 -12.205 1.00 89.38 384 TYR A N 1
ATOM 2938 C CA . TYR A 1 384 ? 28.650 -7.895 -10.788 1.00 89.38 384 TYR A CA 1
ATOM 2939 C C . TYR A 1 384 ? 28.448 -9.333 -10.293 1.00 89.38 384 TYR A C 1
ATOM 2941 O O . TYR A 1 384 ? 28.610 -9.612 -9.108 1.00 89.38 384 TYR A O 1
ATOM 2949 N N . LYS A 1 385 ? 28.114 -10.259 -11.192 1.00 87.62 385 LYS A N 1
ATOM 2950 C CA . LYS A 1 385 ? 27.858 -11.682 -10.921 1.00 87.62 385 LYS A CA 1
ATOM 2951 C C . LYS A 1 385 ? 26.777 -11.929 -9.857 1.00 87.62 385 LYS A C 1
ATOM 2953 O O . LYS A 1 385 ? 26.870 -12.895 -9.097 1.00 87.62 385 LYS A O 1
ATOM 2958 N N . PHE A 1 386 ? 25.731 -11.098 -9.811 1.00 82.94 386 PHE A N 1
ATOM 2959 C CA . PHE A 1 386 ? 24.616 -11.277 -8.869 1.00 82.94 386 PHE A CA 1
ATOM 2960 C C . PHE A 1 386 ? 23.848 -12.582 -9.117 1.00 82.94 386 PHE A C 1
ATOM 2962 O O . PHE A 1 386 ? 23.285 -13.160 -8.182 1.00 82.94 386 PHE A O 1
ATOM 2969 N N . ASN A 1 387 ? 23.862 -13.083 -10.361 1.00 82.94 387 ASN A N 1
ATOM 2970 C CA . ASN A 1 387 ? 23.252 -14.353 -10.748 1.00 82.94 387 ASN A CA 1
ATOM 2971 C C . ASN A 1 387 ? 21.757 -14.457 -10.380 1.00 82.94 387 ASN A C 1
ATOM 2973 O O . ASN A 1 387 ? 21.307 -15.506 -9.911 1.00 82.94 387 ASN A O 1
ATOM 2977 N N . LEU A 1 388 ? 20.985 -13.375 -10.536 1.00 81.88 388 LEU A N 1
ATOM 2978 C CA . LEU A 1 388 ? 19.546 -13.400 -10.251 1.00 81.88 388 LEU A CA 1
ATOM 2979 C C . LEU A 1 388 ? 18.798 -14.241 -11.291 1.00 81.88 388 LEU A C 1
ATOM 2981 O O . LEU A 1 388 ? 19.127 -14.228 -12.473 1.00 81.88 388 LEU A O 1
ATOM 2985 N N . SER A 1 389 ? 17.764 -14.949 -10.844 1.00 83.94 389 SER A N 1
ATOM 2986 C CA . SER A 1 389 ? 16.959 -15.868 -11.665 1.00 83.94 389 SER A CA 1
ATOM 2987 C C . SER A 1 389 ? 15.628 -15.270 -12.125 1.00 83.94 389 SER A C 1
ATOM 2989 O O . SER A 1 389 ? 14.820 -15.977 -12.720 1.00 83.94 389 SER A O 1
ATOM 2991 N N . THR A 1 390 ? 15.366 -13.987 -11.847 1.00 86.94 390 THR A N 1
ATOM 2992 C CA . THR A 1 390 ? 14.077 -13.320 -12.108 1.00 86.94 390 THR A CA 1
ATOM 2993 C C . THR A 1 390 ? 13.572 -13.541 -13.534 1.00 86.94 390 THR A C 1
ATOM 2995 O O . THR A 1 390 ? 12.397 -13.841 -13.741 1.00 86.94 390 THR A O 1
ATOM 2998 N N . TYR A 1 391 ? 14.470 -13.434 -14.516 1.00 89.88 391 TYR A N 1
ATOM 2999 C CA . TYR A 1 391 ? 14.162 -13.574 -15.942 1.00 89.88 391 TYR A CA 1
ATOM 3000 C C . TYR A 1 391 ? 14.694 -14.879 -16.546 1.00 89.88 391 TYR A C 1
ATOM 3002 O O . TYR A 1 391 ? 14.683 -15.054 -17.767 1.00 89.88 391 TYR A O 1
ATOM 3010 N N . GLU A 1 392 ? 15.133 -15.820 -15.707 1.00 85.38 392 GLU A N 1
ATOM 3011 C CA . GLU A 1 392 ? 15.627 -17.114 -16.163 1.00 85.38 392 GLU A CA 1
ATOM 3012 C C . GLU A 1 392 ? 14.533 -17.850 -16.954 1.00 85.38 392 GLU A C 1
ATOM 3014 O O . GLU A 1 392 ? 13.381 -17.967 -16.534 1.00 85.38 392 GLU A O 1
ATOM 3019 N N . GLY A 1 393 ? 14.880 -18.308 -18.158 1.00 84.25 393 GLY A N 1
ATOM 3020 C CA . GLY A 1 393 ? 13.940 -18.973 -19.064 1.00 84.25 393 GLY A CA 1
ATOM 3021 C C . GLY A 1 393 ? 13.014 -18.041 -19.861 1.00 84.25 393 GLY A C 1
ATOM 3022 O O . GLY A 1 393 ? 12.250 -18.529 -20.702 1.00 84.25 393 GLY A O 1
ATOM 3023 N N . VAL A 1 394 ? 13.086 -16.714 -19.687 1.00 91.94 394 VAL A N 1
ATOM 3024 C CA . VAL A 1 394 ? 12.360 -15.767 -20.548 1.00 91.94 394 VAL A CA 1
ATOM 3025 C C . VAL A 1 394 ? 13.071 -15.658 -21.895 1.00 91.94 394 VAL A C 1
ATOM 3027 O O . VAL A 1 394 ? 14.070 -14.965 -22.061 1.00 91.94 394 VAL A O 1
ATOM 3030 N N . SER A 1 395 ? 12.530 -16.350 -22.895 1.00 88.12 395 SER A N 1
ATOM 3031 C CA . SER A 1 395 ? 13.064 -16.319 -24.260 1.00 88.12 395 SER A CA 1
ATOM 3032 C C . SER A 1 395 ? 13.084 -14.883 -24.804 1.00 88.12 395 SER A C 1
ATOM 3034 O O . SER A 1 395 ? 12.040 -14.245 -24.845 1.00 88.12 395 SER A O 1
ATOM 3036 N N . GLY A 1 396 ? 14.255 -14.394 -25.227 1.00 89.62 396 GLY A N 1
ATOM 3037 C CA . GLY A 1 396 ? 14.459 -13.012 -25.700 1.00 89.62 396 GLY A CA 1
ATOM 3038 C C . GLY A 1 396 ? 15.238 -12.118 -24.724 1.00 89.62 396 GLY A C 1
ATOM 3039 O O . GLY A 1 396 ? 15.832 -11.133 -25.161 1.00 89.62 396 GLY A O 1
ATOM 3040 N N . VAL A 1 397 ? 15.321 -12.514 -23.447 1.00 95.38 397 VAL A N 1
ATOM 3041 C CA . VAL A 1 397 ? 16.269 -11.949 -22.480 1.00 95.38 397 VAL A CA 1
ATOM 3042 C C . VAL A 1 397 ? 17.569 -12.742 -22.580 1.00 95.38 397 VAL A C 1
ATOM 3044 O O . VAL A 1 397 ? 17.593 -13.955 -22.369 1.00 95.38 397 VAL A O 1
ATOM 3047 N N . VAL A 1 398 ? 18.647 -12.069 -22.970 1.00 94.94 398 VAL A N 1
ATOM 3048 C CA . VAL A 1 398 ? 19.975 -12.657 -23.132 1.00 94.94 398 VAL A CA 1
ATOM 3049 C C . VAL A 1 398 ? 20.801 -12.317 -21.899 1.00 94.94 398 VAL A C 1
ATOM 3051 O O . VAL A 1 398 ? 21.302 -11.202 -21.761 1.00 94.94 398 VAL A O 1
ATOM 3054 N N . GLU A 1 399 ? 20.910 -13.292 -21.003 1.00 93.94 399 GLU A N 1
ATOM 3055 C CA . GLU A 1 399 ? 21.711 -13.220 -19.781 1.00 93.94 399 GLU A CA 1
ATOM 3056 C C . GLU A 1 399 ? 23.192 -13.411 -20.115 1.00 93.94 399 GLU A C 1
ATOM 3058 O O . GLU A 1 399 ? 23.601 -14.478 -20.582 1.00 93.94 399 GLU A O 1
ATOM 3063 N N . LEU A 1 400 ? 24.001 -12.376 -19.898 1.00 94.62 400 LEU A N 1
ATOM 3064 C CA . LEU A 1 400 ? 25.417 -12.359 -20.250 1.00 94.62 400 LEU A CA 1
ATOM 3065 C C . LEU A 1 400 ? 26.250 -11.925 -19.056 1.00 94.62 400 LEU A C 1
ATOM 3067 O O . LEU A 1 400 ? 25.881 -11.025 -18.312 1.00 94.62 400 LEU A O 1
ATOM 3071 N N . ARG A 1 401 ? 27.410 -12.556 -18.900 1.00 92.25 401 ARG A N 1
ATOM 3072 C CA . ARG A 1 401 ? 28.345 -12.256 -17.814 1.00 92.25 401 ARG A CA 1
ATOM 3073 C C . ARG A 1 401 ? 29.608 -11.571 -18.302 1.00 92.25 401 ARG A C 1
ATOM 3075 O O . ARG A 1 401 ? 30.293 -10.984 -17.481 1.00 92.25 401 ARG A O 1
ATOM 3082 N N . ASP A 1 402 ? 29.901 -11.642 -19.593 1.00 93.69 402 ASP A N 1
ATOM 3083 C CA . ASP A 1 402 ? 31.190 -11.232 -20.138 1.00 93.69 402 ASP A CA 1
ATOM 3084 C C . ASP A 1 402 ? 30.983 -10.177 -21.225 1.00 93.69 402 ASP A C 1
ATOM 3086 O O . ASP A 1 402 ? 30.171 -10.364 -22.142 1.00 93.69 402 ASP A O 1
ATOM 3090 N N . MET A 1 403 ? 31.743 -9.087 -21.161 1.00 96.44 403 MET A N 1
ATOM 3091 C CA . MET A 1 403 ? 31.603 -7.942 -22.058 1.00 96.44 403 MET A CA 1
ATOM 3092 C C . MET A 1 403 ? 31.800 -8.336 -23.527 1.00 96.44 403 MET A C 1
ATOM 3094 O O . MET A 1 403 ? 31.072 -7.873 -24.404 1.00 96.44 403 MET A O 1
ATOM 3098 N N . SER A 1 404 ? 32.711 -9.275 -23.803 1.00 96.94 404 SER A N 1
ATOM 3099 C CA . SER A 1 404 ? 32.913 -9.791 -25.165 1.00 96.94 404 SER A CA 1
ATOM 3100 C C . SER A 1 404 ? 31.664 -10.479 -25.733 1.00 96.94 404 SER A C 1
ATOM 3102 O O . SER A 1 404 ? 31.430 -10.460 -26.941 1.00 96.94 404 SER A O 1
ATOM 3104 N N . ALA A 1 405 ? 30.851 -11.118 -24.885 1.00 97.25 405 ALA A N 1
ATOM 3105 C CA . ALA A 1 405 ? 29.611 -11.751 -25.316 1.00 97.25 405 ALA A CA 1
ATOM 3106 C C . ALA A 1 405 ? 28.530 -10.705 -25.596 1.00 97.25 405 ALA A C 1
ATOM 3108 O O . ALA A 1 405 ? 27.802 -10.840 -26.578 1.00 97.25 405 ALA A O 1
ATOM 3109 N N . VAL A 1 406 ? 28.469 -9.651 -24.778 1.00 98.00 406 VAL A N 1
ATOM 3110 C CA . VAL A 1 406 ? 27.577 -8.503 -24.993 1.00 98.00 406 VAL A CA 1
ATOM 3111 C C . VAL A 1 406 ? 27.874 -7.839 -26.335 1.00 98.00 406 VAL A C 1
ATOM 3113 O O . VAL A 1 406 ? 26.957 -7.662 -27.131 1.00 98.00 406 VAL A O 1
ATOM 3116 N N . GLU A 1 407 ? 29.146 -7.558 -26.626 1.00 98.12 407 GLU A N 1
ATOM 3117 C CA . GLU A 1 407 ? 29.583 -6.982 -27.903 1.00 98.12 407 GLU A CA 1
ATOM 3118 C C . GLU A 1 407 ? 29.158 -7.851 -29.094 1.00 98.12 407 GLU A C 1
ATOM 3120 O O . GLU A 1 407 ? 28.512 -7.361 -30.021 1.00 98.12 407 GLU A O 1
ATOM 3125 N N . ARG A 1 408 ? 29.421 -9.165 -29.040 1.00 98.00 408 ARG A N 1
ATOM 3126 C CA . ARG A 1 408 ? 29.010 -10.097 -30.105 1.00 98.00 408 ARG A CA 1
ATOM 3127 C C . ARG A 1 408 ? 27.498 -10.113 -30.321 1.00 98.00 408 ARG A C 1
ATOM 3129 O O . ARG A 1 408 ? 27.052 -10.132 -31.465 1.00 98.00 408 ARG A O 1
ATOM 3136 N N . VAL A 1 409 ? 26.711 -10.134 -29.245 1.00 97.62 409 VAL A N 1
ATOM 3137 C CA . VAL A 1 409 ? 25.243 -10.204 -29.323 1.00 97.62 409 VAL A CA 1
ATOM 3138 C C . VAL A 1 409 ? 24.655 -8.902 -29.867 1.00 97.62 409 VAL A C 1
ATOM 3140 O O . VAL A 1 409 ? 23.805 -8.953 -30.756 1.00 97.62 409 VAL A O 1
ATOM 3143 N N . LEU A 1 410 ? 25.122 -7.748 -29.384 1.00 98.12 410 LEU A N 1
ATOM 3144 C CA . LEU A 1 410 ? 24.683 -6.439 -29.875 1.00 98.12 410 LEU A CA 1
ATOM 3145 C C . LEU A 1 410 ? 25.049 -6.249 -31.348 1.00 98.12 410 LEU A C 1
ATOM 3147 O O . LEU A 1 410 ? 24.181 -5.908 -32.151 1.00 98.12 410 LEU A O 1
ATOM 3151 N N . MET A 1 411 ? 26.288 -6.573 -31.727 1.00 97.75 411 MET A N 1
ATOM 3152 C CA . MET A 1 411 ? 26.733 -6.473 -33.115 1.00 97.75 411 MET A CA 1
ATOM 3153 C C . MET A 1 411 ? 25.943 -7.403 -34.044 1.00 97.75 411 MET A C 1
ATOM 3155 O O . MET A 1 411 ? 25.561 -6.996 -35.143 1.00 97.75 411 MET A O 1
ATOM 3159 N N . ALA A 1 412 ? 25.636 -8.631 -33.610 1.00 96.88 412 ALA A N 1
ATOM 3160 C CA . ALA A 1 412 ? 24.802 -9.554 -34.380 1.00 96.88 412 ALA A CA 1
ATOM 3161 C C . ALA A 1 412 ? 23.381 -9.005 -34.593 1.00 96.88 412 ALA A C 1
ATOM 3163 O O . ALA A 1 412 ? 22.873 -9.059 -35.707 1.00 96.88 412 ALA A O 1
ATOM 3164 N N . MET A 1 413 ? 22.758 -8.418 -33.565 1.00 95.62 413 MET A N 1
ATOM 3165 C CA . MET A 1 413 ? 21.441 -7.780 -33.711 1.00 95.62 413 MET A CA 1
ATOM 3166 C C . MET A 1 413 ? 21.475 -6.551 -34.623 1.00 95.62 413 MET A C 1
ATOM 3168 O O . MET A 1 413 ? 20.539 -6.345 -35.386 1.00 95.62 413 MET A O 1
ATOM 3172 N N . ALA A 1 414 ? 22.539 -5.748 -34.571 1.00 95.81 414 ALA A N 1
ATOM 3173 C CA . ALA A 1 414 ? 22.662 -4.555 -35.402 1.00 95.81 414 ALA A CA 1
ATOM 3174 C C . ALA A 1 414 ? 22.909 -4.886 -36.886 1.00 95.81 414 ALA A C 1
ATOM 3176 O O . ALA A 1 414 ? 22.428 -4.171 -37.769 1.00 95.81 414 ALA A O 1
ATOM 3177 N N . SER A 1 415 ? 23.661 -5.957 -37.166 1.00 94.31 415 SER A N 1
ATOM 3178 C CA . SER A 1 415 ? 24.129 -6.313 -38.515 1.00 94.31 415 SER A CA 1
ATOM 3179 C C . SER A 1 415 ? 23.279 -7.352 -39.254 1.00 94.31 415 SER A C 1
ATOM 3181 O O . SER A 1 415 ? 23.371 -7.406 -40.479 1.00 94.31 415 SER A O 1
ATOM 3183 N N . ASP A 1 416 ? 22.453 -8.134 -38.552 1.00 91.94 416 ASP A N 1
ATOM 3184 C CA . ASP A 1 416 ? 21.617 -9.191 -39.129 1.00 91.94 416 ASP A CA 1
ATOM 3185 C C . ASP A 1 416 ? 20.154 -9.077 -38.663 1.00 91.94 416 ASP A C 1
ATOM 3187 O O . ASP A 1 416 ? 19.798 -9.395 -37.521 1.00 91.94 416 ASP A O 1
ATOM 3191 N N . ASP A 1 417 ? 19.290 -8.653 -39.587 1.00 88.62 417 ASP A N 1
ATOM 3192 C CA . ASP A 1 417 ? 17.849 -8.507 -39.364 1.00 88.62 417 ASP A CA 1
ATOM 3193 C C . ASP A 1 417 ? 17.163 -9.825 -39.004 1.00 88.62 417 ASP A C 1
ATOM 3195 O O . ASP A 1 417 ? 16.214 -9.817 -38.218 1.00 88.62 417 ASP A O 1
ATOM 3199 N N . GLU A 1 418 ? 17.641 -10.963 -39.517 1.00 90.44 418 GLU A N 1
ATOM 3200 C CA . GLU A 1 418 ? 17.069 -12.268 -39.187 1.00 90.44 418 GLU A CA 1
ATOM 3201 C C . GLU A 1 418 ? 17.375 -12.633 -37.730 1.00 90.44 418 GLU A C 1
ATOM 3203 O O . GLU A 1 418 ? 16.498 -13.099 -36.993 1.00 90.44 418 GLU A O 1
ATOM 3208 N N . THR A 1 419 ? 18.601 -12.359 -37.271 1.00 92.19 419 THR A N 1
ATOM 3209 C CA . THR A 1 419 ? 18.979 -12.547 -35.868 1.00 92.19 419 THR A CA 1
ATOM 3210 C C . THR A 1 419 ? 18.156 -11.660 -34.937 1.00 92.19 419 THR A C 1
ATOM 3212 O O . THR A 1 419 ? 17.642 -12.173 -33.934 1.00 92.19 419 THR A O 1
ATOM 3215 N N . TYR A 1 420 ? 17.976 -10.377 -35.268 1.00 93.69 420 TYR A N 1
ATOM 3216 C CA . TYR A 1 420 ? 17.114 -9.483 -34.490 1.00 93.69 420 TYR A CA 1
ATOM 3217 C C . TYR A 1 420 ? 15.660 -9.976 -34.466 1.00 93.69 420 TYR A C 1
ATOM 3219 O O . TYR A 1 420 ? 15.095 -10.186 -33.387 1.00 93.69 420 TYR A O 1
ATOM 3227 N N . ALA A 1 421 ? 15.073 -10.243 -35.637 1.00 90.12 421 ALA A N 1
ATOM 3228 C CA . ALA A 1 421 ? 13.688 -10.687 -35.766 1.00 90.12 421 ALA A CA 1
ATOM 3229 C C . ALA A 1 421 ? 13.436 -11.995 -35.003 1.00 90.12 421 ALA A C 1
ATOM 3231 O O . ALA A 1 421 ? 12.416 -12.139 -34.329 1.00 90.12 421 ALA A O 1
ATOM 3232 N N . ARG A 1 422 ? 14.388 -12.938 -35.023 1.00 91.38 422 ARG A N 1
ATOM 3233 C CA . ARG A 1 422 ? 14.308 -14.186 -34.251 1.00 91.38 422 ARG A CA 1
ATOM 3234 C C . ARG A 1 422 ? 14.281 -13.935 -32.743 1.00 91.38 422 ARG A C 1
ATOM 3236 O O . ARG A 1 422 ? 13.517 -14.594 -32.034 1.00 91.38 422 ARG A O 1
ATOM 3243 N N . LEU A 1 423 ? 15.114 -13.026 -32.232 1.00 92.81 423 LEU A N 1
ATOM 3244 C CA . LEU A 1 423 ? 15.140 -12.682 -30.806 1.00 92.81 423 LEU A CA 1
ATOM 3245 C C . LEU A 1 423 ? 13.869 -11.940 -30.384 1.00 92.81 423 LEU A C 1
ATOM 3247 O O . LEU A 1 423 ? 13.273 -12.292 -29.366 1.00 92.81 423 LEU A O 1
ATOM 3251 N N . SER A 1 424 ? 13.399 -10.987 -31.189 1.00 92.38 424 SER A N 1
ATOM 3252 C CA . SER A 1 424 ? 12.154 -10.271 -30.903 1.00 92.38 424 SER A CA 1
ATOM 3253 C C . SER A 1 424 ? 10.929 -11.191 -30.984 1.00 92.38 424 SER A C 1
ATOM 3255 O O . SER A 1 424 ? 10.081 -11.172 -30.092 1.00 92.38 424 SER A O 1
ATOM 3257 N N . ALA A 1 425 ? 10.867 -12.098 -31.965 1.00 91.06 425 ALA A N 1
ATOM 3258 C CA . ALA A 1 425 ? 9.804 -13.100 -32.056 1.00 91.06 425 ALA A CA 1
ATOM 3259 C C . ALA A 1 425 ? 9.767 -14.014 -30.821 1.00 91.06 425 ALA A C 1
ATOM 3261 O O . ALA A 1 425 ? 8.689 -14.309 -30.304 1.00 91.06 425 ALA A O 1
ATOM 3262 N N . ARG A 1 426 ? 10.935 -14.421 -30.305 1.00 91.75 426 ARG A N 1
ATOM 3263 C CA . ARG A 1 426 ? 11.044 -15.157 -29.035 1.00 91.75 426 ARG A CA 1
ATOM 3264 C C . ARG A 1 426 ? 10.525 -14.334 -27.857 1.00 91.75 426 ARG A C 1
ATOM 3266 O O . ARG A 1 426 ? 9.754 -14.864 -27.061 1.00 91.75 426 ARG A O 1
ATOM 3273 N N . GLN A 1 427 ? 10.881 -13.051 -27.792 1.00 92.62 427 GLN A N 1
ATOM 3274 C CA . GLN A 1 427 ? 10.404 -12.146 -26.747 1.00 92.62 427 GLN A CA 1
ATOM 3275 C C . GLN A 1 427 ? 8.880 -11.995 -26.765 1.00 92.62 427 GLN A C 1
ATOM 3277 O O . GLN A 1 427 ? 8.225 -12.064 -25.722 1.00 92.62 427 GLN A O 1
ATOM 3282 N N . ARG A 1 428 ? 8.301 -11.867 -27.961 1.00 91.19 428 ARG A N 1
ATOM 3283 C CA . ARG A 1 428 ? 6.858 -11.731 -28.190 1.00 91.19 428 ARG A CA 1
ATOM 3284 C C . ARG A 1 428 ? 6.048 -12.912 -27.653 1.00 91.19 428 ARG A C 1
ATOM 3286 O O . ARG A 1 428 ? 4.922 -12.714 -27.208 1.00 91.19 428 ARG A O 1
ATOM 3293 N N . LEU A 1 429 ? 6.608 -14.125 -27.635 1.00 90.56 429 LEU A N 1
ATOM 3294 C CA . LEU A 1 429 ? 5.942 -15.295 -27.040 1.00 90.56 429 LEU A CA 1
ATOM 3295 C C . LEU A 1 429 ? 5.684 -15.126 -25.537 1.00 90.56 429 LEU A C 1
ATOM 3297 O O . LEU A 1 429 ? 4.798 -15.782 -24.993 1.00 90.56 429 LEU A O 1
ATOM 3301 N N . ARG A 1 430 ? 6.454 -14.262 -24.864 1.00 92.19 430 ARG A N 1
ATOM 3302 C CA . ARG A 1 430 ? 6.346 -13.995 -23.424 1.00 92.19 430 ARG A CA 1
ATOM 3303 C C . ARG A 1 430 ? 5.745 -12.625 -23.105 1.00 92.19 430 ARG A C 1
ATOM 3305 O O . ARG A 1 430 ? 5.402 -12.385 -21.956 1.00 92.19 430 ARG A O 1
ATOM 3312 N N . SER A 1 431 ? 5.567 -11.731 -24.076 1.00 91.88 431 SER A N 1
ATOM 3313 C CA . SER A 1 431 ? 5.226 -10.323 -23.813 1.00 91.88 431 SER A CA 1
ATOM 3314 C C . SER A 1 431 ? 3.942 -10.128 -22.996 1.00 91.88 431 SER A C 1
ATOM 3316 O O . SER A 1 431 ? 3.963 -9.470 -21.956 1.00 91.88 431 SER A O 1
ATOM 3318 N N . ARG A 1 432 ? 2.842 -10.777 -23.405 1.00 90.19 432 ARG A N 1
ATOM 3319 C CA . ARG A 1 432 ? 1.520 -10.683 -22.745 1.00 90.19 432 ARG A CA 1
ATOM 3320 C C . ARG A 1 432 ? 1.513 -11.157 -21.295 1.00 90.19 432 ARG A C 1
ATOM 3322 O O . ARG A 1 432 ? 0.648 -10.772 -20.520 1.00 90.19 432 ARG A O 1
ATOM 3329 N N . GLU A 1 433 ? 2.437 -12.041 -20.951 1.00 93.50 433 GLU A N 1
ATOM 3330 C CA . GLU A 1 433 ? 2.541 -12.603 -19.613 1.00 93.50 433 GLU A CA 1
ATOM 3331 C C . GLU A 1 433 ? 3.226 -11.639 -18.642 1.00 93.50 433 GLU A C 1
ATOM 3333 O O . GLU A 1 433 ? 2.923 -11.661 -17.452 1.00 93.50 433 GLU A O 1
ATOM 3338 N N . TRP A 1 434 ? 4.128 -10.793 -19.143 1.00 93.56 434 TRP A N 1
ATOM 3339 C CA . TRP A 1 434 ? 4.933 -9.880 -18.334 1.00 93.56 434 TRP A CA 1
ATOM 3340 C C . TRP A 1 434 ? 4.352 -8.469 -18.236 1.00 93.56 434 TRP A C 1
ATOM 3342 O O . TRP A 1 434 ? 4.696 -7.751 -17.297 1.00 93.56 434 TRP A O 1
ATOM 3352 N N . GLY A 1 435 ? 3.428 -8.085 -19.122 1.00 91.81 435 GLY A N 1
ATOM 3353 C CA . GLY A 1 435 ? 2.722 -6.810 -19.019 1.00 91.81 435 GLY A CA 1
ATOM 3354 C C . GLY A 1 435 ? 1.387 -6.770 -19.761 1.00 91.81 435 GLY A C 1
ATOM 3355 O O . GLY A 1 435 ? 1.231 -7.345 -20.839 1.00 91.81 435 GLY A O 1
ATOM 3356 N N . VAL A 1 436 ? 0.429 -6.041 -19.185 1.00 92.62 436 VAL A N 1
ATOM 3357 C CA . VAL A 1 436 ? -0.893 -5.780 -19.773 1.00 92.62 436 VAL A CA 1
ATOM 3358 C C . VAL A 1 436 ? -0.883 -4.412 -20.462 1.00 92.62 436 VAL A C 1
ATOM 3360 O O . VAL A 1 436 ? -1.194 -3.398 -19.848 1.00 92.62 436 VAL A O 1
ATOM 3363 N N . LEU A 1 437 ? -0.503 -4.375 -21.741 1.00 93.19 437 LEU A N 1
ATOM 3364 C CA . LEU A 1 437 ? -0.394 -3.139 -22.535 1.00 93.19 437 LEU A CA 1
ATOM 3365 C C . LEU A 1 437 ? -1.717 -2.762 -23.230 1.00 93.19 437 LEU A C 1
ATOM 3367 O O . LEU A 1 437 ? -1.742 -2.529 -24.436 1.00 93.19 437 LEU A O 1
ATOM 3371 N N . ASP A 1 438 ? -2.832 -2.760 -22.494 1.00 93.31 438 ASP A N 1
ATOM 3372 C CA . ASP A 1 438 ? -4.158 -2.423 -23.044 1.00 93.31 438 ASP A CA 1
ATOM 3373 C C . ASP A 1 438 ? -4.631 -1.000 -22.706 1.00 93.31 438 ASP A C 1
ATOM 3375 O O . ASP A 1 438 ? -5.720 -0.613 -23.122 1.00 93.31 438 ASP A O 1
ATOM 3379 N N . GLY A 1 439 ? -3.827 -0.234 -21.959 1.00 93.81 439 GLY A N 1
ATOM 3380 C CA . GLY A 1 439 ? -4.124 1.147 -21.569 1.00 93.81 439 GLY A CA 1
ATOM 3381 C C . GLY A 1 439 ? -5.266 1.297 -20.560 1.00 93.81 439 GLY A C 1
ATOM 3382 O O . GLY A 1 439 ? -5.760 2.406 -20.378 1.00 93.81 439 GLY A O 1
ATOM 3383 N N . ARG A 1 440 ? -5.719 0.202 -19.933 1.00 95.19 440 ARG A N 1
ATOM 3384 C CA . ARG A 1 440 ? -6.869 0.186 -19.009 1.00 95.19 440 ARG A CA 1
ATOM 3385 C C . ARG A 1 440 ? -6.496 -0.237 -17.590 1.00 95.19 440 ARG A C 1
ATOM 3387 O O . ARG A 1 440 ? -7.364 -0.635 -16.811 1.00 95.19 440 ARG A O 1
ATOM 3394 N N . SER A 1 441 ? -5.214 -0.204 -17.229 1.00 95.44 441 SER A N 1
ATOM 3395 C CA . SER A 1 441 ? -4.788 -0.590 -15.879 1.00 95.44 441 SER A CA 1
ATOM 3396 C C . SER A 1 441 ? -5.301 0.396 -14.841 1.00 95.44 441 SER A C 1
ATOM 3398 O O . SER A 1 441 ? -5.786 -0.024 -13.794 1.00 95.44 441 SER A O 1
ATOM 3400 N N . LEU A 1 442 ? -5.291 1.689 -15.161 1.00 93.50 442 LEU A N 1
ATOM 3401 C CA . LEU A 1 442 ? -5.869 2.727 -14.319 1.00 93.50 442 LEU A CA 1
ATOM 3402 C C . LEU A 1 442 ? -7.352 2.467 -14.022 1.00 93.50 442 LEU A C 1
ATOM 3404 O O . LEU A 1 442 ? -7.758 2.537 -12.867 1.00 93.50 442 LEU A O 1
ATOM 3408 N N . GLU A 1 443 ? -8.153 2.104 -15.027 1.00 93.31 443 GLU A N 1
ATOM 3409 C CA . GLU A 1 443 ? -9.576 1.782 -14.836 1.00 93.31 443 GLU A CA 1
ATOM 3410 C C . GLU A 1 443 ? -9.764 0.615 -13.856 1.00 93.31 443 GLU A C 1
ATOM 3412 O O . GLU A 1 443 ? -10.596 0.684 -12.951 1.00 93.31 443 GLU A O 1
ATOM 3417 N N . ARG A 1 444 ? -8.952 -0.442 -13.989 1.00 95.81 444 ARG A N 1
ATOM 3418 C CA . ARG A 1 444 ? -8.985 -1.605 -13.087 1.00 95.81 444 ARG A CA 1
ATOM 3419 C C . ARG A 1 444 ? -8.547 -1.250 -11.666 1.00 95.81 444 ARG A C 1
ATOM 3421 O O . ARG A 1 444 ? -9.186 -1.697 -10.717 1.00 95.81 444 ARG A O 1
ATOM 3428 N N . ILE A 1 445 ? -7.503 -0.433 -11.514 1.00 95.44 445 ILE A N 1
ATOM 3429 C CA . ILE A 1 445 ? -7.035 0.064 -10.210 1.00 95.44 445 ILE A CA 1
ATOM 3430 C C . ILE A 1 445 ? -8.131 0.896 -9.537 1.00 95.44 445 ILE A C 1
ATOM 3432 O O . ILE A 1 445 ? -8.450 0.668 -8.374 1.00 95.44 445 ILE A O 1
ATOM 3436 N N . LEU A 1 446 ? -8.754 1.824 -10.264 1.00 93.75 446 LEU A N 1
ATOM 3437 C CA . LEU A 1 446 ? -9.830 2.664 -9.737 1.00 93.75 446 LEU A CA 1
ATOM 3438 C C . LEU A 1 446 ? -11.073 1.840 -9.377 1.00 93.75 446 LEU A C 1
ATOM 3440 O O . LEU A 1 446 ? -11.676 2.072 -8.332 1.00 93.75 446 LEU A O 1
ATOM 3444 N N . SER A 1 447 ? -11.409 0.823 -10.175 1.00 92.00 447 SER A N 1
ATOM 3445 C CA . SER A 1 447 ? -12.476 -0.122 -9.836 1.00 92.00 447 SER A CA 1
ATOM 3446 C C . SER A 1 447 ? -12.169 -0.904 -8.555 1.00 92.00 447 SER A C 1
ATOM 3448 O O . SER A 1 447 ? -13.083 -1.174 -7.774 1.00 92.00 447 SER A O 1
ATOM 3450 N N . GLU A 1 448 ? -10.908 -1.269 -8.320 1.00 93.38 448 GLU A N 1
ATOM 3451 C CA . GLU A 1 448 ? -10.489 -1.924 -7.081 1.00 93.38 448 GLU A CA 1
ATOM 3452 C C . GLU A 1 448 ? -10.574 -0.970 -5.884 1.00 93.38 448 GLU A C 1
ATOM 3454 O O . GLU A 1 448 ? -11.080 -1.358 -4.829 1.00 93.38 448 GLU A O 1
ATOM 3459 N N . VAL A 1 449 ? -10.160 0.287 -6.059 1.00 93.00 449 VAL A N 1
ATOM 3460 C CA . VAL A 1 449 ? -10.317 1.351 -5.057 1.00 93.00 449 VAL A CA 1
ATOM 3461 C C . VAL A 1 449 ? -11.790 1.505 -4.675 1.00 93.00 449 VAL A C 1
ATOM 3463 O O . VAL A 1 449 ? -12.126 1.408 -3.494 1.00 93.00 449 VAL A O 1
ATOM 3466 N N . ASP A 1 450 ? -12.689 1.624 -5.653 1.00 88.69 450 ASP A N 1
ATOM 3467 C CA . ASP A 1 450 ? -14.134 1.738 -5.421 1.00 88.69 450 ASP A CA 1
ATOM 3468 C C . ASP A 1 450 ? -14.698 0.498 -4.712 1.00 88.69 450 ASP A C 1
ATOM 3470 O O . ASP A 1 450 ? -15.491 0.598 -3.768 1.00 88.69 450 ASP A O 1
ATOM 3474 N N . ARG A 1 451 ? -14.260 -0.701 -5.117 1.00 84.56 451 ARG A N 1
ATOM 3475 C CA . ARG A 1 451 ? -14.661 -1.968 -4.489 1.00 84.56 451 ARG A CA 1
ATOM 3476 C C . ARG A 1 451 ? -14.239 -2.038 -3.022 1.00 84.56 451 ARG A C 1
ATOM 3478 O O . ARG A 1 451 ? -14.963 -2.596 -2.199 1.00 84.56 451 ARG A O 1
ATOM 3485 N N . ARG A 1 452 ? -13.075 -1.496 -2.666 1.00 86.38 452 ARG A N 1
ATOM 3486 C CA . ARG A 1 452 ? -12.604 -1.473 -1.275 1.00 86.38 452 ARG A CA 1
ATOM 3487 C C . ARG A 1 452 ? -13.272 -0.377 -0.465 1.00 86.38 452 ARG A C 1
ATOM 3489 O O . ARG A 1 452 ? -13.724 -0.667 0.634 1.00 86.38 452 ARG A O 1
ATOM 3496 N N . LEU A 1 453 ? -13.435 0.820 -1.021 1.00 81.50 453 LEU A N 1
ATOM 3497 C CA . LEU A 1 453 ? -14.175 1.908 -0.376 1.00 81.50 453 LEU A CA 1
ATOM 3498 C C . LEU A 1 453 ? -15.662 1.576 -0.157 1.00 81.50 453 LEU A C 1
ATOM 3500 O O . LEU A 1 453 ? -16.282 2.134 0.743 1.00 81.50 453 LEU A O 1
ATOM 3504 N N . SER A 1 454 ? -16.240 0.679 -0.963 1.00 66.06 454 SER A N 1
ATOM 3505 C CA . SER A 1 454 ? -17.616 0.186 -0.791 1.00 66.06 454 SER A CA 1
ATOM 3506 C C . SER A 1 454 ? -17.749 -0.981 0.191 1.00 66.06 454 SER A C 1
ATOM 3508 O O . SER A 1 454 ? -18.792 -1.110 0.822 1.00 66.06 454 SER A O 1
ATOM 3510 N N . ARG A 1 455 ? -16.719 -1.830 0.333 1.00 57.38 455 ARG A N 1
ATOM 3511 C CA . ARG A 1 455 ? -16.665 -2.918 1.335 1.00 57.38 455 ARG A CA 1
ATOM 3512 C C . ARG A 1 455 ? -16.257 -2.444 2.722 1.00 57.38 455 ARG A C 1
ATOM 3514 O O . ARG A 1 455 ? -16.673 -3.036 3.707 1.00 57.38 455 ARG A O 1
ATOM 3521 N N . PHE A 1 456 ? -15.452 -1.392 2.768 1.00 48.66 456 PHE A N 1
ATOM 3522 C CA . PHE A 1 456 ? -15.126 -0.625 3.958 1.00 48.66 456 PHE A CA 1
ATOM 3523 C C . PHE A 1 456 ? -15.778 0.740 3.793 1.00 48.66 456 PHE A C 1
ATOM 3525 O O . PHE A 1 456 ? -15.076 1.727 3.539 1.00 48.66 456 PHE A O 1
ATOM 3532 N N . PRO A 1 457 ? -17.125 0.807 3.852 1.00 44.25 457 PRO A N 1
ATOM 3533 C CA . PRO A 1 457 ? -17.776 2.088 3.954 1.00 44.25 457 PRO A CA 1
ATOM 3534 C C . PRO A 1 457 ? -17.086 2.810 5.104 1.00 44.25 457 PRO A C 1
ATOM 3536 O O . PRO A 1 457 ? -16.977 2.282 6.210 1.00 44.25 457 PRO A O 1
ATOM 3539 N N . SER A 1 458 ? -16.571 4.005 4.817 1.00 38.28 458 SER A N 1
ATOM 3540 C CA . SER A 1 458 ? -16.241 4.974 5.854 1.00 38.28 458 SER A CA 1
ATOM 3541 C C . SER A 1 458 ? -17.296 4.874 6.963 1.00 38.28 458 SER A C 1
ATOM 3543 O O . SER A 1 458 ? -18.471 4.679 6.647 1.00 38.28 458 SER A O 1
ATOM 3545 N N . LYS A 1 459 ? -16.952 5.091 8.237 1.00 43.41 459 LYS A N 1
ATOM 3546 C CA . LYS A 1 459 ? -17.983 5.299 9.275 1.00 43.41 459 LYS A CA 1
ATOM 3547 C C . LYS A 1 459 ? -19.019 6.376 8.865 1.00 43.41 459 LYS A C 1
ATOM 3549 O O . LYS A 1 459 ? -20.104 6.434 9.429 1.00 43.41 459 LYS A O 1
ATOM 3554 N N . THR A 1 460 ? -18.727 7.186 7.834 1.00 40.25 460 THR A N 1
ATOM 3555 C CA . THR A 1 460 ? -19.652 8.127 7.177 1.00 40.25 460 THR A CA 1
ATOM 3556 C C . THR A 1 460 ? -20.523 7.569 6.040 1.00 40.25 460 THR A C 1
ATOM 3558 O O . THR A 1 460 ? -21.427 8.275 5.592 1.00 40.25 460 THR A O 1
ATOM 3561 N N . ALA A 1 461 ? -20.355 6.328 5.580 1.00 38.03 461 ALA A N 1
ATOM 3562 C CA . ALA A 1 461 ? -21.302 5.664 4.683 1.00 38.03 461 ALA A CA 1
ATOM 3563 C C . ALA A 1 461 ? -22.520 5.158 5.480 1.00 38.03 461 ALA A C 1
ATOM 3565 O O . ALA A 1 461 ? -22.811 3.978 5.602 1.00 38.03 461 ALA A O 1
ATOM 3566 N N . SER A 1 462 ? -23.244 6.130 6.037 1.00 46.28 462 SER A N 1
ATOM 3567 C CA . SER A 1 462 ? -24.654 6.345 5.738 1.00 46.28 462 SER A CA 1
ATOM 3568 C C . SER A 1 462 ? -25.507 5.067 5.662 1.00 46.28 462 SER A C 1
ATOM 3570 O O . SER A 1 462 ? -26.191 4.828 4.663 1.00 46.28 462 SER A O 1
ATOM 3572 N N . TYR A 1 463 ? -25.598 4.310 6.760 1.00 48.84 463 TYR A N 1
ATOM 3573 C CA . TYR A 1 463 ? -26.881 3.679 7.077 1.00 48.84 463 TYR A CA 1
ATOM 3574 C C . TYR A 1 463 ? -27.885 4.817 7.333 1.00 48.84 463 TYR A C 1
ATOM 3576 O O . TYR A 1 463 ? -28.067 5.280 8.455 1.00 48.84 463 TYR A O 1
ATOM 3584 N N . LYS A 1 464 ? -28.478 5.347 6.258 1.00 59.47 464 LYS A N 1
ATOM 3585 C CA . LYS A 1 464 ? -29.472 6.422 6.303 1.00 59.47 464 LYS A CA 1
ATOM 3586 C C . LYS A 1 464 ? -30.832 5.840 5.972 1.00 59.47 464 LYS A C 1
ATOM 3588 O O . LYS A 1 464 ? -31.148 5.564 4.819 1.00 59.47 464 LYS A O 1
ATOM 3593 N N . ARG A 1 465 ? -31.662 5.677 7.001 1.00 68.00 465 ARG A N 1
ATOM 3594 C CA . ARG A 1 465 ? -33.102 5.407 6.854 1.00 68.00 465 ARG A CA 1
ATOM 3595 C C . ARG A 1 465 ? -33.932 6.623 7.255 1.00 68.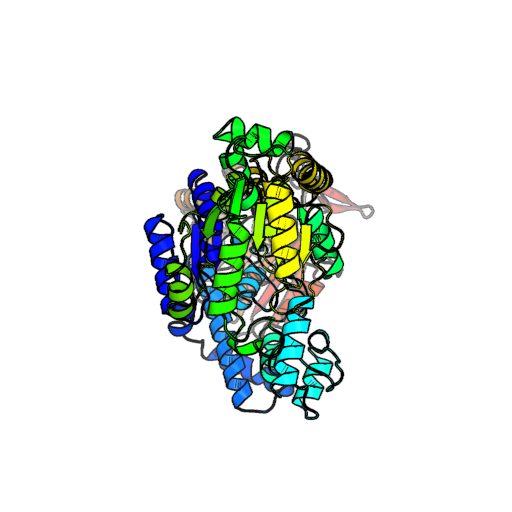00 465 ARG A C 1
ATOM 3597 O O . ARG A 1 465 ? -34.983 6.490 7.873 1.00 68.00 465 ARG A O 1
ATOM 3604 N N . THR A 1 466 ? -33.465 7.814 6.879 1.00 71.00 466 THR A N 1
ATOM 3605 C CA . THR A 1 466 ? -34.089 9.120 7.149 1.00 71.00 466 THR A CA 1
ATOM 3606 C C . THR A 1 466 ? -35.573 9.145 6.752 1.00 71.00 466 THR A C 1
ATOM 3608 O O . THR A 1 466 ? -36.408 9.692 7.471 1.00 71.00 466 THR A O 1
ATOM 3611 N N . SER A 1 467 ? -35.944 8.465 5.659 1.00 68.94 467 SER A N 1
ATOM 3612 C CA . SER A 1 467 ? -37.333 8.340 5.183 1.00 68.94 467 SER A CA 1
ATOM 3613 C C . SER A 1 467 ? -38.286 7.649 6.172 1.00 68.94 467 SER A C 1
ATOM 3615 O O . SER A 1 467 ? -39.488 7.902 6.149 1.00 68.94 467 SER A O 1
ATOM 3617 N N . ILE A 1 468 ? -37.776 6.807 7.081 1.00 69.44 468 ILE A N 1
ATOM 3618 C CA . ILE A 1 468 ? -38.586 6.154 8.124 1.00 69.44 468 ILE A CA 1
ATOM 3619 C C . ILE A 1 468 ? -39.020 7.149 9.209 1.00 69.44 468 ILE A C 1
ATOM 3621 O O . ILE A 1 468 ? -40.078 6.968 9.818 1.00 69.44 468 ILE A O 1
ATOM 3625 N N . TYR A 1 469 ? -38.208 8.177 9.447 1.00 68.69 469 TYR A N 1
ATOM 3626 C CA . TYR A 1 469 ? -38.376 9.122 10.551 1.00 68.69 469 TYR A CA 1
ATOM 3627 C C . TYR A 1 469 ? -39.027 10.446 10.128 1.00 68.69 469 TYR A C 1
ATOM 3629 O O . TYR A 1 469 ? -39.510 11.178 10.979 1.00 68.69 469 TYR A O 1
ATOM 3637 N N . THR A 1 470 ? -39.084 10.741 8.828 1.00 63.06 470 THR A N 1
ATOM 3638 C CA . THR A 1 470 ? -39.587 12.020 8.284 1.00 63.06 470 THR A CA 1
ATOM 3639 C C . THR A 1 470 ? -41.103 12.060 8.066 1.00 63.06 470 THR A C 1
ATOM 3641 O O . THR A 1 470 ? -41.685 13.136 8.072 1.00 63.06 470 THR A O 1
ATOM 3644 N N . ASN A 1 471 ? -41.774 10.908 7.941 1.00 57.41 471 ASN A N 1
ATOM 3645 C CA . ASN A 1 471 ? -43.212 10.821 7.627 1.00 57.41 471 ASN A CA 1
ATOM 3646 C C . ASN A 1 471 ? -44.103 10.431 8.824 1.00 57.41 471 ASN A C 1
ATOM 3648 O O . ASN A 1 471 ? -45.159 9.821 8.644 1.00 57.41 471 ASN A O 1
ATOM 3652 N N . ARG A 1 472 ? -43.687 10.717 10.063 1.00 56.41 472 ARG A N 1
ATOM 3653 C CA . ARG A 1 472 ? -44.440 10.324 11.266 1.00 56.41 472 ARG A CA 1
ATOM 3654 C C . ARG A 1 472 ? -44.784 11.519 12.145 1.00 56.41 472 ARG A C 1
ATOM 3656 O O . ARG A 1 472 ? -43.901 12.159 12.694 1.00 56.41 472 ARG A O 1
ATOM 3663 N N . GLN A 1 473 ? -46.080 11.733 12.362 1.00 52.31 473 GLN A N 1
ATOM 3664 C CA . GLN A 1 473 ? -46.591 12.402 13.558 1.00 52.31 473 GLN A CA 1
ATOM 3665 C C . GLN A 1 473 ? -47.136 11.318 14.496 1.00 52.31 473 GLN A C 1
ATOM 3667 O O . GLN A 1 473 ? -48.222 10.789 14.244 1.00 52.31 473 GLN A O 1
ATOM 3672 N N . PRO A 1 474 ? -46.412 10.905 15.548 1.00 52.91 474 PRO A N 1
ATOM 3673 C CA . PRO A 1 474 ? -46.953 9.929 16.478 1.00 52.91 474 PRO A CA 1
ATOM 3674 C C . PRO A 1 474 ? -47.979 10.615 17.386 1.00 52.91 474 PRO A C 1
ATOM 3676 O O . PRO A 1 474 ? -47.621 11.432 18.229 1.00 52.91 474 PRO A O 1
ATOM 3679 N N . ALA A 1 475 ? -49.255 10.242 17.260 1.00 57.75 475 ALA A N 1
ATOM 3680 C CA . ALA A 1 475 ? -50.287 10.634 18.224 1.00 57.75 475 ALA A CA 1
ATOM 3681 C C . ALA A 1 475 ? -50.070 9.993 19.616 1.00 57.75 475 ALA A C 1
ATOM 3683 O O . ALA A 1 475 ? -50.614 10.479 20.605 1.00 57.75 475 ALA A O 1
ATOM 3684 N N . GLN A 1 476 ? -49.273 8.914 19.710 1.00 76.94 476 GLN A N 1
ATOM 3685 C CA . GLN A 1 476 ? -48.942 8.206 20.955 1.00 76.94 476 GLN A CA 1
ATOM 3686 C C . GLN A 1 476 ? -47.479 7.715 20.986 1.00 76.94 476 GLN A C 1
ATOM 3688 O O . GLN A 1 476 ? -46.919 7.402 19.930 1.00 76.94 476 GLN A O 1
ATOM 3693 N N . PRO A 1 477 ? -46.841 7.633 22.174 1.00 86.44 477 PRO A N 1
ATOM 3694 C CA . PRO A 1 477 ? -45.473 7.128 22.314 1.00 86.44 477 PRO A CA 1
ATOM 3695 C C . PRO A 1 477 ? -45.379 5.621 22.029 1.00 86.44 477 PRO A C 1
ATOM 3697 O O . PRO A 1 477 ? -46.303 4.860 22.309 1.00 86.44 477 PRO A O 1
ATOM 3700 N N . LYS A 1 478 ? -44.229 5.169 21.511 1.00 89.69 478 LYS A N 1
ATOM 3701 C CA . LYS A 1 478 ? -43.954 3.736 21.310 1.00 89.69 478 LYS A CA 1
ATOM 3702 C C . LYS A 1 478 ? -43.954 3.002 22.654 1.00 89.69 478 LYS A C 1
ATOM 3704 O O . LYS A 1 478 ? -43.441 3.527 23.638 1.00 89.69 478 LYS A O 1
ATOM 3709 N N . HIS A 1 479 ? -44.417 1.749 22.673 1.00 92.56 479 HIS A N 1
ATOM 3710 C CA . HIS A 1 479 ? -44.399 0.924 23.889 1.00 92.56 479 HIS A CA 1
ATOM 3711 C C . HIS A 1 479 ? -42.989 0.790 24.494 1.00 92.56 479 HIS A C 1
ATOM 3713 O O . HIS A 1 479 ? -42.823 0.917 25.701 1.00 92.56 479 HIS A O 1
ATOM 3719 N N . MET A 1 480 ? -41.959 0.655 23.649 1.00 93.44 480 MET A N 1
ATOM 3720 C CA . MET A 1 480 ? -40.557 0.661 24.087 1.00 93.44 480 MET A CA 1
ATOM 3721 C C . MET A 1 480 ? -40.171 1.943 24.836 1.00 93.44 480 MET A C 1
ATOM 3723 O O . MET A 1 480 ? -39.425 1.875 25.805 1.00 93.44 480 MET A O 1
ATOM 3727 N N . PHE A 1 481 ? -40.684 3.106 24.426 1.00 95.12 481 PHE A N 1
ATOM 3728 C CA . PHE A 1 481 ? -40.392 4.368 25.109 1.00 95.12 481 PHE A CA 1
ATOM 3729 C C . PHE A 1 481 ? -41.041 4.404 26.489 1.00 95.12 481 PHE A C 1
ATOM 3731 O O . PHE A 1 481 ? -40.407 4.838 27.446 1.00 95.12 481 PHE A O 1
ATOM 3738 N N . ILE A 1 482 ? -42.273 3.894 26.601 1.00 95.50 482 ILE A N 1
ATOM 3739 C CA . ILE A 1 482 ? -42.963 3.756 27.888 1.00 95.50 482 ILE A CA 1
ATOM 3740 C C . ILE A 1 482 ? -42.138 2.879 28.827 1.00 95.50 482 ILE A C 1
ATOM 3742 O O . ILE A 1 482 ? -41.750 3.338 29.899 1.00 95.50 482 ILE A O 1
ATOM 3746 N N . TRP A 1 483 ? -41.775 1.685 28.360 1.00 96.12 483 TRP A N 1
ATOM 3747 C CA . TRP A 1 483 ? -40.988 0.716 29.114 1.00 96.12 483 TRP A CA 1
ATOM 3748 C C . TRP A 1 483 ? -39.617 1.257 29.549 1.00 96.12 483 TRP A C 1
ATOM 3750 O O . TRP A 1 483 ? -39.254 1.148 30.717 1.00 96.12 483 TRP A O 1
ATOM 3760 N N . LEU A 1 484 ? -38.879 1.924 28.654 1.00 96.94 484 LEU A N 1
ATOM 3761 C CA . LEU A 1 484 ? -37.617 2.587 29.006 1.00 96.94 484 LEU A CA 1
ATOM 3762 C C . LEU A 1 484 ? -37.824 3.716 30.021 1.00 96.94 484 LEU A C 1
ATOM 3764 O O . LEU A 1 484 ? -37.038 3.858 30.953 1.00 96.94 484 LEU A O 1
ATOM 3768 N N . GLY A 1 485 ? -38.902 4.491 29.887 1.00 96.62 485 GLY A N 1
ATOM 3769 C CA . GLY A 1 485 ? -39.270 5.517 30.861 1.00 96.62 485 GLY A CA 1
ATOM 3770 C C . GLY A 1 485 ? -39.595 4.946 32.244 1.00 96.62 485 GLY A C 1
ATOM 3771 O O . GLY A 1 485 ? -39.282 5.584 33.248 1.00 96.62 485 GLY A O 1
ATOM 3772 N N . ASP A 1 486 ? -40.186 3.754 32.318 1.00 97.00 486 ASP A N 1
ATOM 3773 C CA . ASP A 1 486 ? -40.420 3.045 33.580 1.00 97.00 486 ASP A CA 1
ATOM 3774 C C . ASP A 1 486 ? -39.101 2.538 34.187 1.00 97.00 486 ASP A C 1
ATOM 3776 O O . ASP A 1 486 ? -38.863 2.741 35.379 1.00 97.00 486 ASP A O 1
ATOM 3780 N N . LEU A 1 487 ? -38.198 1.978 33.370 1.00 97.19 487 LEU A N 1
ATOM 3781 C CA . LEU A 1 487 ? -36.865 1.541 33.812 1.00 97.19 48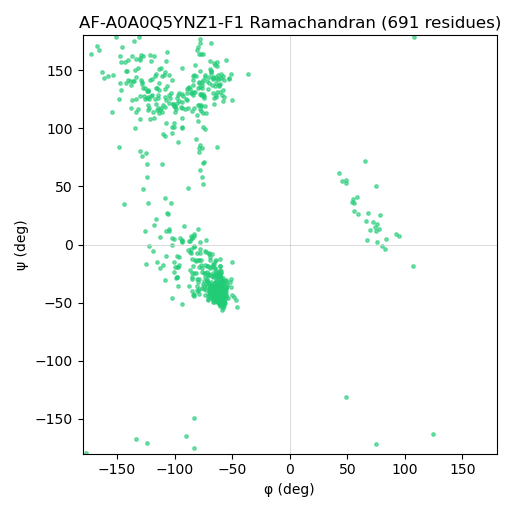7 LEU A CA 1
ATOM 3782 C C . LEU A 1 487 ? -36.015 2.695 34.355 1.00 97.19 487 LEU A C 1
ATOM 3784 O O . LEU A 1 487 ? -35.343 2.526 35.376 1.00 97.19 487 LEU A O 1
ATOM 3788 N N . VAL A 1 488 ? -36.052 3.854 33.687 1.00 97.44 488 VAL A N 1
ATOM 3789 C CA . VAL A 1 488 ? -35.371 5.073 34.141 1.00 97.44 488 VAL A CA 1
ATOM 3790 C C . VAL A 1 488 ? -36.013 5.594 35.423 1.00 97.44 488 VAL A C 1
ATOM 3792 O O . VAL A 1 488 ? -35.294 5.845 36.381 1.00 97.44 488 VAL A O 1
ATOM 3795 N N . ALA A 1 489 ? -37.345 5.703 35.493 1.00 96.75 489 ALA A N 1
ATOM 3796 C CA . ALA A 1 489 ? -38.035 6.213 36.683 1.00 96.75 489 ALA A CA 1
ATOM 3797 C C . ALA A 1 489 ? -37.813 5.338 37.928 1.00 96.75 489 ALA A C 1
ATOM 3799 O O . ALA A 1 489 ? -37.685 5.865 39.030 1.00 96.75 489 ALA A O 1
ATOM 3800 N N . GLY A 1 490 ? -37.742 4.013 37.756 1.00 95.75 490 GLY A N 1
ATOM 3801 C CA . GLY A 1 490 ? -37.472 3.080 38.852 1.00 95.75 490 GLY A CA 1
ATOM 3802 C C . GLY A 1 490 ? -36.057 3.196 39.429 1.00 95.75 490 GLY A C 1
ATOM 3803 O O . GLY A 1 490 ? -35.860 2.895 40.602 1.00 95.75 490 GLY A O 1
ATOM 3804 N N . ARG A 1 491 ? -35.084 3.649 38.628 1.00 94.19 491 ARG A N 1
ATOM 3805 C CA . ARG A 1 491 ? -33.675 3.814 39.038 1.00 94.19 491 ARG A CA 1
ATOM 3806 C C . ARG A 1 491 ? -33.347 5.244 39.457 1.00 94.19 491 ARG A C 1
ATOM 3808 O O . ARG A 1 491 ? -32.614 5.454 40.415 1.00 94.19 491 ARG A O 1
ATOM 3815 N N . HIS A 1 492 ? -33.952 6.216 38.782 1.00 95.25 492 HIS A N 1
ATOM 3816 C CA . HIS A 1 492 ? -33.759 7.649 38.991 1.00 95.25 492 HIS A CA 1
ATOM 3817 C C . HIS A 1 492 ? -35.119 8.345 39.180 1.00 95.25 492 HIS A C 1
ATOM 3819 O O . HIS A 1 492 ? -35.593 9.030 38.269 1.00 95.25 492 HIS A O 1
ATOM 3825 N N . PRO A 1 493 ? -35.771 8.221 40.359 1.00 91.19 493 PRO A N 1
ATOM 3826 C CA . PRO A 1 493 ? -37.085 8.831 40.607 1.00 91.19 493 PRO A CA 1
ATOM 3827 C C . PRO A 1 493 ? -37.102 10.361 40.473 1.00 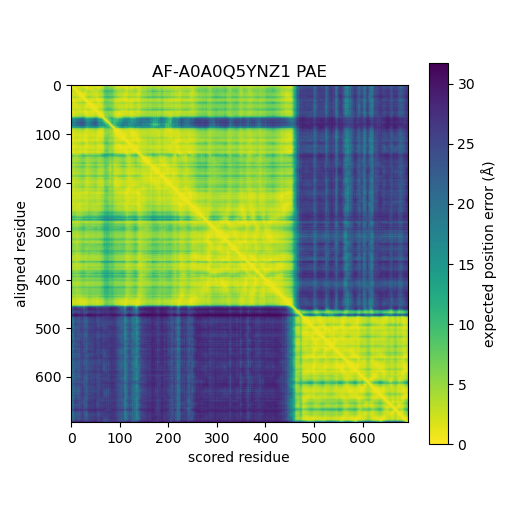91.19 493 PRO A C 1
ATOM 3829 O O . PRO A 1 493 ? -38.152 10.959 40.251 1.00 91.19 493 PRO A O 1
ATOM 3832 N N . ARG A 1 494 ? -35.935 11.000 40.624 1.00 92.12 494 ARG A N 1
ATOM 3833 C CA . ARG A 1 494 ? -35.713 12.444 40.458 1.00 92.12 494 ARG A CA 1
ATOM 3834 C C . ARG A 1 494 ? -34.619 12.702 39.423 1.00 92.12 494 ARG A C 1
ATOM 3836 O O . ARG A 1 494 ? -33.603 13.306 39.742 1.00 92.12 494 ARG A O 1
ATOM 3843 N N . LEU A 1 495 ? -34.831 12.198 38.210 1.00 96.88 495 LEU A N 1
ATOM 3844 C CA . LEU A 1 495 ? -33.894 12.345 37.100 1.00 96.88 495 LEU A CA 1
ATOM 3845 C C . LEU A 1 495 ? -33.593 13.826 36.800 1.00 96.88 495 LEU A C 1
ATOM 3847 O O . LEU A 1 495 ? -34.507 14.615 36.557 1.00 96.88 495 LEU A O 1
ATOM 3851 N N . ALA A 1 496 ? -32.311 14.177 36.768 1.00 96.56 496 ALA A N 1
ATOM 3852 C CA . ALA A 1 496 ? -31.800 15.521 36.523 1.00 96.56 496 ALA A CA 1
ATOM 3853 C C . ALA A 1 496 ? -31.128 15.676 35.151 1.00 96.56 496 ALA A C 1
ATOM 3855 O O . ALA A 1 496 ? -31.175 16.768 34.579 1.00 96.56 496 ALA A O 1
ATOM 3856 N N . SER A 1 497 ? -30.516 14.624 34.595 1.00 98.19 497 SER A N 1
ATOM 3857 C CA . SER A 1 497 ? -29.908 14.674 33.258 1.00 98.19 497 SER A CA 1
ATOM 3858 C C . SER A 1 497 ? -29.981 13.347 32.501 1.00 98.19 497 SER A C 1
ATOM 3860 O O . SER A 1 497 ? -29.756 12.275 33.064 1.00 98.19 497 SER A O 1
ATOM 3862 N N . LEU A 1 498 ? -30.281 13.436 31.201 1.00 98.50 498 LEU A N 1
ATOM 3863 C CA . LEU A 1 498 ? -30.411 12.296 30.298 1.00 98.50 498 LEU A CA 1
ATOM 3864 C C . LEU A 1 498 ? -29.757 12.571 28.940 1.00 98.50 498 LEU A C 1
ATOM 3866 O O . LEU A 1 498 ? -29.947 13.643 28.363 1.00 98.50 498 LEU A O 1
ATOM 3870 N N . LEU A 1 499 ? -29.034 11.577 28.427 1.00 98.62 499 LEU A N 1
ATOM 3871 C CA . LEU A 1 499 ? -28.488 11.553 27.071 1.00 98.62 499 LEU A CA 1
ATOM 3872 C C . LEU A 1 499 ? -29.135 10.424 26.263 1.00 98.62 499 LEU A C 1
ATOM 3874 O O . LEU A 1 499 ? -29.216 9.304 26.760 1.00 98.62 499 LEU A O 1
ATOM 3878 N N . ASP A 1 500 ? -29.543 10.697 25.026 1.00 98.38 500 ASP A N 1
ATOM 3879 C CA . ASP A 1 500 ? -29.976 9.682 24.053 1.00 98.38 500 ASP A CA 1
ATOM 3880 C C . ASP A 1 500 ? -29.002 9.635 22.865 1.00 98.38 500 ASP A C 1
ATOM 3882 O O . ASP A 1 500 ? -28.811 10.624 22.155 1.00 98.38 500 ASP A O 1
ATOM 3886 N N . VAL A 1 501 ? -28.343 8.494 22.672 1.00 97.62 501 VAL A N 1
ATOM 3887 C CA . VAL A 1 501 ? -27.296 8.265 21.669 1.00 97.62 501 VAL A CA 1
ATOM 3888 C C . VAL A 1 501 ? -27.886 7.536 20.457 1.00 97.62 501 VAL A C 1
ATOM 3890 O O . VAL A 1 501 ? -28.376 6.407 20.553 1.00 97.62 501 VAL A O 1
ATOM 3893 N N . GLY A 1 502 ? -27.812 8.176 19.290 1.00 94.69 502 GLY A N 1
ATOM 3894 C CA . GLY A 1 502 ? -28.586 7.804 18.103 1.00 94.69 502 GLY A CA 1
ATOM 3895 C C . GLY A 1 502 ? -30.050 8.222 18.243 1.00 94.69 502 GLY A C 1
ATOM 3896 O O . GLY A 1 502 ? -30.955 7.406 18.080 1.00 94.69 502 GLY A O 1
ATOM 3897 N N . ALA A 1 503 ? -30.274 9.490 18.600 1.00 94.75 503 ALA A N 1
ATOM 3898 C CA . ALA A 1 503 ? -31.589 10.028 18.952 1.00 94.75 503 ALA A CA 1
ATOM 3899 C C . ALA A 1 503 ? -32.584 10.094 17.773 1.00 94.75 503 ALA A C 1
ATOM 3901 O O . ALA A 1 503 ? -33.768 10.389 17.979 1.00 94.75 503 ALA A O 1
ATOM 3902 N N . ALA A 1 504 ? -32.140 9.837 16.536 1.00 92.31 504 ALA A N 1
ATOM 3903 C CA . ALA A 1 504 ? -32.926 9.988 15.318 1.00 92.31 504 ALA A CA 1
ATOM 3904 C C . ALA A 1 504 ? -33.632 11.361 15.276 1.00 92.31 504 ALA A C 1
ATOM 3906 O O . ALA A 1 504 ? -33.015 12.392 15.526 1.00 92.31 504 ALA A O 1
ATOM 3907 N N . ALA A 1 505 ? -34.937 11.393 14.986 1.00 91.38 505 ALA A N 1
ATOM 3908 C CA . ALA A 1 505 ? -35.744 12.619 14.997 1.00 91.38 505 ALA A CA 1
ATOM 3909 C C . ALA A 1 505 ? -36.183 13.075 16.411 1.00 91.38 505 ALA A C 1
ATOM 3911 O O . ALA A 1 505 ? -37.089 13.895 16.539 1.00 91.38 505 ALA A O 1
ATOM 3912 N N . GLY A 1 506 ? -35.604 12.521 17.483 1.00 93.00 506 GLY A N 1
ATOM 3913 C CA . GLY A 1 506 ? -35.845 12.963 18.860 1.00 93.00 506 GLY A CA 1
ATOM 3914 C C . GLY A 1 506 ? -37.162 12.494 19.495 1.00 93.00 506 GLY A C 1
ATOM 3915 O O . GLY A 1 506 ? -37.545 13.003 20.546 1.00 93.00 506 GLY A O 1
ATOM 3916 N N . GLU A 1 507 ? -37.877 11.523 18.910 1.00 92.31 507 GLU A N 1
ATOM 3917 C CA . GLU A 1 507 ? -39.186 11.074 19.426 1.00 92.31 507 GLU A CA 1
ATOM 3918 C C . GLU A 1 507 ? -39.122 10.556 20.876 1.00 92.31 507 GLU A C 1
ATOM 3920 O O . GLU A 1 507 ? -40.043 10.803 21.663 1.00 92.31 507 GLU A O 1
ATOM 3925 N N . PHE A 1 508 ? -38.054 9.829 21.236 1.00 94.62 508 PHE A N 1
ATOM 3926 C CA . PHE A 1 508 ? -37.869 9.338 22.603 1.00 94.62 508 PHE A CA 1
ATOM 3927 C C . PHE A 1 508 ? -37.652 10.500 23.572 1.00 94.62 508 PHE A C 1
ATOM 3929 O O . PHE A 1 508 ? -38.329 10.563 24.594 1.00 94.62 508 PHE A O 1
ATOM 3936 N N . LEU A 1 509 ? -36.787 11.454 23.223 1.00 95.44 509 LEU A N 1
ATOM 3937 C CA . LEU A 1 509 ? -36.538 12.653 24.023 1.00 95.44 509 LEU A CA 1
ATOM 3938 C C . LEU A 1 509 ? -37.799 13.507 24.196 1.00 95.44 509 LEU A C 1
ATOM 3940 O O . LEU A 1 509 ? -38.071 13.974 25.297 1.00 95.44 509 LEU A O 1
ATOM 3944 N N . ALA A 1 510 ? -38.627 13.650 23.158 1.00 93.69 510 ALA A N 1
ATOM 3945 C CA . ALA A 1 510 ? -39.910 14.344 23.266 1.00 93.69 510 ALA A CA 1
ATOM 3946 C C . ALA A 1 510 ? -40.863 13.653 24.261 1.00 93.69 510 ALA A C 1
ATOM 3948 O O . ALA A 1 510 ? -41.573 14.315 25.021 1.00 93.69 510 ALA A O 1
ATOM 3949 N N . TYR A 1 511 ? -40.894 12.315 24.270 1.00 94.88 511 TYR A N 1
ATOM 3950 C CA . TYR A 1 511 ? -41.627 11.543 25.276 1.00 94.88 511 TYR A CA 1
ATOM 3951 C C . TYR A 1 511 ? -41.016 11.704 26.676 1.00 94.88 511 TYR A C 1
ATOM 3953 O O . TYR A 1 511 ? -41.739 12.006 27.629 1.00 94.88 511 TYR A O 1
ATOM 3961 N N . ALA A 1 512 ? -39.698 11.540 26.796 1.00 94.62 512 ALA A N 1
ATOM 3962 C CA . ALA A 1 512 ? -38.974 11.616 28.054 1.00 94.62 512 ALA A CA 1
ATOM 3963 C C . ALA A 1 512 ? -39.127 13.001 28.694 1.00 94.62 512 ALA A C 1
ATOM 3965 O O . ALA A 1 512 ? -39.380 13.076 29.892 1.00 94.62 512 ALA A O 1
ATOM 3966 N N . GLY A 1 513 ? -39.078 14.085 27.915 1.00 93.94 513 GLY A N 1
ATOM 3967 C CA . GLY A 1 513 ? -39.239 15.456 28.405 1.00 93.94 513 GLY A CA 1
ATOM 3968 C C . GLY A 1 513 ? -40.609 15.721 29.032 1.00 93.94 513 GLY A C 1
ATOM 3969 O O . GLY A 1 513 ? -40.707 16.446 30.017 1.00 93.94 513 GLY A O 1
ATOM 3970 N N . ARG A 1 514 ? -41.674 15.071 28.537 1.00 93.75 514 ARG A N 1
ATOM 3971 C CA . ARG A 1 514 ? -43.001 15.129 29.180 1.00 93.75 514 ARG A CA 1
ATOM 3972 C C . ARG A 1 514 ? -43.053 14.337 30.484 1.00 93.75 514 ARG A C 1
ATOM 3974 O O . ARG A 1 514 ? -43.779 14.716 31.396 1.00 93.75 514 ARG A O 1
ATOM 3981 N N . ARG A 1 515 ? -42.314 13.228 30.563 1.00 94.94 515 ARG A N 1
ATOM 3982 C CA . ARG A 1 515 ? -42.287 12.347 31.737 1.00 94.94 515 ARG A CA 1
ATOM 3983 C C . ARG A 1 515 ? -41.378 12.867 32.853 1.00 94.94 515 ARG A C 1
ATOM 3985 O O . ARG A 1 515 ? -41.709 12.711 34.023 1.00 94.94 515 ARG A O 1
ATOM 3992 N N . PHE A 1 516 ? -40.263 13.494 32.494 1.00 96.12 516 PHE A N 1
ATOM 3993 C CA . PHE A 1 516 ? -39.246 14.023 33.401 1.00 96.12 516 PHE A CA 1
ATOM 3994 C C . PHE A 1 516 ? -39.037 15.523 33.130 1.00 96.12 516 PHE A C 1
ATOM 3996 O O . PHE A 1 516 ? -37.984 15.918 32.632 1.00 96.12 516 PHE A O 1
ATOM 4003 N N . PRO A 1 517 ? -40.022 16.384 33.451 1.00 93.94 517 PRO A N 1
ATOM 4004 C CA . PRO A 1 517 ? -40.018 17.796 33.046 1.00 93.94 517 PRO A CA 1
ATOM 4005 C C . PRO A 1 517 ? -38.887 18.6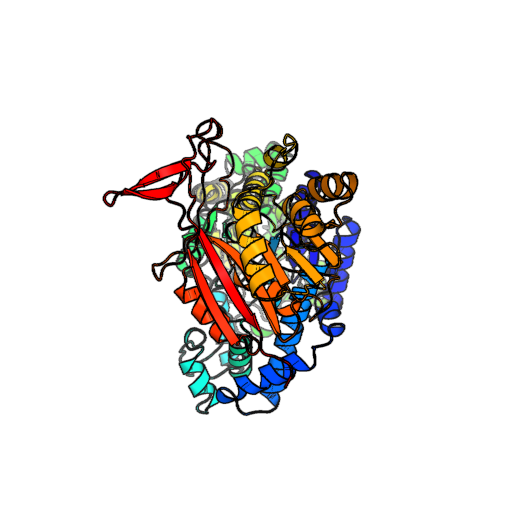31 33.666 1.00 93.94 517 PRO A C 1
ATOM 4007 O O . PRO A 1 517 ? -38.632 19.745 33.221 1.00 93.94 517 PRO A O 1
ATOM 4010 N N . GLN A 1 518 ? -38.221 18.115 34.702 1.00 93.75 518 GLN A N 1
ATOM 4011 C CA . GLN A 1 518 ? -37.093 18.773 35.368 1.00 93.75 518 GLN A CA 1
ATOM 4012 C C . GLN A 1 518 ? -35.724 18.302 34.851 1.00 93.75 518 GLN A C 1
ATOM 4014 O O . GLN A 1 518 ? -34.712 18.915 35.188 1.00 93.75 518 GLN A O 1
ATOM 4019 N N . ALA A 1 519 ? -35.674 17.235 34.047 1.00 96.81 519 ALA A N 1
ATOM 4020 C CA . ALA A 1 519 ? -34.421 16.683 33.552 1.00 96.81 519 ALA A CA 1
ATOM 4021 C C . ALA A 1 519 ? -33.887 17.499 32.368 1.00 96.81 519 ALA A C 1
ATOM 4023 O O . ALA A 1 519 ? -34.610 17.798 31.417 1.00 96.81 519 ALA A O 1
ATOM 4024 N N . LYS A 1 520 ? -32.588 17.805 32.382 1.00 96.81 520 LYS A N 1
ATOM 4025 C CA . LYS A 1 520 ? -31.876 18.317 31.208 1.00 96.81 520 LYS A CA 1
ATOM 4026 C C . LYS A 1 520 ? -31.653 17.176 30.225 1.00 96.81 520 LYS A C 1
ATOM 4028 O O . LYS A 1 520 ? -31.076 16.154 30.588 1.00 96.81 520 LYS A O 1
ATOM 4033 N N . MET A 1 521 ? -32.086 17.362 28.987 1.00 96.50 521 MET A N 1
ATOM 4034 C CA . MET A 1 521 ? -32.008 16.330 27.959 1.00 96.50 521 MET A CA 1
ATOM 4035 C C . MET A 1 521 ? -31.115 16.765 26.810 1.00 96.50 521 MET A C 1
ATOM 4037 O O . MET A 1 521 ? -31.094 17.942 26.451 1.00 96.50 521 MET A O 1
ATOM 4041 N N . LEU A 1 522 ? -30.398 15.803 26.243 1.00 98.06 522 LEU A N 1
ATOM 4042 C CA . LEU A 1 522 ? -29.615 15.980 25.031 1.00 98.06 522 LEU A CA 1
ATOM 4043 C C . LEU A 1 522 ? -29.704 14.716 24.177 1.00 98.06 522 LEU A C 1
ATOM 4045 O O . LEU A 1 522 ? -29.645 13.605 24.700 1.00 98.06 522 LEU A O 1
ATOM 4049 N N . GLY A 1 523 ? -29.828 14.888 22.868 1.00 98.06 523 GLY A N 1
ATOM 4050 C CA . GLY A 1 523 ? -29.665 13.823 21.887 1.00 98.06 523 GLY A CA 1
ATOM 4051 C C . GLY A 1 523 ? -28.384 13.987 21.088 1.00 98.06 523 GLY A C 1
ATOM 4052 O O . GLY A 1 523 ? -27.971 15.111 20.809 1.00 98.06 523 GLY A O 1
ATOM 4053 N N . VAL A 1 524 ? -27.789 12.873 20.677 1.00 97.19 524 VAL A N 1
ATOM 4054 C CA . VAL A 1 524 ? -26.705 12.837 19.688 1.00 97.19 524 VAL A CA 1
ATOM 4055 C C . VAL A 1 524 ? -27.168 12.007 18.500 1.00 97.19 524 VAL A C 1
ATOM 4057 O O . VAL A 1 524 ? -27.642 10.887 18.682 1.00 97.19 524 VAL A O 1
ATOM 4060 N N . GLU A 1 525 ? -27.048 12.543 17.290 1.00 94.88 525 GLU A N 1
ATOM 4061 C CA . GLU A 1 525 ? -27.442 11.859 16.054 1.00 94.88 525 GLU A CA 1
ATOM 4062 C C . GLU A 1 525 ? -26.428 12.130 14.933 1.00 94.88 525 GLU A C 1
ATOM 4064 O O . GLU A 1 525 ? -25.902 13.232 14.808 1.00 94.88 525 GLU A O 1
ATOM 4069 N N . LEU A 1 526 ? -26.136 11.124 14.107 1.00 89.50 526 LEU A N 1
ATOM 4070 C CA . LEU A 1 526 ? -25.150 11.228 13.032 1.00 89.50 526 LEU A CA 1
ATOM 4071 C C . LEU A 1 526 ? -25.720 11.970 11.809 1.00 89.50 526 LEU A C 1
ATOM 4073 O O . LEU A 1 526 ? -25.008 12.744 11.158 1.00 89.50 526 LEU A O 1
ATOM 4077 N N . ASP A 1 527 ? -26.997 11.738 11.478 1.00 87.38 527 ASP A N 1
ATOM 4078 C CA . ASP A 1 527 ? -27.666 12.363 10.332 1.00 87.38 527 ASP A CA 1
ATOM 4079 C C . ASP A 1 527 ? -28.120 13.796 10.646 1.00 87.38 527 ASP A C 1
ATOM 4081 O O . ASP A 1 527 ? -29.137 14.020 11.307 1.00 87.38 527 ASP A O 1
ATOM 4085 N N . ALA A 1 528 ? -27.408 14.776 10.082 1.00 89.62 528 ALA A N 1
ATOM 4086 C CA . ALA A 1 528 ? -27.728 16.200 10.190 1.00 89.62 528 ALA A CA 1
ATOM 4087 C C . ALA A 1 528 ? -29.189 16.541 9.829 1.00 89.62 528 ALA A C 1
ATOM 4089 O O . ALA A 1 528 ? -29.754 17.483 10.379 1.00 89.62 528 ALA A O 1
ATOM 4090 N N . SER A 1 529 ? -29.825 15.770 8.941 1.00 88.94 529 SER A N 1
ATOM 4091 C CA . SER A 1 529 ? -31.223 15.994 8.545 1.00 88.94 529 SER A CA 1
ATOM 4092 C C . SER A 1 529 ? -32.192 15.663 9.683 1.00 88.94 529 SER A C 1
ATOM 4094 O O . SER A 1 529 ? -33.180 16.364 9.888 1.00 88.94 529 SER A O 1
ATOM 4096 N N . LEU A 1 530 ? -31.904 14.603 10.445 1.00 90.75 530 LEU A N 1
ATOM 4097 C CA . LEU A 1 530 ? -32.693 14.215 11.615 1.00 90.75 530 LEU A CA 1
ATOM 4098 C C . LEU A 1 530 ? -32.434 15.154 12.792 1.00 90.75 530 LEU A C 1
ATOM 4100 O O . LEU A 1 530 ? -33.373 15.502 13.501 1.00 90.75 530 LEU A O 1
ATOM 4104 N N . VAL A 1 531 ? -31.191 15.624 12.940 1.00 93.19 531 VAL A N 1
ATOM 4105 C CA . VAL A 1 531 ? -30.829 16.680 13.896 1.00 93.19 531 VAL A CA 1
ATOM 4106 C C . VAL A 1 531 ? -31.640 17.949 13.622 1.00 93.19 531 VAL A C 1
ATOM 4108 O O . VAL A 1 531 ? -32.235 18.510 14.540 1.00 93.19 531 VAL A O 1
ATOM 4111 N N . ALA A 1 532 ? -31.702 18.396 12.364 1.00 91.19 532 ALA A N 1
ATOM 4112 C CA . ALA A 1 532 ? -32.487 19.565 11.977 1.00 91.19 532 ALA A CA 1
ATOM 4113 C C . ALA A 1 532 ? -33.981 19.372 12.290 1.00 91.19 532 ALA A C 1
ATOM 4115 O O . ALA A 1 532 ? -34.582 20.232 12.930 1.00 91.19 532 ALA A O 1
ATOM 4116 N N . LEU A 1 533 ? -34.546 18.216 11.925 1.00 91.00 533 LEU A N 1
ATOM 4117 C CA . LEU A 1 533 ? -35.949 17.880 12.186 1.00 91.00 533 LEU A CA 1
ATOM 4118 C C . LEU A 1 533 ? -36.282 17.827 13.688 1.00 91.00 533 LEU A C 1
ATOM 4120 O O . LEU A 1 533 ? -37.336 18.295 14.113 1.00 91.00 533 LEU A O 1
ATOM 4124 N N . ALA A 1 534 ? -35.397 17.258 14.508 1.00 93.12 534 ALA A N 1
ATOM 4125 C CA . ALA A 1 534 ? -35.589 17.198 15.954 1.00 93.12 534 ALA A CA 1
ATOM 4126 C C . ALA A 1 534 ? -35.590 18.603 16.577 1.00 93.12 534 ALA A C 1
ATOM 4128 O O . ALA A 1 534 ? -36.472 18.931 17.375 1.00 93.12 534 ALA A O 1
ATOM 4129 N N . ASN A 1 535 ? -34.644 19.451 16.164 1.00 93.44 535 ASN A N 1
ATOM 4130 C CA . ASN A 1 535 ? -34.541 20.826 16.647 1.00 93.44 535 ASN A CA 1
ATOM 4131 C C . ASN A 1 535 ? -35.717 21.701 16.181 1.00 93.44 535 ASN A C 1
ATOM 4133 O O . ASN A 1 535 ? -36.185 22.535 16.954 1.00 93.44 535 ASN A O 1
ATOM 4137 N N . GLU A 1 536 ? -36.248 21.483 14.973 1.00 91.88 536 GLU A N 1
ATOM 4138 C CA . GLU A 1 536 ? -37.479 22.135 14.496 1.00 91.88 536 GLU A CA 1
ATOM 4139 C C . GLU A 1 536 ? -38.677 21.824 15.411 1.00 91.88 536 GLU A C 1
ATOM 4141 O O . GLU A 1 536 ? -39.490 22.699 15.705 1.00 91.88 536 GLU A O 1
ATOM 4146 N N . HIS A 1 537 ? -38.738 20.606 15.955 1.00 88.19 537 HIS A N 1
ATOM 4147 C CA . HIS A 1 537 ? -39.734 20.200 16.949 1.00 88.19 537 HIS A CA 1
ATOM 4148 C C . HIS A 1 537 ? -39.381 20.588 18.398 1.00 88.19 537 HIS A C 1
ATOM 4150 O O . HIS A 1 537 ? -40.054 20.149 19.334 1.00 88.19 537 HIS A O 1
ATOM 4156 N N . GLY A 1 538 ? -38.341 21.400 18.612 1.00 91.50 538 GLY A N 1
ATOM 4157 C CA . GLY A 1 538 ? -37.923 21.862 19.938 1.00 91.50 538 GLY A CA 1
ATOM 4158 C C . GLY A 1 538 ? -37.252 20.791 20.803 1.00 91.50 538 GLY A C 1
ATOM 4159 O O . GLY A 1 538 ? -37.199 20.940 22.025 1.00 91.50 538 GLY A O 1
ATOM 4160 N N . VAL A 1 539 ? -36.753 19.707 20.202 1.00 94.81 539 VAL A N 1
ATOM 4161 C CA . VAL A 1 539 ? -36.020 18.647 20.903 1.00 94.81 539 VAL A CA 1
ATOM 4162 C C . VAL A 1 539 ? -34.513 18.899 20.773 1.00 94.81 539 VAL A C 1
ATOM 4164 O O . VAL A 1 539 ? -34.022 18.959 19.648 1.00 94.81 539 VAL A O 1
ATOM 4167 N N . PRO A 1 540 ? -33.756 19.015 21.882 1.00 95.12 540 PRO A N 1
ATOM 4168 C CA . PRO A 1 540 ? -32.336 19.356 21.837 1.00 95.12 540 PRO A CA 1
ATOM 4169 C C . PRO A 1 540 ? -31.495 18.174 21.341 1.00 95.12 540 PRO A C 1
ATOM 4171 O O . PRO A 1 540 ? -31.170 17.268 22.110 1.00 95.12 540 PRO A O 1
ATOM 4174 N N . VAL A 1 541 ? -31.121 18.192 20.061 1.00 97.38 541 VAL A N 1
ATOM 4175 C CA . VAL A 1 541 ? -30.261 17.172 19.439 1.00 97.38 541 VAL A CA 1
ATOM 4176 C C . VAL A 1 541 ? -29.069 17.845 18.766 1.00 97.38 541 VAL A C 1
ATOM 4178 O O . VAL A 1 541 ? -29.228 18.837 18.054 1.00 97.38 541 VAL A O 1
ATOM 4181 N N . VAL A 1 542 ? -27.871 17.303 18.977 1.00 95.56 542 VAL A N 1
ATOM 4182 C CA . VAL A 1 542 ? -26.632 17.741 18.322 1.00 95.56 542 VAL A CA 1
ATOM 4183 C C . VAL A 1 542 ? -26.127 16.674 17.359 1.00 95.56 542 VAL A C 1
ATOM 4185 O O . VAL A 1 542 ? -26.369 15.480 17.547 1.00 95.56 542 VAL A O 1
ATOM 4188 N N . GLN A 1 543 ? -25.409 17.106 16.323 1.00 94.75 543 GLN A N 1
ATOM 4189 C CA . GLN A 1 543 ? -24.784 16.172 15.398 1.00 94.75 543 GLN A CA 1
ATOM 4190 C C . GLN A 1 543 ? -23.535 15.538 16.029 1.00 94.75 543 GLN A C 1
ATOM 4192 O O . GLN A 1 543 ? -22.671 16.264 16.519 1.00 94.75 543 GLN A O 1
ATOM 4197 N N . GLY A 1 544 ? -23.409 14.209 15.993 1.00 87.62 544 GLY A N 1
ATOM 4198 C CA . GLY A 1 544 ? -22.230 13.507 16.513 1.00 87.62 544 GLY A CA 1
ATOM 4199 C C . GLY A 1 544 ? -22.204 12.004 16.217 1.00 87.62 544 GLY A C 1
ATOM 4200 O O . GLY A 1 544 ? -23.219 11.414 15.850 1.00 87.62 544 GLY A O 1
ATOM 4201 N N . ASP A 1 545 ? -21.028 11.384 16.368 1.00 85.94 545 ASP A N 1
ATOM 4202 C CA . ASP A 1 545 ? -20.820 9.936 16.207 1.00 85.94 545 ASP A CA 1
ATOM 4203 C C . ASP A 1 545 ? -20.966 9.231 17.564 1.00 85.94 545 ASP A C 1
ATOM 4205 O O . ASP A 1 545 ? -20.301 9.581 18.534 1.00 85.94 545 ASP A O 1
ATOM 4209 N N . ALA A 1 546 ? -21.804 8.198 17.637 1.00 90.25 546 ALA A N 1
ATOM 4210 C CA . ALA A 1 546 ? -21.990 7.398 18.847 1.00 90.25 546 ALA A CA 1
ATOM 4211 C C . ALA A 1 546 ? -20.703 6.702 19.332 1.00 90.25 546 ALA A C 1
ATOM 4213 O O . ALA A 1 546 ? -20.578 6.419 20.520 1.00 90.25 546 ALA A O 1
ATOM 4214 N N . ASN A 1 547 ? -19.752 6.419 18.434 1.00 87.94 547 ASN A N 1
ATOM 4215 C CA . ASN A 1 547 ? -18.454 5.833 18.786 1.00 87.94 547 ASN A CA 1
ATOM 4216 C C . ASN A 1 547 ? -17.441 6.867 19.293 1.00 87.94 547 ASN A C 1
ATOM 4218 O O . ASN A 1 547 ? -16.404 6.477 19.826 1.00 87.94 547 ASN A O 1
ATOM 4222 N N . HIS A 1 548 ? -17.722 8.157 19.092 1.00 88.44 548 HIS A N 1
ATOM 4223 C CA . HIS A 1 548 ? -16.865 9.277 19.463 1.00 88.44 548 HIS A CA 1
ATOM 4224 C C . HIS A 1 548 ? -17.754 10.480 19.816 1.00 88.44 548 HIS A C 1
ATOM 4226 O O . HIS A 1 548 ? -18.005 11.341 18.968 1.00 88.44 548 HIS A O 1
ATOM 4232 N N . LEU A 1 549 ? -18.239 10.552 21.065 1.00 87.19 549 LEU A N 1
ATOM 4233 C CA . LEU A 1 549 ? -19.119 11.621 21.558 1.00 87.19 549 LEU A CA 1
ATOM 4234 C C . LEU A 1 549 ? -18.318 12.910 21.820 1.00 87.19 549 LEU A C 1
ATOM 4236 O O . LEU A 1 549 ? -18.261 13.440 22.935 1.00 87.19 549 LEU A O 1
ATOM 4240 N N . THR A 1 550 ? -17.656 13.400 20.774 1.00 82.81 550 THR A N 1
ATOM 4241 C CA . THR A 1 550 ? -16.822 14.598 20.772 1.00 82.81 550 THR A CA 1
ATOM 4242 C C . THR A 1 550 ? -17.637 15.806 21.217 1.00 82.81 550 THR A C 1
ATOM 4244 O O . THR A 1 550 ? -18.751 16.034 20.754 1.00 82.81 550 THR A O 1
ATOM 4247 N N . GLY A 1 551 ? -17.074 16.592 22.135 1.00 84.56 551 GLY A N 1
ATOM 4248 C CA . GLY A 1 551 ? -17.751 17.753 22.714 1.00 84.56 551 GLY A CA 1
ATOM 4249 C C . GLY A 1 551 ? -18.696 17.423 23.874 1.00 84.56 551 GLY A C 1
ATOM 4250 O O . GLY A 1 551 ? -19.199 18.347 24.508 1.00 84.56 551 GLY A O 1
ATOM 4251 N N . ILE A 1 552 ? -18.896 16.141 24.205 1.00 92.62 552 ILE A N 1
ATOM 4252 C CA . ILE A 1 552 ? -19.646 15.720 25.391 1.00 92.62 552 ILE A CA 1
ATOM 4253 C C . ILE A 1 552 ? -18.679 15.383 26.529 1.00 92.62 552 ILE A C 1
ATOM 4255 O O . ILE A 1 552 ? -17.804 14.517 26.400 1.00 92.62 552 ILE A O 1
ATOM 4259 N N . ALA A 1 553 ? -18.838 16.070 27.660 1.00 92.75 553 ALA A N 1
ATOM 4260 C CA . ALA A 1 553 ? -17.967 15.907 28.815 1.00 92.75 553 ALA A CA 1
ATOM 4261 C C . ALA A 1 553 ? -18.148 14.531 29.481 1.00 92.75 553 ALA A C 1
ATOM 4263 O O . ALA A 1 553 ? -19.222 13.929 29.463 1.00 92.75 553 ALA A O 1
ATOM 4264 N N . THR A 1 554 ? -17.071 14.028 30.080 1.00 94.25 554 THR A N 1
ATOM 4265 C CA . THR A 1 554 ? -17.091 12.810 30.904 1.00 94.25 554 THR A CA 1
ATOM 4266 C C . THR A 1 554 ? -17.964 13.032 32.145 1.00 94.25 554 THR A C 1
ATOM 4268 O O . THR A 1 554 ? -17.956 14.121 32.716 1.00 94.25 554 THR A O 1
ATOM 4271 N N . SER A 1 555 ? -18.688 11.997 32.580 1.00 95.88 555 SER A N 1
ATOM 4272 C CA . SER A 1 555 ? -19.483 11.998 33.820 1.00 95.88 555 SER A CA 1
ATOM 4273 C C . SER A 1 555 ? -20.566 13.087 33.929 1.00 95.88 555 SER A C 1
ATOM 4275 O O . SER A 1 555 ? -20.768 13.666 34.994 1.00 95.88 555 SER A O 1
ATOM 4277 N N . GLN A 1 556 ? -21.294 13.359 32.846 1.00 96.12 556 GLN A N 1
ATOM 4278 C CA . GLN A 1 556 ? -22.293 14.433 32.771 1.00 96.12 556 GLN A CA 1
ATOM 4279 C C . GLN A 1 556 ? -23.747 13.965 32.995 1.00 96.12 556 GLN A C 1
ATOM 4281 O O . GLN A 1 556 ? -24.592 14.752 33.439 1.00 96.12 556 GLN A O 1
ATOM 4286 N N . PHE A 1 557 ? -24.067 12.707 32.680 1.00 98.12 557 PHE A N 1
ATOM 4287 C CA . PHE A 1 557 ? -25.458 12.241 32.593 1.00 98.12 557 PHE 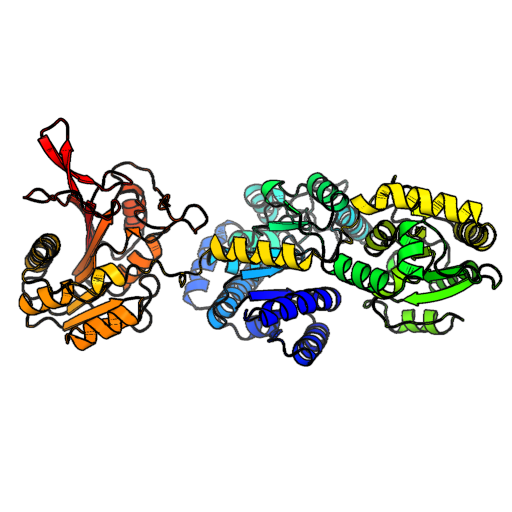A CA 1
ATOM 4288 C C . PHE A 1 557 ? -25.802 11.166 33.621 1.00 98.12 557 PHE A C 1
ATOM 4290 O O . PHE A 1 557 ? -25.050 10.208 33.786 1.00 98.12 557 PHE A O 1
ATOM 4297 N N . GLU A 1 558 ? -26.951 11.302 34.291 1.00 97.88 558 GLU A N 1
ATOM 4298 C CA . GLU A 1 558 ? -27.452 10.281 35.229 1.00 97.88 558 GLU A CA 1
ATOM 4299 C C . GLU A 1 558 ? -27.974 9.044 34.500 1.00 97.88 558 GLU A C 1
ATOM 4301 O O . GLU A 1 558 ? -27.739 7.920 34.937 1.00 97.88 558 GLU A O 1
ATOM 4306 N N . ALA A 1 559 ? -28.653 9.258 33.372 1.00 98.38 559 ALA A N 1
ATOM 4307 C CA . ALA A 1 559 ? -29.109 8.203 32.483 1.00 98.38 559 ALA A CA 1
ATOM 4308 C C . ALA A 1 559 ? -28.554 8.425 31.072 1.00 98.38 559 ALA A C 1
ATOM 4310 O O . ALA A 1 559 ? -28.733 9.492 30.487 1.00 98.38 559 ALA A O 1
ATOM 4311 N N . VAL A 1 560 ? -27.909 7.407 30.509 1.00 98.69 560 VAL A N 1
ATOM 4312 C CA . VAL A 1 560 ? -27.477 7.395 29.106 1.00 98.69 560 VAL A CA 1
ATOM 4313 C C . VAL A 1 560 ? -28.203 6.271 28.397 1.00 98.69 560 VAL A C 1
ATOM 4315 O O . VAL A 1 560 ? -28.160 5.125 28.838 1.00 98.69 560 VAL A O 1
ATOM 4318 N N . LEU A 1 561 ? -28.888 6.589 27.309 1.00 98.44 561 LEU A N 1
ATOM 4319 C CA . LEU A 1 561 ? -29.641 5.628 26.527 1.00 98.44 561 LEU A CA 1
ATOM 4320 C C . LEU A 1 561 ? -29.051 5.506 25.130 1.00 98.44 561 LEU A C 1
ATOM 4322 O O . LEU A 1 561 ? -28.565 6.474 24.561 1.00 98.44 561 LEU A O 1
ATOM 4326 N N . MET A 1 562 ? -29.124 4.301 24.579 1.00 97.50 562 MET A N 1
ATOM 4327 C CA . MET A 1 562 ? -28.847 4.025 23.177 1.00 97.50 562 MET A CA 1
ATOM 4328 C C . MET A 1 562 ? -29.957 3.115 22.654 1.00 97.50 562 MET A C 1
ATOM 4330 O O . MET A 1 562 ? -29.974 1.910 22.927 1.00 97.50 562 MET A O 1
ATOM 4334 N N . THR A 1 563 ? -30.927 3.704 21.950 1.00 92.44 563 THR A N 1
ATOM 4335 C CA . THR A 1 563 ? -32.207 3.041 21.663 1.00 92.44 563 THR A CA 1
ATOM 4336 C C . THR A 1 563 ? -32.285 2.509 20.233 1.00 92.44 563 THR A C 1
ATOM 4338 O O . THR A 1 563 ? -32.641 3.233 19.310 1.00 92.44 563 THR A O 1
ATOM 4341 N N . GLY A 1 564 ? -31.981 1.223 20.027 1.00 84.12 564 GLY A N 1
ATOM 4342 C CA . GLY A 1 564 ? -32.029 0.586 18.703 1.00 84.12 564 GLY A CA 1
ATOM 4343 C C . GLY A 1 564 ? -30.859 0.938 17.775 1.00 84.12 564 GLY A C 1
ATOM 4344 O O . GLY A 1 564 ? -30.814 0.453 16.646 1.00 84.12 564 GLY A O 1
ATOM 4345 N N . THR A 1 565 ? -29.902 1.737 18.251 1.00 86.88 565 THR A N 1
ATOM 4346 C CA . THR A 1 565 ? -28.706 2.166 17.510 1.00 86.88 565 THR A CA 1
ATOM 4347 C C . THR A 1 565 ? -27.615 1.098 17.523 1.00 86.88 565 THR A C 1
ATOM 4349 O O . THR A 1 565 ? -26.997 0.846 16.501 1.00 86.88 565 THR A O 1
ATOM 4352 N N . HIS A 1 566 ? -27.410 0.408 18.649 1.00 88.75 566 HIS A N 1
ATOM 4353 C CA . HIS A 1 566 ? -26.303 -0.540 18.854 1.00 88.75 566 HIS A CA 1
ATOM 4354 C C . HIS A 1 566 ? -26.121 -1.561 17.716 1.00 88.75 566 HIS A C 1
ATOM 4356 O O . HIS A 1 566 ? -25.011 -1.787 17.245 1.00 88.75 566 HIS A O 1
ATOM 4362 N N . SER A 1 567 ? -27.218 -2.162 17.246 1.00 91.62 567 SER A N 1
ATOM 4363 C CA . SER A 1 567 ? -27.179 -3.243 16.253 1.00 91.62 567 SER A CA 1
ATOM 4364 C C . SER A 1 567 ? -26.815 -2.785 14.835 1.00 91.62 567 SER A C 1
ATOM 4366 O O . SER A 1 567 ? -26.829 -3.603 13.915 1.00 91.62 567 SER A O 1
ATOM 4368 N N . ILE A 1 568 ? -26.500 -1.502 14.629 1.00 87.81 568 ILE A N 1
ATOM 4369 C CA . ILE A 1 568 ? -25.888 -1.027 13.382 1.00 87.81 568 ILE A CA 1
ATOM 4370 C C . ILE A 1 568 ? -24.369 -1.237 13.374 1.00 87.81 568 ILE A C 1
ATOM 4372 O O . ILE A 1 568 ? -23.781 -1.331 12.300 1.00 87.81 568 ILE A O 1
ATOM 4376 N N . PHE A 1 569 ? -23.728 -1.308 14.544 1.00 85.81 569 PHE A N 1
ATOM 4377 C CA . PHE A 1 569 ? -22.272 -1.369 14.652 1.00 85.81 569 PHE A CA 1
ATOM 4378 C C . PHE A 1 569 ? -21.767 -2.801 14.486 1.00 85.81 569 PHE A C 1
ATOM 4380 O O . PHE A 1 569 ? -22.350 -3.743 15.022 1.00 85.81 569 PHE A O 1
ATOM 4387 N N . GLU A 1 570 ? -20.680 -2.985 13.735 1.00 85.31 570 GLU A N 1
ATOM 4388 C CA . GLU A 1 570 ? -19.989 -4.283 13.645 1.00 85.31 570 GLU A CA 1
ATOM 4389 C C . GLU A 1 570 ? -19.194 -4.624 14.910 1.00 85.31 570 GLU A C 1
ATOM 4391 O O . GLU A 1 570 ? -18.920 -5.794 15.184 1.00 85.31 570 GLU A O 1
ATOM 4396 N N . ASP A 1 571 ? -18.812 -3.589 15.656 1.00 85.25 571 ASP A N 1
ATOM 4397 C CA . ASP A 1 571 ? -18.160 -3.668 16.951 1.00 85.25 571 ASP A CA 1
ATOM 4398 C C . ASP A 1 571 ? -18.873 -2.719 17.914 1.00 85.25 571 ASP A C 1
ATOM 4400 O O . ASP A 1 571 ? -18.892 -1.505 17.716 1.00 85.25 571 ASP A O 1
ATOM 4404 N N . PHE A 1 572 ? -19.475 -3.282 18.956 1.00 91.19 572 PHE A N 1
ATOM 4405 C CA . PHE A 1 572 ? -20.245 -2.529 19.937 1.00 91.19 572 PHE A CA 1
ATOM 4406 C C . PHE A 1 572 ? -19.369 -1.753 20.925 1.00 91.19 572 PHE A C 1
ATOM 4408 O O . PHE A 1 572 ? -19.831 -0.777 21.523 1.00 91.19 572 PHE A O 1
ATOM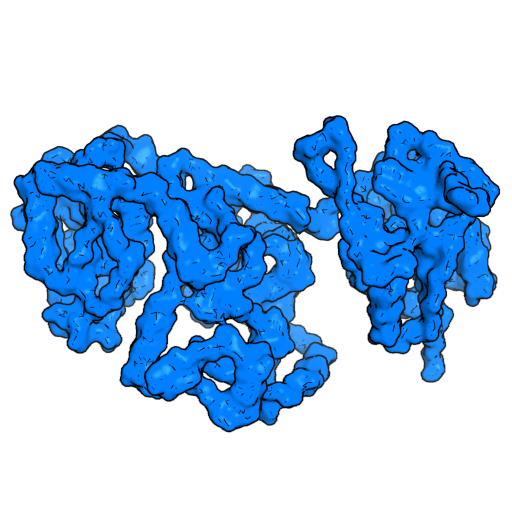 4415 N N . ARG A 1 573 ? -18.115 -2.183 21.122 1.00 92.69 573 ARG A N 1
ATOM 4416 C CA . ARG A 1 573 ? -17.259 -1.734 22.229 1.00 92.69 573 ARG A CA 1
ATOM 4417 C C . ARG A 1 573 ? -17.046 -0.218 22.247 1.00 92.69 573 ARG A C 1
ATOM 4419 O O . ARG A 1 573 ? -17.210 0.347 23.326 1.00 92.69 573 ARG A O 1
ATOM 4426 N N . PRO A 1 574 ? -16.752 0.467 21.121 1.00 89.12 574 PRO A N 1
ATOM 4427 C CA . PRO A 1 574 ? -16.508 1.909 21.149 1.00 89.12 574 PRO A CA 1
ATOM 4428 C C . PRO A 1 574 ? -17.748 2.703 21.584 1.00 89.12 574 PRO A C 1
ATOM 4430 O O . PRO A 1 574 ? -17.661 3.528 22.488 1.00 89.12 574 PRO A O 1
ATOM 4433 N N . SER A 1 575 ? -18.919 2.394 21.017 1.00 92.88 575 SER A N 1
ATOM 4434 C CA . SER A 1 575 ? -20.176 3.067 21.379 1.00 92.88 575 SER A CA 1
ATOM 4435 C C . SER A 1 575 ? -20.575 2.855 22.845 1.00 92.88 575 SER A C 1
ATOM 4437 O O . SER A 1 575 ? -20.969 3.803 23.526 1.00 92.88 575 SER A O 1
ATOM 4439 N N . ILE A 1 576 ? -20.427 1.632 23.373 1.00 97.12 576 ILE A N 1
ATOM 4440 C CA . ILE A 1 576 ? -20.713 1.359 24.787 1.00 97.12 576 ILE A CA 1
ATOM 4441 C C . ILE A 1 576 ? -19.675 2.046 25.683 1.00 97.12 576 ILE A C 1
ATOM 4443 O O . ILE A 1 576 ? -20.062 2.634 26.689 1.00 97.12 576 ILE A O 1
ATOM 4447 N N . ALA A 1 577 ? -18.388 2.043 25.321 1.00 95.12 577 ALA A N 1
ATOM 4448 C CA . ALA A 1 577 ? -17.344 2.739 26.079 1.00 95.12 577 ALA A CA 1
ATOM 4449 C C . ALA A 1 577 ? -17.630 4.242 26.210 1.00 95.12 577 ALA A C 1
ATOM 4451 O O . ALA A 1 577 ? -17.522 4.792 27.306 1.00 95.12 577 ALA A O 1
ATOM 4452 N N . GLU A 1 578 ? -18.064 4.893 25.130 1.00 97.44 578 GLU A N 1
ATOM 4453 C CA . GLU A 1 578 ? -18.461 6.301 25.168 1.00 97.44 578 GLU A CA 1
ATOM 4454 C C . GLU A 1 578 ? -19.687 6.533 26.056 1.00 97.44 578 GLU A C 1
ATOM 4456 O O . GLU A 1 578 ? -19.689 7.470 26.857 1.00 97.44 578 GLU A O 1
ATOM 4461 N N . CYS A 1 579 ? -20.689 5.648 26.003 1.00 98.25 579 CYS A N 1
ATOM 4462 C CA . CYS A 1 579 ? -21.838 5.719 26.909 1.00 98.25 579 CYS A CA 1
ATOM 4463 C C . CYS A 1 579 ? -21.412 5.609 28.384 1.00 98.25 579 CYS A C 1
ATOM 4465 O O . CYS A 1 579 ? -21.891 6.371 29.224 1.00 98.25 579 CYS A O 1
ATOM 4467 N N . LEU A 1 580 ? -20.480 4.701 28.702 1.00 98.19 580 LEU A N 1
ATOM 4468 C CA . LEU A 1 580 ? -19.914 4.564 30.047 1.00 98.19 580 LEU A CA 1
ATOM 4469 C C . LEU A 1 580 ? -19.126 5.815 30.455 1.00 98.19 580 LEU A C 1
ATOM 4471 O O . LEU A 1 580 ? -19.221 6.250 31.601 1.00 98.19 580 LEU A O 1
ATOM 4475 N N . ARG A 1 581 ? -18.354 6.411 29.537 1.00 97.25 581 ARG A N 1
ATOM 4476 C CA . ARG A 1 581 ? -17.556 7.619 29.790 1.00 97.25 581 ARG A CA 1
ATOM 4477 C C . ARG A 1 581 ? -18.438 8.805 30.174 1.00 97.25 581 ARG A C 1
ATOM 4479 O O . ARG A 1 581 ? -18.163 9.464 31.175 1.00 97.25 581 ARG A O 1
ATOM 4486 N N . VAL A 1 582 ? -19.479 9.088 29.396 1.00 98.00 582 VAL A N 1
ATOM 4487 C CA . VAL A 1 582 ? -20.330 10.278 29.592 1.00 98.00 582 VAL A CA 1
ATOM 4488 C C . VAL A 1 582 ? -21.352 10.113 30.720 1.00 98.00 582 VAL A C 1
ATOM 4490 O O . VAL A 1 582 ? -21.838 11.113 31.250 1.00 98.00 582 VAL A O 1
ATOM 4493 N N . ALA A 1 583 ? -21.658 8.882 31.130 1.00 98.06 583 ALA A N 1
ATOM 4494 C CA . ALA A 1 583 ? -22.469 8.616 32.312 1.00 98.06 583 ALA A CA 1
ATOM 4495 C C . ALA A 1 583 ? -21.702 8.963 33.601 1.00 98.06 583 ALA A C 1
ATOM 4497 O O . ALA A 1 583 ? -20.503 8.694 33.712 1.00 98.06 583 ALA A O 1
ATOM 4498 N N . ARG A 1 584 ? -22.375 9.573 34.585 1.00 96.75 584 ARG A N 1
ATOM 4499 C CA . ARG A 1 584 ? -21.789 9.897 35.901 1.00 96.75 584 ARG A CA 1
ATOM 4500 C C . ARG A 1 584 ? -21.647 8.658 36.791 1.00 96.75 584 ARG A C 1
ATOM 4502 O O . ARG A 1 584 ? -22.263 7.628 36.529 1.00 96.75 584 ARG A O 1
ATOM 4509 N N . ALA A 1 585 ? -20.850 8.760 37.852 1.00 95.69 585 ALA A N 1
ATOM 4510 C CA . ALA A 1 585 ? -20.849 7.770 38.931 1.00 95.69 585 ALA A CA 1
ATOM 4511 C C . ALA A 1 585 ? -22.255 7.629 39.541 1.00 95.69 585 ALA A C 1
ATOM 4513 O O . ALA A 1 585 ? -22.995 8.616 39.593 1.00 95.69 585 ALA A O 1
ATOM 4514 N N . GLY A 1 586 ? -22.658 6.408 39.896 1.00 95.75 586 GLY A N 1
ATOM 4515 C CA . GLY A 1 586 ? -24.037 6.078 40.291 1.00 95.75 586 GLY A CA 1
ATOM 4516 C C . GLY A 1 586 ? -25.070 6.185 39.159 1.00 95.75 586 GLY A C 1
ATOM 4517 O O . GLY A 1 586 ? -26.276 6.078 39.388 1.00 95.75 586 GLY A O 1
ATOM 4518 N N . GLY A 1 587 ? -24.629 6.475 37.931 1.00 97.19 587 GLY A N 1
ATOM 4519 C CA . GLY A 1 587 ? -25.483 6.580 36.754 1.00 97.19 587 GLY A CA 1
ATOM 4520 C C . GLY A 1 587 ? -25.886 5.220 36.185 1.00 97.19 587 GLY A C 1
ATOM 4521 O O . GLY A 1 587 ? -25.404 4.161 36.594 1.00 97.19 587 GLY A O 1
ATOM 4522 N N . THR A 1 588 ? -26.778 5.241 35.197 1.00 98.25 588 THR A N 1
ATOM 4523 C CA . THR A 1 588 ? -27.216 4.038 34.476 1.00 98.25 588 THR A CA 1
ATOM 4524 C C . THR A 1 588 ? -27.071 4.217 32.972 1.00 98.25 588 THR A C 1
ATOM 4526 O O . THR A 1 588 ? -27.503 5.228 32.418 1.00 98.25 588 THR A O 1
ATOM 4529 N N . VAL A 1 589 ? -26.528 3.201 32.302 1.00 98.69 589 VAL A N 1
ATOM 4530 C CA . VAL A 1 589 ? -26.545 3.095 30.839 1.00 98.69 589 VAL A CA 1
ATOM 4531 C C . VAL A 1 589 ? -27.578 2.046 30.422 1.00 98.69 589 VAL A C 1
ATOM 4533 O O . VAL A 1 589 ? -27.565 0.928 30.935 1.00 98.69 589 VAL A O 1
ATOM 4536 N N . LEU A 1 590 ? -28.475 2.402 29.500 1.00 98.62 590 LEU A N 1
ATOM 4537 C CA . LEU A 1 590 ? -29.496 1.516 28.935 1.00 98.62 590 LEU A CA 1
ATOM 4538 C C . LEU A 1 590 ? -29.290 1.384 27.425 1.00 98.62 590 LEU A C 1
ATOM 4540 O O . LEU A 1 590 ? -29.486 2.339 26.675 1.00 98.62 590 LEU A O 1
ATOM 4544 N N . VAL A 1 591 ? -28.935 0.191 26.960 1.00 98.19 591 VAL A N 1
ATOM 4545 C CA . VAL A 1 591 ? -28.744 -0.092 25.534 1.00 98.19 591 VAL A CA 1
ATOM 4546 C C . VAL A 1 591 ? -29.813 -1.068 25.074 1.00 98.19 591 VAL A C 1
ATOM 4548 O O . VAL A 1 591 ? -29.800 -2.231 25.468 1.00 98.19 591 VAL A O 1
ATOM 4551 N N . THR A 1 592 ? -30.728 -0.626 24.210 1.00 96.19 592 THR A N 1
ATOM 4552 C CA . THR A 1 592 ? -31.673 -1.551 23.568 1.00 96.19 592 THR A CA 1
ATOM 4553 C C . THR A 1 592 ? -31.164 -1.963 22.200 1.00 96.19 592 THR A C 1
ATOM 4555 O O . THR A 1 592 ? -30.775 -1.132 21.376 1.00 96.19 592 THR A O 1
ATOM 4558 N N . GLY A 1 593 ? -31.160 -3.265 21.949 1.00 94.19 593 GLY A N 1
ATOM 4559 C CA . GLY A 1 593 ? -30.621 -3.819 20.719 1.00 94.19 593 GLY A CA 1
ATOM 4560 C C . GLY A 1 593 ? -30.804 -5.325 20.633 1.00 94.19 593 GLY A C 1
ATOM 4561 O O . GLY A 1 593 ? -31.389 -5.962 21.509 1.00 94.19 593 GLY A O 1
ATOM 4562 N N . LEU A 1 594 ? -30.315 -5.887 19.536 1.00 95.62 594 LEU A N 1
ATOM 4563 C CA . LEU A 1 594 ? -30.305 -7.325 19.320 1.00 95.62 594 LEU A CA 1
ATOM 4564 C C . LEU A 1 594 ? -29.085 -7.909 20.026 1.00 95.62 594 LEU A C 1
ATOM 4566 O O . LEU A 1 594 ? -27.948 -7.575 19.683 1.00 95.62 594 LEU A O 1
ATOM 4570 N N . PHE A 1 595 ? -29.336 -8.776 21.002 1.00 96.81 595 PHE A N 1
ATOM 4571 C CA . PHE A 1 595 ? -28.297 -9.488 21.736 1.00 96.81 595 PHE A CA 1
ATOM 4572 C C . PHE A 1 595 ? -28.491 -10.986 21.560 1.00 96.81 595 PHE A C 1
ATOM 4574 O O . PHE A 1 595 ? -29.587 -11.504 21.775 1.00 96.81 595 PHE A O 1
ATOM 4581 N N . ASN A 1 596 ? -27.431 -11.678 21.154 1.00 96.06 596 ASN A N 1
ATOM 4582 C CA . ASN A 1 596 ? -27.478 -13.116 20.952 1.00 96.06 596 ASN A CA 1
ATOM 4583 C C . ASN A 1 596 ? -27.379 -13.823 22.317 1.00 96.06 596 ASN A C 1
ATOM 4585 O O . ASN A 1 596 ? -26.379 -13.631 23.014 1.00 96.06 596 ASN A O 1
ATOM 4589 N N . PRO A 1 597 ? -28.378 -14.628 22.728 1.00 95.00 597 PRO A N 1
ATOM 4590 C CA . PRO A 1 597 ? -28.289 -15.402 23.968 1.00 95.00 597 PRO A CA 1
ATOM 4591 C C . PRO A 1 597 ? -27.261 -16.540 23.886 1.00 95.00 597 PRO A C 1
ATOM 4593 O O . PRO A 1 597 ? -26.901 -17.112 24.911 1.00 95.00 597 PRO A O 1
ATOM 4596 N N . TYR A 1 598 ? -26.791 -16.873 22.683 1.00 94.69 598 TYR A N 1
ATOM 4597 C CA . TYR A 1 598 ? -25.722 -17.839 22.457 1.00 94.69 598 TYR A CA 1
ATOM 4598 C C . TYR A 1 598 ? -24.361 -17.132 22.372 1.00 94.69 598 TYR A C 1
ATOM 4600 O O . TYR A 1 598 ? -24.321 -15.982 21.925 1.00 94.69 598 TYR A O 1
ATOM 4608 N N . PRO A 1 599 ? -23.245 -17.804 22.726 1.00 94.06 599 PRO A N 1
ATOM 4609 C CA . PRO A 1 599 ? -21.892 -17.232 22.758 1.00 94.06 599 PRO A CA 1
ATOM 4610 C C . PRO A 1 599 ? -21.291 -17.055 21.349 1.00 94.06 599 PRO A C 1
ATOM 4612 O O . PRO A 1 599 ? -20.215 -17.561 21.039 1.00 94.06 599 PRO A O 1
ATOM 4615 N N . LEU A 1 600 ? -22.029 -16.389 20.460 1.00 93.50 600 LEU A N 1
ATOM 4616 C CA . LEU A 1 600 ? -21.680 -16.151 19.064 1.00 93.50 600 LEU A CA 1
ATOM 4617 C C . LEU A 1 600 ? -22.032 -14.712 18.682 1.00 93.50 600 LEU A C 1
ATOM 4619 O O . LEU A 1 600 ? -23.205 -14.331 18.676 1.00 93.50 600 LEU A O 1
ATOM 4623 N N . ASP A 1 601 ? -21.025 -13.924 18.324 1.00 92.06 601 ASP A N 1
ATOM 4624 C CA . ASP A 1 601 ? -21.232 -12.618 17.703 1.00 92.06 601 ASP A CA 1
ATOM 4625 C C . ASP A 1 601 ? -21.586 -12.801 16.219 1.00 92.06 601 ASP A C 1
ATOM 4627 O O . ASP A 1 601 ? -20.959 -13.591 15.510 1.00 92.06 601 ASP A O 1
ATOM 4631 N N . ALA A 1 602 ? -22.590 -12.071 15.733 1.00 92.38 602 ALA A N 1
ATOM 4632 C CA . ALA A 1 602 ? -23.086 -12.174 14.364 1.00 92.38 602 ALA A CA 1
ATOM 4633 C C . ALA A 1 602 ? -23.103 -10.806 13.670 1.00 92.38 602 ALA A C 1
ATOM 4635 O O . ALA A 1 602 ? -23.713 -9.853 14.163 1.00 92.38 602 ALA A O 1
ATOM 4636 N N . ARG A 1 603 ? -22.484 -10.739 12.486 1.00 92.19 603 ARG A N 1
ATOM 4637 C CA . ARG A 1 603 ? -22.549 -9.587 11.575 1.00 92.19 603 ARG A CA 1
ATOM 4638 C C . ARG A 1 603 ? -23.492 -9.889 10.423 1.00 92.19 603 ARG A C 1
ATOM 4640 O O . ARG A 1 603 ? -23.375 -10.936 9.788 1.00 92.19 603 ARG A O 1
ATOM 4647 N N . ILE A 1 604 ? -24.415 -8.976 10.156 1.00 91.31 604 ILE A N 1
ATOM 4648 C CA . ILE A 1 604 ? -25.529 -9.193 9.242 1.00 91.31 604 ILE A CA 1
ATOM 4649 C C . ILE A 1 604 ? -25.514 -8.138 8.146 1.00 91.31 604 ILE A C 1
ATOM 4651 O O . ILE A 1 604 ? -25.390 -6.939 8.383 1.00 91.31 604 ILE A O 1
ATOM 4655 N N . HIS A 1 605 ? -25.662 -8.636 6.926 1.00 88.44 605 HIS A N 1
ATOM 4656 C CA . HIS A 1 605 ? -25.802 -7.854 5.714 1.00 88.44 605 HIS A CA 1
ATOM 4657 C C . HIS A 1 605 ? -27.041 -8.360 4.977 1.00 88.44 605 HIS A C 1
ATOM 4659 O O . HIS A 1 605 ? -27.253 -9.570 4.880 1.00 88.44 605 HIS A O 1
ATOM 4665 N N . TRP A 1 606 ? -27.854 -7.459 4.424 1.00 89.06 606 TRP A N 1
ATOM 4666 C CA . TRP A 1 606 ? -29.083 -7.819 3.703 1.00 89.06 606 TRP A CA 1
ATOM 4667 C C . TRP A 1 606 ? -29.339 -6.908 2.487 1.00 89.06 606 TRP A C 1
ATOM 4669 O O . TRP A 1 606 ? -28.859 -5.780 2.423 1.00 89.06 606 TRP A O 1
ATOM 4679 N N . ARG A 1 607 ? -30.102 -7.359 1.484 1.00 89.06 607 ARG A N 1
ATOM 4680 C CA . ARG A 1 607 ? -30.458 -6.540 0.305 1.00 89.06 607 ARG A CA 1
ATOM 4681 C C . ARG A 1 607 ? -31.850 -6.862 -0.218 1.00 89.06 607 ARG A C 1
ATOM 4683 O O . ARG A 1 607 ? -32.352 -7.965 -0.013 1.00 89.06 607 ARG A O 1
ATOM 4690 N N . TYR A 1 608 ? -32.442 -5.913 -0.936 1.00 84.00 608 TYR A N 1
ATOM 4691 C CA . TYR A 1 608 ? -33.684 -6.147 -1.665 1.00 84.00 608 TYR A CA 1
ATOM 4692 C C . TYR A 1 608 ? -33.398 -6.774 -3.033 1.00 84.00 608 TYR A C 1
ATOM 4694 O O . TYR A 1 608 ? -32.465 -6.338 -3.709 1.00 84.00 608 TYR A O 1
ATOM 4702 N N . PRO A 1 609 ? -34.225 -7.722 -3.504 1.00 83.56 609 PRO A N 1
ATOM 4703 C CA . PRO A 1 609 ? -34.071 -8.299 -4.840 1.00 83.56 609 PRO A CA 1
ATOM 4704 C C . PRO A 1 609 ? -34.204 -7.251 -5.957 1.00 83.56 609 PRO A C 1
ATOM 4706 O O . PRO A 1 609 ? -33.494 -7.334 -6.952 1.00 83.56 609 PRO A O 1
ATOM 4709 N N . ALA A 1 610 ? -35.037 -6.220 -5.765 1.00 78.31 610 ALA A N 1
ATOM 4710 C CA . ALA A 1 610 ? -35.176 -5.096 -6.700 1.00 78.31 610 ALA A CA 1
ATOM 4711 C C . ALA A 1 610 ? -33.893 -4.251 -6.857 1.00 78.31 610 ALA A C 1
ATOM 4713 O O . ALA A 1 610 ? -33.789 -3.444 -7.777 1.00 78.31 610 ALA A O 1
ATOM 4714 N N . HIS A 1 611 ? -32.916 -4.439 -5.968 1.00 75.94 611 HIS A N 1
ATOM 4715 C CA . HIS A 1 611 ? -31.637 -3.735 -5.946 1.00 75.94 611 HIS A CA 1
ATOM 4716 C C . HIS A 1 611 ? -30.486 -4.744 -5.906 1.00 75.94 611 HIS A C 1
ATOM 4718 O O . HIS A 1 611 ? -29.586 -4.647 -5.075 1.00 75.94 611 HIS A O 1
ATOM 4724 N N . TRP A 1 612 ? -30.543 -5.752 -6.781 1.00 70.19 612 TRP A N 1
ATOM 4725 C CA . TRP A 1 612 ? -29.579 -6.853 -6.802 1.00 70.19 612 TRP A CA 1
ATOM 4726 C C . TRP A 1 612 ? -28.125 -6.379 -6.917 1.00 70.19 612 TRP A C 1
ATOM 4728 O O . TRP A 1 612 ? -27.274 -6.853 -6.164 1.00 70.19 612 TRP A O 1
ATOM 4738 N N . ASP A 1 613 ? -27.866 -5.416 -7.802 1.00 66.94 613 ASP A N 1
ATOM 4739 C CA . ASP A 1 613 ? -26.527 -4.870 -8.054 1.00 66.94 613 ASP A CA 1
ATOM 4740 C C . ASP A 1 613 ? -26.113 -3.771 -7.058 1.00 66.94 613 ASP A C 1
ATOM 4742 O O . ASP A 1 613 ? -25.007 -3.239 -7.141 1.00 66.94 613 ASP A O 1
ATOM 4746 N N . ALA A 1 614 ? -26.982 -3.412 -6.105 1.00 66.50 614 ALA A N 1
ATOM 4747 C CA . ALA A 1 614 ? -26.659 -2.429 -5.077 1.00 66.50 614 ALA A CA 1
ATOM 4748 C C . ALA A 1 614 ? -25.802 -3.033 -3.952 1.00 66.50 614 ALA A C 1
ATOM 4750 O O . ALA A 1 614 ? -25.717 -4.250 -3.765 1.00 66.50 614 ALA A O 1
ATOM 4751 N N . GLN A 1 615 ? -25.188 -2.151 -3.160 1.00 64.00 615 GLN A N 1
ATOM 4752 C CA . GLN A 1 615 ? -24.485 -2.544 -1.941 1.00 64.00 615 GLN A CA 1
ATOM 4753 C C . GLN A 1 615 ? -25.438 -3.238 -0.959 1.00 64.00 615 GLN A C 1
ATOM 4755 O O . GLN A 1 615 ? -26.624 -2.909 -0.866 1.00 64.00 615 GLN A O 1
ATOM 4760 N N . TRP A 1 616 ? -24.904 -4.200 -0.209 1.00 78.62 616 TRP A N 1
ATOM 4761 C CA . TRP A 1 616 ? -25.641 -4.811 0.888 1.00 78.62 616 TRP A CA 1
ATOM 4762 C C . TRP A 1 616 ? -25.839 -3.780 2.002 1.00 78.62 616 TRP A C 1
ATOM 4764 O O . TRP A 1 616 ? -24.921 -3.046 2.356 1.00 78.62 616 TRP A O 1
ATOM 4774 N N . ASN A 1 617 ? -27.039 -3.741 2.566 1.00 81.31 617 ASN A N 1
ATOM 4775 C CA . ASN A 1 617 ? -27.355 -2.914 3.717 1.00 81.31 617 ASN A CA 1
ATOM 4776 C C . ASN A 1 617 ? -26.755 -3.566 4.972 1.00 81.31 617 ASN A C 1
ATOM 4778 O O . ASN A 1 617 ? -27.028 -4.748 5.215 1.00 81.31 617 ASN A O 1
ATOM 4782 N N . PRO A 1 618 ? -25.975 -2.827 5.775 1.00 82.06 618 PRO A N 1
ATOM 4783 C CA . PRO A 1 618 ? -25.491 -3.311 7.060 1.00 82.06 618 PRO A CA 1
ATOM 4784 C C . PRO A 1 618 ? -26.577 -3.202 8.144 1.00 82.06 618 PRO A C 1
ATOM 4786 O O . PRO A 1 618 ? -27.619 -2.559 7.963 1.00 82.06 618 PRO A O 1
ATOM 4789 N N . GLY A 1 619 ? -26.308 -3.807 9.299 1.00 86.31 619 GLY A N 1
ATOM 4790 C CA . GLY A 1 619 ? -27.109 -3.682 10.516 1.00 86.31 619 GLY A CA 1
ATOM 4791 C C . GLY A 1 619 ? -27.911 -4.937 10.848 1.00 86.31 619 GLY A C 1
ATOM 4792 O O . GLY A 1 619 ? -27.883 -5.923 10.121 1.00 86.31 619 GLY A O 1
ATOM 4793 N N . TYR A 1 620 ? -28.642 -4.884 11.964 1.00 92.25 620 TYR A N 1
ATOM 4794 C CA . TYR A 1 620 ? -29.191 -6.064 12.653 1.00 92.25 620 TYR A CA 1
ATOM 4795 C C . TYR A 1 620 ? -28.106 -6.979 13.249 1.00 92.25 620 TYR A C 1
ATOM 4797 O O . TYR A 1 620 ? -28.373 -8.133 13.566 1.00 92.25 620 TYR A O 1
ATOM 4805 N N . ASN A 1 621 ? -26.896 -6.456 1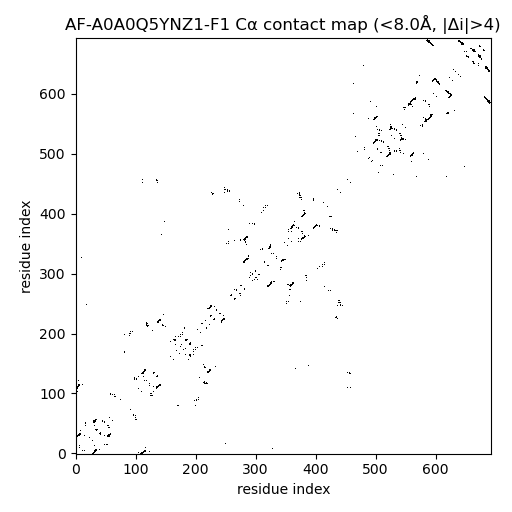3.464 1.00 94.25 621 ASN A N 1
ATOM 4806 C CA . ASN A 1 621 ? -25.817 -7.189 14.117 1.00 94.25 621 ASN A CA 1
ATOM 4807 C C . ASN A 1 621 ? -26.232 -7.613 15.532 1.00 94.25 621 ASN A C 1
ATOM 4809 O O . ASN A 1 621 ? -26.918 -6.871 16.250 1.00 94.25 621 ASN A O 1
ATOM 4813 N N . MET A 1 622 ? -25.787 -8.804 15.925 1.00 95.06 622 MET A N 1
ATOM 4814 C CA . MET A 1 622 ? -26.046 -9.378 17.238 1.00 95.06 622 MET A CA 1
ATOM 4815 C C . MET A 1 622 ? -24.729 -9.586 17.970 1.00 95.06 622 MET A C 1
ATOM 4817 O O . MET A 1 622 ? -23.968 -10.491 17.634 1.00 95.06 622 MET A O 1
ATOM 4821 N N . ALA A 1 623 ? -24.479 -8.775 18.992 1.00 94.38 623 ALA A N 1
ATOM 4822 C CA . ALA A 1 623 ? -23.430 -9.074 19.955 1.00 94.38 623 ALA A CA 1
ATOM 4823 C C . ALA A 1 623 ? -23.928 -10.177 20.893 1.00 94.38 623 ALA A C 1
ATOM 4825 O O . ALA A 1 623 ? -25.066 -10.113 21.372 1.00 94.38 623 ALA A O 1
ATOM 4826 N N . SER A 1 624 ? -23.110 -11.187 21.162 1.00 97.44 624 SER A N 1
ATOM 4827 C CA . SER A 1 624 ? -23.439 -12.180 22.174 1.00 97.44 624 SER A CA 1
ATOM 4828 C C . SER A 1 624 ? -23.451 -11.546 23.554 1.00 97.44 624 SER A C 1
ATOM 4830 O O . SER A 1 624 ? -22.624 -10.689 23.881 1.00 97.44 624 SER A O 1
ATOM 4832 N N . MET A 1 625 ? -24.394 -11.980 24.389 1.00 98.19 625 MET A N 1
ATOM 4833 C CA . MET A 1 625 ? -24.456 -11.522 25.775 1.00 98.19 625 MET A CA 1
ATOM 4834 C C . MET A 1 625 ? -23.149 -11.828 26.518 1.00 98.19 625 MET A C 1
ATOM 4836 O O . MET A 1 625 ? -22.740 -11.047 27.373 1.00 98.19 625 MET A O 1
ATOM 4840 N N . ASP A 1 626 ? -22.462 -12.913 26.158 1.00 97.31 626 ASP A N 1
ATOM 4841 C CA . ASP A 1 626 ? -21.197 -13.312 26.775 1.00 97.31 626 ASP A CA 1
ATOM 4842 C C . ASP A 1 626 ? -20.028 -12.416 26.352 1.00 97.31 626 ASP A C 1
ATOM 4844 O O . ASP A 1 626 ? -19.289 -11.952 27.221 1.00 97.31 626 ASP A O 1
ATOM 4848 N N . SER A 1 627 ? -19.901 -12.070 25.065 1.00 96.06 627 SER A N 1
ATOM 4849 C CA . SER A 1 627 ? -18.909 -11.089 24.592 1.00 96.06 627 SER A CA 1
ATOM 4850 C C . SER A 1 627 ? -19.109 -9.727 25.258 1.00 96.06 627 SER A C 1
ATOM 4852 O O . SER A 1 627 ? -18.146 -9.082 25.683 1.00 96.06 627 SER A O 1
ATOM 4854 N N . VAL A 1 628 ? -20.364 -9.292 25.401 1.00 97.69 628 VAL A N 1
ATOM 4855 C CA . VAL A 1 628 ? -20.702 -8.029 26.068 1.00 97.69 628 VAL A CA 1
ATOM 4856 C C . VAL A 1 628 ? -20.369 -8.087 27.559 1.00 97.69 628 VAL A C 1
ATOM 4858 O O . VAL A 1 628 ? -19.753 -7.155 28.073 1.00 97.69 628 VAL A O 1
ATOM 4861 N N . ARG A 1 629 ? -20.708 -9.178 28.260 1.00 97.88 629 ARG A N 1
ATOM 4862 C CA . ARG A 1 629 ? -20.330 -9.372 29.671 1.00 97.88 629 ARG A CA 1
ATOM 4863 C C . ARG A 1 629 ? -18.821 -9.357 29.856 1.00 97.88 629 ARG A C 1
ATOM 4865 O O . ARG A 1 629 ? -18.343 -8.688 30.766 1.00 97.88 629 ARG A O 1
ATOM 4872 N N . LEU A 1 630 ? -18.077 -10.048 28.993 1.00 95.62 630 LEU A N 1
ATOM 4873 C CA . LEU A 1 630 ? -16.619 -10.074 29.044 1.00 95.62 630 LEU A CA 1
ATOM 4874 C C . LEU A 1 630 ? -16.047 -8.660 28.897 1.00 95.62 630 LEU A C 1
ATOM 4876 O O . LEU A 1 630 ? -15.260 -8.228 29.737 1.00 95.62 630 LEU A O 1
ATOM 4880 N N . PHE A 1 631 ? -16.508 -7.910 27.895 1.00 96.69 631 PHE A N 1
ATOM 4881 C CA . PHE A 1 631 ? -16.106 -6.519 27.701 1.00 96.69 631 PHE A CA 1
ATOM 4882 C C . PHE A 1 631 ? -16.447 -5.625 28.899 1.00 96.69 631 PHE A C 1
ATOM 4884 O O . PHE A 1 631 ? -15.620 -4.817 29.309 1.00 96.69 631 PHE A O 1
ATOM 4891 N N . LEU A 1 632 ? -17.647 -5.753 29.471 1.00 97.38 632 LEU A N 1
ATOM 4892 C CA . LEU A 1 632 ? -18.073 -4.931 30.606 1.00 97.38 632 LEU A CA 1
ATOM 4893 C C . LEU A 1 632 ? -17.360 -5.311 31.906 1.00 97.38 632 LEU A C 1
ATOM 4895 O O . LEU A 1 632 ? -17.083 -4.435 32.719 1.00 97.38 632 LEU A O 1
ATOM 4899 N N . SER A 1 633 ? -17.003 -6.584 32.084 1.00 93.50 633 SER A N 1
ATOM 4900 C CA . SER A 1 633 ? -16.250 -7.055 33.253 1.00 93.50 633 SER A CA 1
ATOM 4901 C C . SER A 1 633 ? -14.845 -6.457 33.338 1.00 93.50 633 SER A C 1
ATOM 4903 O O . SER A 1 633 ? -14.304 -6.319 34.433 1.00 93.50 633 SER A O 1
ATOM 4905 N N . SER A 1 634 ? -14.270 -6.048 32.201 1.00 90.06 634 SER A N 1
ATOM 4906 C CA . SER A 1 634 ? -12.985 -5.349 32.162 1.00 90.06 634 SER A CA 1
ATOM 4907 C C . SER A 1 634 ? -13.100 -3.840 32.409 1.00 90.06 634 SER A C 1
ATOM 4909 O O . SER A 1 634 ? -12.080 -3.155 32.403 1.00 90.06 634 SER A O 1
ATOM 4911 N N . GLN A 1 635 ? -14.310 -3.292 32.584 1.00 93.44 635 GLN A N 1
ATOM 4912 C CA . GLN A 1 635 ? -14.521 -1.858 32.798 1.00 93.44 635 GLN A CA 1
ATOM 4913 C C . GLN A 1 635 ? -14.584 -1.537 34.299 1.00 93.44 635 GLN A C 1
ATOM 4915 O O . GLN A 1 635 ? -15.516 -1.967 34.978 1.00 93.44 635 GLN A O 1
ATOM 4920 N N . PRO A 1 636 ? -13.664 -0.717 34.844 1.00 91.38 636 PRO A N 1
ATOM 4921 C CA . PRO A 1 636 ? -13.552 -0.513 36.292 1.00 91.38 636 PRO A CA 1
ATOM 4922 C C . PRO A 1 636 ? -14.768 0.188 36.916 1.00 91.38 636 PRO A C 1
ATOM 4924 O O . PRO A 1 636 ? -15.058 -0.001 38.094 1.00 91.38 636 PRO A O 1
ATOM 4927 N N . ARG A 1 637 ? -15.492 0.993 36.129 1.00 94.06 637 ARG A N 1
ATOM 4928 C CA . ARG A 1 637 ? -16.660 1.764 36.588 1.00 94.06 637 ARG A CA 1
ATOM 4929 C C . ARG A 1 637 ? -17.952 0.949 36.623 1.00 94.06 637 ARG A C 1
ATOM 4931 O O . ARG A 1 637 ? -18.930 1.414 37.200 1.00 94.06 637 ARG A O 1
ATOM 4938 N N . VAL A 1 638 ? -17.973 -0.230 36.003 1.00 97.44 638 VAL A N 1
ATOM 4939 C CA . VAL A 1 638 ? -19.169 -1.072 35.943 1.00 97.44 638 VAL A CA 1
ATOM 4940 C C . VAL A 1 638 ? -19.357 -1.781 37.284 1.00 97.44 638 VAL A C 1
ATOM 4942 O O . VAL A 1 638 ? -18.432 -2.386 37.835 1.00 97.44 638 VAL A O 1
ATOM 4945 N N . GLU A 1 639 ? -20.563 -1.666 37.829 1.00 96.94 639 GLU A N 1
ATOM 4946 C CA . GLU A 1 639 ? -20.991 -2.335 39.058 1.00 96.94 639 GLU A CA 1
ATOM 4947 C C . GLU A 1 639 ? -21.874 -3.543 38.751 1.00 96.94 639 GLU A C 1
ATOM 4949 O O . GLU A 1 639 ? -21.670 -4.624 39.300 1.00 96.94 639 GLU A O 1
ATOM 4954 N N . SER A 1 640 ? -22.848 -3.369 37.857 1.00 97.56 640 SER A N 1
ATOM 4955 C CA . SER A 1 640 ? -23.837 -4.395 37.534 1.00 97.56 640 SER A CA 1
ATOM 4956 C C . SER A 1 640 ? -24.166 -4.412 36.047 1.00 97.56 640 SER A C 1
ATOM 4958 O O . SER A 1 640 ? -24.102 -3.389 35.363 1.00 97.56 640 SER A O 1
ATOM 4960 N N . VAL A 1 641 ? -24.510 -5.603 35.553 1.00 98.19 641 VAL A N 1
ATOM 4961 C CA . VAL A 1 641 ? -24.889 -5.858 34.162 1.00 98.19 641 VAL A CA 1
ATOM 4962 C C . VAL A 1 641 ? -26.096 -6.786 34.148 1.00 98.19 641 VAL A C 1
ATOM 4964 O O . VAL A 1 641 ? -26.038 -7.889 34.689 1.00 98.19 641 VAL A O 1
ATOM 4967 N N . GLU A 1 642 ? -27.171 -6.364 33.495 1.00 98.00 642 GLU A N 1
ATOM 4968 C CA . GLU A 1 642 ? -28.411 -7.129 33.370 1.00 98.00 642 GLU A CA 1
ATOM 4969 C C . GLU A 1 642 ? -28.930 -7.063 31.927 1.00 98.00 642 GLU A C 1
ATOM 4971 O O . GLU A 1 642 ? -28.860 -6.019 31.284 1.00 98.00 642 GLU A O 1
ATOM 4976 N N . PHE A 1 643 ? -29.459 -8.174 31.411 1.00 98.19 643 PHE A N 1
ATOM 4977 C CA . PHE A 1 643 ? -30.155 -8.212 30.124 1.00 98.19 643 PHE A CA 1
ATOM 4978 C C . PHE A 1 643 ? -31.635 -8.473 30.371 1.00 98.19 643 PHE A C 1
ATOM 4980 O O . PHE A 1 643 ? -32.009 -9.554 30.822 1.00 98.19 643 PHE A O 1
ATOM 4987 N N . LEU A 1 644 ? -32.474 -7.494 30.051 1.00 97.25 644 LEU A N 1
ATOM 4988 C CA . LEU A 1 644 ? -33.923 -7.584 30.187 1.00 97.25 644 LEU A CA 1
ATOM 4989 C C . LEU A 1 644 ? -34.552 -7.881 28.820 1.00 97.25 644 LEU A C 1
ATOM 4991 O O . LEU A 1 644 ? -34.381 -7.066 27.907 1.00 97.25 644 LEU A O 1
ATOM 4995 N N . PRO A 1 645 ? -35.269 -9.003 28.635 1.00 94.75 645 PRO A N 1
ATOM 4996 C CA . PRO A 1 645 ? -35.963 -9.271 27.380 1.00 94.75 645 PRO A CA 1
ATOM 4997 C C . PRO A 1 645 ? -37.063 -8.231 27.148 1.00 94.75 645 PRO A C 1
ATOM 4999 O O . PRO A 1 645 ? -37.773 -7.843 28.077 1.00 94.75 645 PRO A O 1
ATOM 5002 N N . PHE A 1 646 ? -37.200 -7.771 25.904 1.00 92.75 646 PHE A N 1
ATOM 5003 C CA . PHE A 1 646 ? -38.289 -6.884 25.510 1.00 92.75 646 PHE A CA 1
ATOM 5004 C C . PHE A 1 646 ? -39.376 -7.668 24.779 1.00 92.75 646 PHE A C 1
ATOM 5006 O O . PHE A 1 646 ? -39.143 -8.231 23.708 1.00 92.75 646 PHE A O 1
ATOM 5013 N N . GLU A 1 647 ? -40.587 -7.635 25.328 1.00 88.81 647 GLU A N 1
ATOM 5014 C CA . GLU A 1 647 ? -41.760 -8.284 24.753 1.00 88.81 647 GLU A CA 1
ATOM 5015 C C . GLU A 1 647 ? -42.861 -7.258 24.494 1.00 88.81 647 GLU A C 1
ATOM 5017 O O . GLU A 1 647 ? -43.083 -6.335 25.279 1.00 88.81 647 GLU A O 1
ATOM 5022 N N . LEU A 1 648 ? -43.568 -7.412 23.373 1.00 90.00 648 LEU A N 1
ATOM 5023 C CA . LEU A 1 648 ? -44.731 -6.583 23.082 1.00 90.00 648 LEU A CA 1
ATOM 5024 C C . LEU A 1 648 ? -45.995 -7.220 23.668 1.00 90.00 648 LEU A C 1
ATOM 5026 O O . LEU A 1 648 ? -46.245 -8.406 23.445 1.00 90.00 648 LEU A O 1
ATOM 5030 N N . PRO A 1 649 ? -46.858 -6.444 24.343 1.00 90.12 649 PRO A N 1
ATOM 5031 C CA . PRO A 1 649 ? -48.105 -6.971 24.887 1.00 90.12 649 PRO A CA 1
ATOM 5032 C C . PRO A 1 649 ? -49.198 -7.156 23.820 1.00 90.12 649 PRO A C 1
ATOM 5034 O O . PRO A 1 649 ? -50.259 -7.696 24.120 1.00 90.12 649 PRO A O 1
ATOM 5037 N N . PHE A 1 650 ? -48.946 -6.752 22.574 1.00 91.81 650 PHE A N 1
ATOM 5038 C CA . PHE A 1 650 ? -49.881 -6.814 21.451 1.00 91.81 650 PHE A CA 1
ATOM 5039 C C . PHE A 1 650 ? -49.191 -7.303 20.177 1.00 91.81 650 PHE A C 1
ATOM 5041 O O . PHE A 1 650 ? -47.964 -7.246 20.059 1.00 91.81 650 PHE A O 1
ATOM 5048 N N . ASP A 1 651 ? -49.996 -7.747 19.213 1.00 92.81 651 ASP A N 1
ATOM 5049 C CA . ASP A 1 651 ? -49.498 -8.196 17.918 1.00 92.81 651 ASP A CA 1
ATOM 5050 C C . ASP A 1 651 ? -49.168 -7.009 17.002 1.00 92.81 651 ASP A C 1
ATOM 5052 O O . ASP A 1 651 ? -49.895 -6.015 16.929 1.00 92.81 651 ASP A O 1
ATOM 5056 N N . LEU A 1 652 ? -48.067 -7.129 16.266 1.00 92.12 652 LEU A N 1
ATOM 5057 C CA . LEU A 1 652 ? -47.724 -6.281 15.136 1.00 92.12 652 LEU A CA 1
ATOM 5058 C C . LEU A 1 652 ? -47.874 -7.089 13.854 1.00 92.12 652 LEU A C 1
ATOM 5060 O O . LEU A 1 652 ? -47.267 -8.148 13.717 1.00 92.12 652 LEU A O 1
ATOM 5064 N N . LEU A 1 653 ? -48.640 -6.559 12.903 1.00 93.00 653 LEU A N 1
ATOM 5065 C CA . LEU A 1 653 ? -48.781 -7.156 11.579 1.00 93.00 653 LEU A CA 1
ATOM 5066 C C . LEU A 1 653 ? -47.552 -6.852 10.698 1.00 93.00 653 LEU A C 1
ATOM 5068 O O . LEU A 1 653 ? -46.949 -5.780 10.844 1.00 93.00 653 LEU A O 1
ATOM 5072 N N . PRO A 1 654 ? -47.194 -7.751 9.759 1.00 91.69 654 PRO A N 1
ATOM 5073 C CA . PRO A 1 654 ? -46.199 -7.471 8.727 1.00 91.69 654 PRO A CA 1
ATOM 5074 C C . PRO A 1 654 ? -46.509 -6.179 7.960 1.00 91.69 654 PRO A C 1
ATOM 5076 O O . PRO A 1 654 ? -47.665 -5.864 7.677 1.00 91.69 654 PRO A O 1
ATOM 5079 N N . GLN A 1 655 ? -45.464 -5.425 7.618 1.00 88.62 655 GLN A N 1
ATOM 5080 C CA . GLN A 1 655 ? -45.559 -4.176 6.854 1.00 88.62 655 GLN A CA 1
ATOM 5081 C C . GLN A 1 655 ? -45.052 -4.385 5.421 1.00 88.62 655 GLN A C 1
ATOM 5083 O O . GLN A 1 655 ? -44.382 -5.372 5.133 1.00 88.62 655 GLN A O 1
ATOM 5088 N N . ALA A 1 656 ? -45.351 -3.435 4.526 1.00 88.12 656 ALA A N 1
ATOM 5089 C CA . ALA A 1 656 ? -44.932 -3.500 3.122 1.00 88.12 656 ALA A CA 1
ATOM 5090 C C . ALA A 1 656 ? -43.404 -3.582 2.947 1.00 88.12 656 ALA A C 1
ATOM 5092 O O . ALA A 1 656 ? -42.926 -4.294 2.070 1.00 88.12 656 ALA A O 1
ATOM 5093 N N . ASP A 1 657 ? -42.643 -2.875 3.790 1.00 88.06 657 ASP A N 1
ATOM 5094 C CA . ASP A 1 657 ? -41.196 -3.072 3.904 1.00 88.06 657 ASP A CA 1
ATOM 5095 C C . ASP A 1 657 ? -40.938 -4.305 4.801 1.00 88.06 657 ASP A C 1
ATOM 5097 O O . ASP A 1 657 ? -41.194 -4.231 6.009 1.00 88.06 657 ASP A O 1
ATOM 5101 N N . PRO A 1 658 ? -40.418 -5.424 4.253 1.00 90.69 658 PRO A N 1
ATOM 5102 C CA . PRO A 1 658 ? -40.233 -6.677 4.986 1.00 90.69 658 PRO A CA 1
ATOM 5103 C C . PRO A 1 658 ? -39.135 -6.600 6.051 1.00 90.69 658 PRO A C 1
ATOM 5105 O O . PRO A 1 658 ? -38.993 -7.506 6.863 1.00 90.69 658 PRO A O 1
ATOM 5108 N N . VAL A 1 659 ? -38.331 -5.542 6.076 1.00 90.94 659 VAL A N 1
ATOM 5109 C CA . VAL A 1 659 ? -37.267 -5.365 7.070 1.00 90.94 659 VAL A CA 1
ATOM 5110 C C . VAL A 1 659 ? -37.819 -4.738 8.358 1.00 90.94 659 VAL A C 1
ATOM 5112 O O . VAL A 1 659 ? -37.164 -4.732 9.405 1.00 90.94 659 VAL A O 1
ATOM 5115 N N . ARG A 1 660 ? -39.055 -4.232 8.303 1.00 88.31 660 ARG A N 1
ATOM 5116 C CA . ARG A 1 660 ? -39.817 -3.744 9.452 1.00 88.31 660 ARG A CA 1
ATOM 5117 C C . ARG A 1 660 ? -40.276 -4.909 10.315 1.00 88.31 660 ARG A C 1
ATOM 5119 O O . ARG A 1 660 ? -40.700 -5.938 9.806 1.00 88.31 660 ARG A O 1
ATOM 5126 N N . SER A 1 661 ? -40.215 -4.717 11.626 1.00 91.75 661 SER A N 1
ATOM 5127 C CA . SER A 1 661 ? -40.553 -5.771 12.574 1.00 91.75 661 SER A CA 1
ATOM 5128 C C . SER A 1 661 ? -42.058 -6.034 12.651 1.00 91.75 661 SER A C 1
ATOM 5130 O O . SER A 1 661 ? -42.862 -5.096 12.620 1.00 91.75 661 SER A O 1
ATOM 5132 N N . TRP A 1 662 ? -42.411 -7.303 12.825 1.00 94.50 662 TRP A N 1
ATOM 5133 C CA . TRP A 1 662 ? -43.739 -7.787 13.194 1.00 94.50 662 TRP A CA 1
ATOM 5134 C C . TRP A 1 662 ? -43.612 -8.854 14.284 1.00 94.50 662 TRP A C 1
ATOM 5136 O O . TRP A 1 662 ? -42.497 -9.220 14.669 1.00 94.50 662 TRP A O 1
ATOM 5146 N N . THR A 1 663 ? -44.739 -9.328 14.806 1.00 94.94 663 THR A N 1
ATOM 5147 C CA . THR A 1 663 ? -44.759 -10.367 15.841 1.00 94.94 663 THR A CA 1
ATOM 5148 C C . THR A 1 663 ? -45.314 -11.678 15.307 1.00 94.94 663 THR A C 1
ATOM 5150 O O . THR A 1 663 ? -46.268 -11.675 14.532 1.00 94.94 663 THR A O 1
ATOM 5153 N N . GLU A 1 664 ? -44.775 -12.790 15.783 1.00 93.69 664 GLU A N 1
ATOM 5154 C CA . GLU A 1 664 ? -45.324 -14.133 15.585 1.00 93.69 664 GLU A CA 1
ATOM 5155 C C . GLU A 1 664 ? -45.338 -14.900 16.910 1.00 93.69 664 GLU A C 1
ATOM 5157 O O . GLU A 1 664 ? -44.620 -14.535 17.839 1.00 93.69 664 GLU A O 1
ATOM 5162 N N . LEU A 1 665 ? -46.161 -15.940 17.010 1.00 91.50 665 LEU A N 1
ATOM 5163 C CA . LEU A 1 665 ? -46.135 -16.853 18.151 1.00 91.50 665 LEU A CA 1
ATOM 5164 C C . LEU A 1 665 ? -45.143 -17.980 17.860 1.00 91.50 665 LEU A C 1
ATOM 5166 O O . LEU A 1 665 ? -45.167 -18.536 16.763 1.00 91.50 665 LEU A O 1
ATOM 5170 N N . ASP A 1 666 ? -44.285 -18.303 18.826 1.00 85.50 666 ASP A N 1
ATOM 5171 C CA . ASP A 1 666 ? -43.472 -19.519 18.772 1.00 85.50 666 ASP A CA 1
ATOM 5172 C C . ASP A 1 666 ? -44.290 -20.769 19.153 1.00 85.50 666 ASP A C 1
ATOM 5174 O O . ASP A 1 666 ? -45.466 -20.679 19.521 1.00 85.50 666 ASP A O 1
ATOM 5178 N N . ASP A 1 667 ? -43.664 -21.948 19.080 1.00 87.56 667 ASP A N 1
ATOM 5179 C CA . ASP A 1 667 ? -44.297 -23.244 19.386 1.00 87.56 667 ASP A CA 1
ATOM 5180 C C . ASP A 1 667 ? -44.805 -23.354 20.838 1.00 87.56 667 ASP A C 1
ATOM 5182 O O . ASP A 1 667 ? -45.570 -24.261 21.174 1.00 87.56 667 ASP A O 1
ATOM 5186 N N . HIS A 1 668 ? -44.406 -22.427 21.712 1.00 87.50 668 HIS A N 1
ATOM 5187 C CA . HIS A 1 668 ? -44.846 -22.335 23.101 1.00 87.50 668 HIS A CA 1
ATOM 5188 C C . HIS A 1 668 ? -45.906 -21.246 23.320 1.00 87.50 668 HIS A C 1
ATOM 5190 O O . HIS A 1 668 ? -46.311 -20.998 24.456 1.00 87.50 668 HIS A O 1
ATOM 5196 N N . GLY A 1 669 ? -46.377 -20.600 22.249 1.00 86.75 669 GLY A N 1
ATOM 5197 C CA . GLY A 1 669 ? -47.344 -19.509 22.315 1.00 86.75 669 GLY A CA 1
ATOM 5198 C C . GLY A 1 669 ? -46.750 -18.193 22.821 1.00 86.75 669 GLY A C 1
ATOM 5199 O O . GLY A 1 669 ? -47.506 -17.295 23.193 1.00 86.75 669 GLY A O 1
ATOM 5200 N N . VAL A 1 670 ? -45.420 -18.054 22.850 1.00 87.19 670 VAL A N 1
ATOM 5201 C CA . VAL A 1 670 ? -44.756 -16.811 23.252 1.00 87.19 670 VAL A CA 1
ATOM 5202 C C . VAL A 1 670 ? -44.622 -15.898 22.042 1.00 87.19 670 VAL A C 1
ATOM 5204 O O . VAL A 1 670 ? -44.202 -16.309 20.960 1.00 87.19 670 VAL A O 1
ATOM 5207 N N . ARG A 1 671 ? -44.964 -14.623 22.225 1.00 91.88 671 ARG A N 1
ATOM 5208 C CA . ARG A 1 671 ? -44.862 -13.616 21.171 1.00 91.88 671 ARG A CA 1
ATOM 5209 C C . ARG A 1 671 ? -43.402 -13.230 20.932 1.00 91.88 671 ARG A C 1
ATOM 5211 O O . ARG A 1 671 ? -42.745 -12.676 21.809 1.00 91.88 671 ARG A O 1
ATOM 5218 N N . ARG A 1 672 ? -42.905 -13.456 19.718 1.00 91.44 672 ARG A N 1
ATOM 5219 C CA . ARG A 1 672 ? -41.546 -13.124 19.277 1.00 91.44 672 ARG A CA 1
ATOM 5220 C C . ARG A 1 672 ? -41.566 -12.042 18.211 1.00 91.44 672 ARG A C 1
ATOM 5222 O O . ARG A 1 672 ? -42.394 -12.059 17.306 1.00 91.44 672 ARG A O 1
ATOM 5229 N N . LEU A 1 673 ? -40.631 -11.100 18.309 1.00 93.69 673 LEU A N 1
ATOM 5230 C CA . LEU A 1 673 ? -40.375 -10.131 17.249 1.00 93.69 673 LEU A CA 1
ATOM 5231 C C . LEU A 1 673 ? -39.537 -10.775 16.146 1.00 93.69 673 LEU A C 1
ATOM 5233 O O . LEU A 1 673 ? -38.558 -11.469 16.421 1.00 93.69 673 LEU A O 1
ATOM 5237 N N . ARG A 1 674 ? -39.874 -10.485 14.892 1.00 93.81 674 ARG A N 1
ATOM 5238 C CA . ARG A 1 674 ? -39.065 -10.857 13.729 1.00 93.81 674 ARG A CA 1
ATOM 5239 C C . ARG A 1 674 ? -39.153 -9.814 12.632 1.00 93.81 674 ARG A C 1
ATOM 5241 O O . ARG A 1 674 ? -40.003 -8.927 12.673 1.00 93.81 674 ARG A O 1
ATOM 5248 N N . ASN A 1 675 ? -38.307 -9.961 11.627 1.00 94.88 675 ASN A N 1
ATOM 5249 C CA . ASN A 1 675 ? -38.503 -9.348 10.322 1.00 94.88 675 ASN A CA 1
ATOM 5250 C C . ASN A 1 675 ? -38.241 -10.376 9.200 1.00 94.88 675 ASN A C 1
ATOM 5252 O O . ASN A 1 675 ? -38.152 -11.583 9.446 1.00 94.88 675 ASN A O 1
ATOM 5256 N N . GLY A 1 676 ? -38.134 -9.902 7.958 1.00 94.19 676 GLY A N 1
ATOM 5257 C CA . GLY A 1 676 ? -37.845 -10.719 6.778 1.00 94.19 676 GLY A CA 1
ATOM 5258 C C . GLY A 1 676 ? -36.422 -11.275 6.725 1.00 94.19 676 GLY A C 1
ATOM 5259 O O . GLY A 1 676 ? -36.134 -12.080 5.848 1.00 94.19 676 GLY A O 1
ATOM 5260 N N . ILE A 1 677 ? -35.546 -10.863 7.647 1.00 94.06 677 ILE A N 1
ATOM 5261 C CA . ILE A 1 677 ? -34.174 -11.364 7.772 1.00 94.06 677 ILE A CA 1
ATOM 5262 C C . ILE A 1 677 ? -34.136 -12.511 8.788 1.00 94.06 677 ILE A C 1
ATOM 5264 O O . ILE A 1 677 ? -33.581 -13.568 8.503 1.00 94.06 677 ILE A O 1
ATOM 5268 N N . MET A 1 678 ? -34.700 -12.295 9.982 1.00 93.56 678 MET A N 1
ATOM 5269 C CA . MET A 1 678 ? -34.482 -13.161 11.147 1.00 93.56 678 MET A CA 1
ATOM 5270 C C . MET A 1 678 ? -35.467 -12.894 12.297 1.00 93.56 678 MET A C 1
ATOM 5272 O O . MET A 1 678 ? -36.176 -11.882 12.309 1.00 93.56 678 MET A O 1
ATOM 5276 N N . HIS A 1 679 ? -35.446 -13.764 13.312 1.00 92.50 679 HIS A N 1
ATOM 5277 C CA . HIS A 1 679 ? -35.975 -13.442 14.641 1.00 92.50 679 HIS A CA 1
ATOM 5278 C C . HIS A 1 679 ? -35.121 -12.360 15.310 1.00 92.50 679 HIS A C 1
ATOM 5280 O O . HIS A 1 679 ? -33.902 -12.333 15.158 1.00 92.50 679 HIS A O 1
ATOM 5286 N N . LEU A 1 680 ? -35.762 -11.476 16.070 1.00 94.00 680 LEU A N 1
ATOM 5287 C CA . LEU A 1 680 ? -35.135 -10.319 16.696 1.00 94.00 680 LEU A CA 1
ATOM 5288 C C . LEU A 1 680 ? -35.069 -10.534 18.219 1.00 94.00 680 LEU A C 1
ATOM 5290 O O . LEU A 1 680 ? -36.052 -10.236 18.903 1.00 94.00 680 LEU A O 1
ATOM 5294 N N . PRO A 1 681 ? -33.940 -11.034 18.770 1.00 93.25 681 PRO A N 1
ATOM 5295 C CA . PRO A 1 681 ? -33.753 -11.222 20.210 1.00 93.25 681 PRO A CA 1
ATOM 5296 C C . PRO A 1 681 ? -33.488 -9.871 20.886 1.00 93.25 681 PRO A C 1
ATOM 5298 O O . PRO A 1 681 ? -32.372 -9.536 21.294 1.00 93.25 681 PRO A O 1
ATOM 5301 N N . LEU A 1 682 ? -34.528 -9.050 20.941 1.00 94.38 682 LEU A N 1
ATOM 5302 C CA . LEU A 1 682 ? -34.459 -7.685 21.425 1.00 94.38 682 LEU A CA 1
ATOM 5303 C C . LEU A 1 682 ? -34.398 -7.670 22.957 1.00 94.38 682 LEU A C 1
ATOM 5305 O O . LEU A 1 682 ? -35.311 -8.148 23.629 1.00 94.38 682 LEU A O 1
ATOM 5309 N N . HIS A 1 683 ? -33.325 -7.098 23.495 1.00 96.56 683 HIS A N 1
ATOM 5310 C CA . HIS A 1 683 ? -33.130 -6.928 24.933 1.00 96.56 683 HIS A CA 1
ATOM 5311 C C . HIS A 1 683 ? -32.751 -5.481 25.253 1.00 96.56 683 HIS A C 1
ATOM 5313 O O . HIS A 1 683 ? -32.251 -4.746 24.397 1.00 96.56 683 HIS A O 1
ATOM 5319 N N . CYS A 1 684 ? -32.963 -5.089 26.506 1.00 97.56 684 CYS A N 1
ATOM 5320 C CA . CYS A 1 684 ? -32.314 -3.941 27.120 1.00 97.56 684 CYS A CA 1
ATOM 5321 C C . CYS A 1 684 ? -31.147 -4.434 27.971 1.00 97.56 684 CYS A C 1
ATOM 5323 O O . CYS A 1 684 ? -31.349 -5.126 28.968 1.00 97.56 684 CYS A O 1
ATOM 5325 N N . LEU A 1 685 ? -29.935 -4.079 27.567 1.00 98.44 685 LEU A N 1
ATOM 5326 C CA . LEU A 1 685 ? -28.749 -4.168 28.398 1.00 98.44 685 LEU A CA 1
ATOM 5327 C C . LEU A 1 685 ? -28.761 -2.992 29.377 1.00 98.44 685 LEU A C 1
ATOM 5329 O O . LEU A 1 685 ? -28.691 -1.832 28.971 1.00 98.44 685 LEU A O 1
ATOM 5333 N N . VAL A 1 686 ? -28.835 -3.308 30.662 1.00 98.44 686 VAL A N 1
ATOM 5334 C CA . VAL A 1 686 ? -28.778 -2.361 31.769 1.00 98.44 686 VAL A CA 1
ATOM 5335 C C . VAL A 1 686 ? -27.403 -2.447 32.409 1.00 98.44 686 VAL A C 1
ATOM 5337 O O . VAL A 1 686 ? -26.970 -3.527 32.810 1.00 98.44 686 VAL A O 1
ATOM 5340 N N . ILE A 1 687 ? -26.733 -1.304 32.526 1.00 98.62 687 ILE A N 1
ATOM 5341 C CA . ILE A 1 687 ? -25.412 -1.200 33.140 1.00 98.62 687 ILE A CA 1
ATOM 5342 C C . ILE A 1 687 ? -25.490 -0.191 34.283 1.00 98.62 687 ILE A C 1
ATOM 5344 O O . ILE A 1 687 ? -25.750 0.992 34.052 1.00 98.62 687 ILE A O 1
ATOM 5348 N N . GLY A 1 688 ? -25.279 -0.662 35.511 1.00 97.94 688 GLY A N 1
ATOM 5349 C CA . GLY A 1 688 ? -25.131 0.190 36.689 1.00 97.94 688 GLY A CA 1
ATOM 5350 C C . GLY A 1 688 ? -23.675 0.604 36.873 1.00 97.94 688 GLY A C 1
ATOM 5351 O O . GLY A 1 688 ? -22.774 -0.229 36.728 1.00 97.94 688 GLY A O 1
ATOM 5352 N N . LEU A 1 689 ? -23.444 1.882 37.168 1.00 97.62 689 LEU A N 1
ATOM 5353 C CA . LEU A 1 689 ? -22.114 2.415 37.448 1.00 97.62 689 LEU A CA 1
ATOM 5354 C C . LEU A 1 689 ? -21.909 2.616 38.942 1.00 97.62 689 LEU A C 1
ATOM 5356 O O . LEU A 1 689 ? -22.807 3.097 39.625 1.00 97.62 689 LEU A O 1
ATOM 5360 N N . ARG A 1 690 ? -20.694 2.316 39.407 1.00 94.75 690 ARG A N 1
ATOM 5361 C CA . ARG A 1 690 ? -20.288 2.508 40.804 1.00 94.75 690 ARG A CA 1
ATOM 5362 C C . ARG A 1 690 ? -20.450 3.969 41.219 1.00 94.75 690 ARG A C 1
ATOM 5364 O O . ARG A 1 690 ? -20.201 4.870 40.411 1.00 94.75 690 ARG A O 1
ATOM 5371 N N . ASP A 1 691 ? -20.829 4.185 42.472 1.00 89.38 691 ASP A N 1
ATOM 5372 C CA . ASP A 1 691 ? -20.743 5.493 43.118 1.00 89.38 691 ASP A CA 1
ATOM 5373 C C . ASP A 1 691 ? -19.278 5.889 43.362 1.00 89.38 691 ASP A C 1
ATOM 5375 O O . ASP A 1 691 ? -18.409 5.032 43.560 1.00 89.38 691 ASP A O 1
ATOM 5379 N N . ASP A 1 692 ? -19.016 7.196 43.367 1.00 76.69 692 ASP A N 1
ATOM 5380 C CA . ASP A 1 692 ? -17.747 7.761 43.825 1.00 76.69 692 ASP A CA 1
ATOM 5381 C C . ASP A 1 692 ? -17.746 7.715 45.366 1.00 76.69 692 ASP A C 1
ATOM 5383 O O . ASP A 1 692 ? -18.139 8.683 46.018 1.00 76.69 692 ASP A O 1
ATOM 5387 N N . ASN A 1 693 ? -17.390 6.564 45.946 1.00 51.00 693 ASN A N 1
ATOM 5388 C CA . ASN A 1 693 ? -17.123 6.426 47.386 1.00 51.00 693 ASN A CA 1
ATOM 5389 C C . ASN A 1 693 ? -15.657 6.701 47.714 1.00 51.00 693 ASN A C 1
ATOM 5391 O O . ASN A 1 693 ? -14.784 6.102 47.041 1.00 51.00 693 ASN A O 1
#

Solvent-accessible surface area (backbone atoms only — not comparable to full-atom values): 37098 Å² total; per-residue (Å²): 54,40,36,37,47,31,69,47,66,78,47,41,64,54,52,50,58,52,41,56,57,40,42,76,75,71,46,54,54,31,44,32,31,65,39,90,48,67,71,57,44,49,57,42,43,57,53,37,49,75,73,72,43,44,72,47,55,46,56,58,47,32,71,73,43,78,76,58,75,71,57,59,56,56,58,56,72,61,45,88,56,55,89,53,73,72,47,54,51,48,33,53,50,51,49,33,38,30,52,26,31,36,50,54,40,57,78,56,51,50,50,30,42,36,30,45,39,46,15,75,91,22,65,48,37,50,53,42,33,34,52,77,68,61,33,47,31,38,25,50,62,75,68,83,65,57,50,63,58,53,53,50,51,50,51,52,26,53,76,69,74,62,61,40,62,60,51,94,49,66,55,32,53,36,32,57,72,77,46,42,74,51,56,44,79,52,97,94,40,48,29,34,95,55,52,66,60,55,52,50,31,32,45,75,72,65,51,65,54,83,33,54,73,19,44,66,23,31,87,48,66,29,35,46,28,37,23,63,48,53,48,53,48,41,49,73,58,64,37,56,72,87,31,61,40,86,25,27,32,66,67,30,25,52,35,29,52,54,27,71,72,35,71,52,33,38,46,13,43,74,70,21,50,58,53,44,94,88,48,38,32,35,34,38,44,44,60,53,85,53,48,92,86,33,38,93,59,28,90,43,93,41,64,58,58,47,50,55,54,51,54,56,31,52,22,38,92,74,52,28,50,40,37,38,34,75,40,90,80,42,48,73,71,58,48,52,54,54,71,74,47,99,59,46,77,44,92,63,57,62,60,68,45,52,62,71,28,43,32,43,37,31,34,95,51,73,65,52,42,57,30,30,35,43,12,26,25,30,42,34,44,38,53,58,66,77,77,77,62,91,62,67,88,42,52,28,57,45,82,34,70,47,71,72,57,50,31,52,52,46,34,43,40,66,73,31,67,67,58,33,36,55,33,9,48,40,8,46,78,46,6,72,40,45,24,46,64,77,56,50,18,60,61,42,46,50,52,48,51,52,53,42,45,65,75,38,49,48,97,77,62,66,89,70,64,61,76,75,60,73,81,65,84,73,93,63,84,56,69,68,52,53,52,50,51,50,58,46,41,75,77,39,79,78,51,55,27,37,36,32,37,46,31,52,51,25,65,60,58,57,53,46,45,72,75,37,76,75,33,50,67,41,26,29,16,69,53,59,68,32,22,51,53,8,42,74,72,72,28,60,42,43,72,37,44,58,61,52,54,77,95,59,60,69,48,67,18,46,33,28,35,24,68,63,41,55,16,57,41,92,63,55,64,49,35,52,50,39,46,58,45,29,23,20,66,58,11,38,39,40,39,28,30,40,42,26,92,49,90,50,72,44,81,40,70,47,74,55,80,95,43,67,90,50,79,66,43,75,29,78,12,22,50,9,52,55,62,51,49,55,58,47,71,72,38,89,57,54,66,44,78,46,78,43,80,64,74,69,98,64,86,39,70,79,52,94,57,50,78,45,68,20,48,46,68,48,101,82,67,48,71,40,47,26,39,72,86,45,78,49,53,39,26,36,40,39,34,38,29,40,63,90,122

Nearest PDB structures (foldseek):
  9fce-assembly1_A  TM=6.708E-01  e=2.142E-07  Streptomyces sp.
  3l7m-assembly1_D  TM=5.991E-01  e=3.566E-09  Staphylococcus epidermidis RP62A
  3l7j-assembly1_B  TM=5.944E-01  e=1.048E-08  Staphylococcus epidermidis RP62A
  3l7i-assembly1_A  TM=6.084E-01  e=2.619E-08  Staphylococcus epidermidis RP62A
  2p35-assembly1_A  TM=5.977E-01  e=1.095E-05  Agrobacterium fabrum str. C58

pLDDT: mean 89.9, std 10.28, range [38.03, 98.69]

Radius of gyration: 31.98 Å; Cα contacts (8 Å, |Δi|>4): 1289; chains: 1; bounding box: 89×45×89 Å

Foldseek 3Di:
DEEEEDAAPLSLVQVLVLQVVCVVVVDAYEYEHAYPDPVRLVVSVVVCVVSVHHYYYLVVLLVPQDDDPVVLVVLVVLCPQPPDPVLSVLLVSLLSSLVSLLCVCVVVVHQAYEYQWFAPPTSLSNVQSCVVQVHAYEHEHSFLWALLVVVVVQVLCVVVVNFQAQDPDSLSVSCCVQVVLQWDQDPVGIGGPDHSSNQSSCSSSVSHFCHNSTRRRHDHQAYAAAFLLSVVRCVVSPNDPRRYDDQHGPLLLLLLVLCVVDPLLVCCLVQVAWSDPQAAEEEEEEAADPCVSQCVQFPDNDPLVVLQLLLVLLCLVVRHAYEYEYDPPHDPVSVVSNVPDPHHYDPDDLSSVLSNHQEYEYAPGSSVLSNLLSLHAYEHEPRRPSVDCSCPPQQRHHDHDDSVVSSVLSNCLSPDRVSSSNSSVSSSVCNNRSGDNPSCSSVSVVVVVVVSCLVSVSVPPDPDPLVVVPPDDDPDADPVLVVVLVVCCVLCVQFAEEEEEQCQLVRSVVVNCVSRVNHDYEYEHQDVVSCVNNVVVVRHYDYDDLLDRPPQQFQAGQEYEYEAPQQQDLDNLSNVVVSNRNHHAQHKYKYKAFAACDQDWDWDWADDPVPVVDRTNTGSTYHYPVNVCVSLVPPPFWDDKDKAFDADPDFADQDPPQQDWTWDADPVRGIWIDGPVGTGRIIMIMTGTHHPD

Mean predicted aligned error: 13.97 Å